Protein AF-0000000086676773 (afdb_homodimer)

Organism: NCBI:txid175570

Secondary structure (DSSP, 8-state):
-PPP---TT-EEEEETTTSHHHHHHHHHHHHTT-EEEEEES-HHHHHHHHHHTTS--EEE--TT-HHHHHHHHHHHHHHHS---EEEE---------TTT--HHHHHHHHIIIIIHHHHHHHHHHHHHHHHT-EEEEEE--GGGGT--TT-HHHHHHHHHHHHHHHHHHHHTGGGTEEEEEEE----HHHHS-SS---TTSS-TT--PPPHHHHHHHHHHHHHH--SEEE--SSS---/-PPP---TT-EEEEETTTSHHHHHHHHHHHHTT-EEEEEES-HHHHHHHHHHTTS--EEE--TT-HHHHHHHHHHHHHHHS---EEEE-------S-GGG--HHHHHHHHIIIIIHHHHHHHHHHHHHHHHT-EEEEEE--GGGGT--TT-HHHHHHHHHHHHHHHHHHHHTGGGTEEEEEEE----HHHHS-SS---TTSS-TT--PPPHHHHHHHHHHHHHH--SEEE--SSS---

Solvent-accessible surface area (backbone atoms only — not comparable to full-atom values): 24140 Å² total; per-residue (Å²): 125,73,67,73,44,74,51,56,72,32,32,30,40,29,30,31,26,54,44,62,44,27,31,34,31,43,53,52,36,42,74,60,42,22,42,37,30,38,23,20,70,51,52,68,49,30,51,54,50,15,59,72,57,77,61,32,54,60,39,69,25,46,70,76,36,70,70,37,45,50,50,46,52,51,51,41,36,71,74,65,69,46,52,40,30,38,37,45,50,44,66,71,87,46,71,35,42,74,82,68,51,51,60,70,58,50,51,52,44,36,39,42,43,33,46,20,49,53,51,55,52,47,67,47,43,65,56,12,49,73,70,57,22,32,38,35,37,41,58,48,47,38,50,57,77,62,51,46,78,35,32,26,64,36,24,12,33,35,35,18,38,52,39,38,40,59,18,45,27,61,70,31,42,86,47,46,29,43,38,22,36,35,27,40,40,58,36,56,65,75,70,45,51,74,94,79,48,68,83,76,72,57,65,93,75,72,46,45,69,53,36,57,58,50,18,52,52,48,53,46,37,59,23,48,51,40,62,65,46,72,45,67,81,47,75,85,81,129,126,72,65,73,42,74,52,56,74,31,33,30,41,28,29,32,25,55,45,62,44,26,32,34,32,42,53,52,37,41,73,62,43,22,41,37,31,37,23,20,71,50,52,70,49,31,52,54,50,16,59,73,57,78,61,33,55,59,40,69,25,47,70,75,35,69,70,37,45,50,51,46,51,51,51,41,37,71,73,66,70,46,52,41,31,39,36,44,51,44,64,70,88,46,70,35,41,73,81,68,52,52,61,70,58,48,52,52,43,37,38,42,43,33,45,19,50,53,52,55,52,48,68,46,42,65,56,13,49,74,70,57,22,32,39,36,38,41,60,49,47,40,49,58,76,63,51,46,79,35,31,26,64,37,24,13,34,34,35,18,38,54,39,39,40,58,18,46,26,61,68,32,43,86,48,45,29,44,38,23,36,36,27,41,40,58,35,54,64,76,70,46,50,74,93,78,46,66,82,76,72,56,65,95,74,69,45,44,67,54,36,57,58,51,18,53,53,50,54,47,36,58,23,47,51,41,61,66,48,70,45,67,80,45,74,84,81,130

pLDDT: mean 88.85, std 17.72, range [33.94, 98.94]

Radius of gyration: 23.59 Å; Cα contacts (8 Å, |Δi|>4): 1042; chains: 2; bounding box: 62×67×51 Å

Structure (mmCIF, N/CA/C/O backbone):
data_AF-0000000086676773-model_v1
#
loop_
_entity.id
_entity.type
_entity.pdbx_description
1 polymer 'Short-chain dehydrogenase'
#
loop_
_atom_site.group_PDB
_atom_site.id
_atom_site.type_symbol
_atom_site.label_atom_id
_atom_site.label_alt_id
_atom_site.label_comp_id
_atom_site.label_asym_id
_atom_site.label_entity_id
_atom_site.label_seq_id
_atom_site.pdbx_PDB_ins_code
_atom_site.Cartn_x
_atom_site.Cartn_y
_atom_site.Cartn_z
_atom_site.occupancy
_atom_site.B_iso_or_equiv
_atom_site.auth_seq_id
_atom_site.auth_comp_id
_atom_site.auth_asym_id
_atom_site.auth_atom_id
_atom_site.pdbx_PDB_model_num
ATOM 1 N N . MET A 1 1 ? -9.438 -28.453 6.695 1 50.72 1 MET A N 1
ATOM 2 C CA . MET A 1 1 ? -8.109 -29.031 6.527 1 50.72 1 MET A CA 1
ATOM 3 C C . MET A 1 1 ? -7.578 -28.766 5.121 1 50.72 1 MET A C 1
ATOM 5 O O . MET A 1 1 ? -8.227 -29.125 4.133 1 50.72 1 MET A O 1
ATOM 9 N N . LEU A 1 2 ? -6.633 -27.953 5.082 1 65.81 2 LEU A N 1
ATOM 10 C CA . LEU A 1 2 ? -6.23 -27.656 3.713 1 65.81 2 LEU A CA 1
ATOM 11 C C . LEU A 1 2 ? -5.676 -28.906 3.029 1 65.81 2 LEU A C 1
ATOM 13 O O . LEU A 1 2 ? -4.949 -29.688 3.648 1 65.81 2 LEU A O 1
ATOM 17 N N . VAL A 1 3 ? -6.277 -29.297 1.917 1 69.88 3 VAL A N 1
ATOM 18 C CA . VAL A 1 3 ? -5.871 -30.469 1.133 1 69.88 3 VAL A CA 1
ATOM 19 C C . VAL A 1 3 ? -4.508 -30.203 0.496 1 69.88 3 VAL A C 1
ATOM 21 O O . VAL A 1 3 ? -4.246 -29.109 0.001 1 69.88 3 VAL A O 1
ATOM 24 N N . TYR A 1 4 ? -3.633 -31.156 0.703 1 87.81 4 TYR A N 1
ATOM 25 C CA . TYR A 1 4 ? -2.32 -31.109 0.069 1 87.81 4 TYR A CA 1
ATOM 26 C C . TYR A 1 4 ? -2.449 -30.984 -1.443 1 87.81 4 TYR A C 1
ATOM 28 O O . TYR A 1 4 ? -3.25 -31.672 -2.07 1 87.81 4 TYR A O 1
ATOM 36 N N . PHE A 1 5 ? -1.826 -30.016 -2.027 1 92.75 5 PHE A N 1
ATOM 37 C CA . PHE A 1 5 ? -1.801 -29.734 -3.459 1 92.75 5 PHE A CA 1
ATOM 38 C C . PHE A 1 5 ? -0.606 -30.406 -4.121 1 92.75 5 PHE A C 1
ATOM 40 O O . PHE A 1 5 ? 0.533 -29.969 -3.957 1 92.75 5 PHE A O 1
ATOM 47 N N . ASP A 1 6 ? -0.805 -31.516 -4.773 1 95.06 6 ASP A N 1
ATOM 48 C CA . ASP A 1 6 ? 0.251 -32.156 -5.547 1 95.06 6 ASP A CA 1
ATOM 49 C C . ASP A 1 6 ? 0.583 -31.359 -6.801 1 95.06 6 ASP A C 1
ATOM 51 O O . ASP A 1 6 ? -0.268 -31.172 -7.672 1 95.06 6 ASP A O 1
ATOM 55 N N . VAL A 1 7 ? 1.809 -30.984 -6.949 1 97.31 7 VAL A N 1
ATOM 56 C CA . VAL A 1 7 ? 2.174 -30.062 -8.008 1 97.31 7 VAL A CA 1
ATOM 57 C C . VAL A 1 7 ? 2.438 -30.828 -9.305 1 97.31 7 VAL A C 1
ATOM 59 O O . VAL A 1 7 ? 2.613 -30.219 -10.367 1 97.31 7 VAL A O 1
ATOM 62 N N . VAL A 1 8 ? 2.48 -32.156 -9.234 1 97.81 8 VAL A N 1
ATOM 63 C CA . VAL A 1 8 ? 2.805 -32.938 -10.414 1 97.81 8 VAL A CA 1
ATOM 64 C C . VAL A 1 8 ? 1.789 -32.688 -11.516 1 97.81 8 VAL A C 1
ATOM 66 O O . VAL A 1 8 ? 0.58 -32.75 -11.297 1 97.81 8 VAL A O 1
ATOM 69 N N . ASP A 1 9 ? 2.244 -32.312 -12.641 1 97.88 9 ASP A N 1
ATOM 70 C CA . ASP A 1 9 ? 1.518 -32.062 -13.883 1 97.88 9 ASP A CA 1
ATOM 71 C C . ASP A 1 9 ? 0.618 -30.844 -13.766 1 97.88 9 ASP A C 1
ATOM 73 O O . ASP A 1 9 ? -0.28 -30.641 -14.586 1 97.88 9 ASP A O 1
ATOM 77 N N . LYS A 1 10 ? 0.764 -30.078 -12.711 1 98.5 10 LYS A N 1
ATOM 78 C CA . LYS A 1 10 ? -0.033 -28.875 -12.516 1 98.5 10 LYS A CA 1
ATOM 79 C C . LYS A 1 10 ? 0.565 -27.688 -13.266 1 98.5 10 LYS A C 1
ATOM 81 O O . LYS A 1 10 ? 1.785 -27.516 -13.297 1 98.5 10 LYS A O 1
ATOM 86 N N . ALA A 1 11 ? -0.291 -26.906 -13.914 1 98.88 11 ALA A N 1
ATOM 87 C CA . ALA A 1 11 ? 0.107 -25.688 -14.602 1 98.88 11 ALA A CA 1
ATOM 88 C C . ALA A 1 11 ? 0.236 -24.516 -13.625 1 98.88 11 ALA A C 1
ATOM 90 O O . ALA A 1 11 ? -0.759 -24.078 -13.047 1 98.88 11 ALA A O 1
ATOM 91 N N . VAL A 1 12 ? 1.447 -23.969 -13.43 1 98.94 12 VAL A N 1
ATOM 92 C CA . VAL A 1 12 ? 1.723 -22.938 -12.438 1 98.94 12 VAL A CA 1
ATOM 93 C C . VAL A 1 12 ? 2.334 -21.719 -13.109 1 98.94 12 VAL A C 1
ATOM 95 O O . VAL A 1 12 ? 3.461 -21.766 -13.609 1 98.94 12 VAL A O 1
ATOM 98 N N . ILE A 1 13 ? 1.618 -20.609 -13.148 1 98.94 13 ILE A N 1
ATOM 99 C CA . ILE A 1 13 ? 2.172 -19.375 -13.664 1 98.94 13 ILE A CA 1
ATOM 100 C C . ILE A 1 13 ? 3.113 -18.75 -12.625 1 98.94 13 ILE A C 1
ATOM 102 O O . ILE A 1 13 ? 2.748 -18.609 -11.461 1 98.94 13 ILE A O 1
ATOM 106 N N . VAL A 1 14 ? 4.324 -18.438 -13.008 1 98.94 14 VAL A N 1
ATOM 107 C CA . VAL A 1 14 ? 5.301 -17.75 -12.172 1 98.94 14 VAL A CA 1
ATOM 108 C C . VAL A 1 14 ? 5.672 -16.406 -12.805 1 98.94 14 VAL A C 1
ATOM 110 O O . VAL A 1 14 ? 6.281 -16.375 -13.875 1 98.94 14 VAL A O 1
ATOM 113 N N . THR A 1 15 ? 5.324 -15.367 -12.172 1 98.81 15 THR A N 1
ATOM 114 C CA . THR A 1 15 ? 5.719 -14.055 -12.672 1 98.81 15 THR A CA 1
ATOM 115 C C . THR A 1 15 ? 7.102 -13.664 -12.148 1 98.81 15 THR A C 1
ATOM 117 O O . THR A 1 15 ? 7.535 -14.156 -11.109 1 98.81 15 THR A O 1
ATOM 120 N N . GLY A 1 16 ? 7.762 -12.789 -12.898 1 98 16 GLY A N 1
ATOM 121 C CA . GLY A 1 16 ? 9.141 -12.477 -12.555 1 98 16 GLY A CA 1
ATOM 122 C C . GLY A 1 16 ? 10.07 -13.664 -12.695 1 98 16 GLY A C 1
ATOM 123 O O . GLY A 1 16 ? 11 -13.828 -11.898 1 98 16 GLY A O 1
ATOM 124 N N . ALA A 1 17 ? 9.852 -14.469 -13.641 1 97.88 17 ALA A N 1
ATOM 125 C CA . ALA A 1 17 ? 10.523 -15.758 -13.742 1 97.88 17 ALA A CA 1
ATOM 126 C C . ALA A 1 17 ? 11.906 -15.609 -14.383 1 97.88 17 ALA A C 1
ATOM 128 O O . ALA A 1 17 ? 12.672 -16.578 -14.445 1 97.88 17 ALA A O 1
ATOM 129 N N . SER A 1 18 ? 12.297 -14.43 -14.766 1 95 18 SER A N 1
ATOM 130 C CA . SER A 1 18 ? 13.531 -14.273 -15.539 1 95 18 SER A CA 1
ATOM 131 C C . SER A 1 18 ? 14.75 -14.211 -14.625 1 95 18 SER A C 1
ATOM 133 O O . SER A 1 18 ? 15.883 -14.156 -15.102 1 95 18 SER A O 1
ATOM 135 N N . SER A 1 19 ? 14.562 -14.094 -13.312 1 91.38 19 SER A N 1
ATOM 136 C CA . SER A 1 19 ? 15.711 -14 -12.406 1 91.38 19 SER A CA 1
ATOM 137 C C . SER A 1 19 ? 15.297 -14.281 -10.969 1 91.38 19 SER A C 1
ATOM 139 O O . SER A 1 19 ? 14.109 -14.43 -10.672 1 91.38 19 SER A O 1
ATOM 141 N N . GLY A 1 20 ? 16.297 -14.562 -10.18 1 93.06 20 GLY A N 1
ATOM 142 C CA . GLY A 1 20 ? 16.109 -14.57 -8.742 1 93.06 20 GLY A CA 1
ATOM 143 C C . GLY A 1 20 ? 15.156 -15.648 -8.258 1 93.06 20 GLY A C 1
ATOM 144 O O . GLY A 1 20 ? 15.273 -16.812 -8.664 1 93.06 20 GLY A O 1
ATOM 145 N N . ILE A 1 21 ? 14.32 -15.242 -7.387 1 94.12 21 ILE A N 1
ATOM 146 C CA . ILE A 1 21 ? 13.375 -16.125 -6.723 1 94.12 21 ILE A CA 1
ATOM 147 C C . ILE A 1 21 ? 12.438 -16.75 -7.754 1 94.12 21 ILE A C 1
ATOM 149 O O . ILE A 1 21 ? 12.125 -17.953 -7.676 1 94.12 21 ILE A O 1
ATOM 153 N N . GLY A 1 22 ? 12.031 -15.969 -8.766 1 97.56 22 GLY A N 1
ATOM 154 C CA . GLY A 1 22 ? 11.125 -16.469 -9.789 1 97.56 22 GLY A CA 1
ATOM 155 C C . GLY A 1 22 ? 11.727 -17.609 -10.602 1 97.56 22 GLY A C 1
ATOM 156 O O . GLY A 1 22 ? 11.086 -18.641 -10.797 1 97.56 22 GLY A O 1
ATOM 157 N N . ALA A 1 23 ? 12.93 -17.391 -11.023 1 97.81 23 ALA A N 1
ATOM 158 C CA . ALA A 1 23 ? 13.609 -18.422 -11.805 1 97.81 23 ALA A CA 1
ATOM 159 C C . ALA A 1 23 ? 13.844 -19.672 -10.969 1 97.81 23 ALA A C 1
ATOM 161 O O . ALA A 1 23 ? 13.617 -20.797 -11.438 1 97.81 23 ALA A O 1
ATOM 162 N N . ALA A 1 24 ? 14.266 -19.484 -9.727 1 97.44 24 ALA A N 1
ATOM 163 C CA . ALA A 1 24 ? 14.492 -20.609 -8.82 1 97.44 24 ALA A CA 1
ATOM 164 C C . ALA A 1 24 ? 13.203 -21.375 -8.562 1 97.44 24 ALA A C 1
ATOM 166 O O . ALA A 1 24 ? 13.211 -22.609 -8.508 1 97.44 24 ALA A O 1
ATOM 167 N N . THR A 1 25 ? 12.141 -20.641 -8.422 1 98.25 25 THR A N 1
ATOM 168 C CA . THR A 1 25 ? 10.836 -21.266 -8.195 1 98.25 25 THR A CA 1
ATOM 169 C C . THR A 1 25 ? 10.422 -22.109 -9.406 1 98.25 25 THR A C 1
ATOM 171 O O . THR A 1 25 ? 9.984 -23.25 -9.258 1 98.25 25 THR A O 1
ATOM 174 N N . ALA A 1 26 ? 10.609 -21.547 -10.594 1 98.81 26 ALA A N 1
ATOM 175 C CA . ALA A 1 26 ? 10.273 -22.281 -11.82 1 98.81 26 ALA A CA 1
ATOM 176 C C . ALA A 1 26 ? 11.078 -23.578 -11.93 1 98.81 26 ALA A C 1
ATOM 178 O O . ALA A 1 26 ? 10.531 -24.625 -12.266 1 98.81 26 ALA A O 1
ATOM 179 N N . ARG A 1 27 ? 12.359 -23.531 -11.609 1 98.69 27 ARG A N 1
ATOM 180 C CA . ARG A 1 27 ? 13.227 -24.703 -11.672 1 98.69 27 ARG A CA 1
ATOM 181 C C . ARG A 1 27 ? 12.766 -25.766 -10.695 1 98.69 27 ARG A C 1
ATOM 183 O O . ARG A 1 27 ? 12.695 -26.953 -11.047 1 98.69 27 ARG A O 1
ATOM 190 N N . LEU A 1 28 ? 12.422 -25.328 -9.492 1 98.5 28 LEU A N 1
ATOM 191 C CA . LEU A 1 28 ? 12.008 -26.281 -8.477 1 98.5 28 LEU A CA 1
ATOM 192 C C . LEU A 1 28 ? 10.672 -26.922 -8.836 1 98.5 28 LEU A C 1
ATOM 194 O O . LEU A 1 28 ? 10.469 -28.125 -8.609 1 98.5 28 LEU A O 1
ATOM 198 N N . LEU A 1 29 ? 9.805 -26.141 -9.383 1 98.69 29 LEU A N 1
ATOM 199 C CA . LEU A 1 29 ? 8.523 -26.672 -9.836 1 98.69 29 LEU A CA 1
ATOM 200 C C . LEU A 1 29 ? 8.711 -27.703 -10.93 1 98.69 29 LEU A C 1
ATOM 202 O O . LEU A 1 29 ? 8.094 -28.781 -10.898 1 98.69 29 LEU A O 1
ATOM 206 N N . HIS A 1 30 ? 9.539 -27.391 -11.867 1 98.69 30 HIS A N 1
ATOM 207 C CA . HIS A 1 30 ? 9.828 -28.328 -12.953 1 98.69 30 HIS A CA 1
ATOM 208 C C . HIS A 1 30 ? 10.414 -29.625 -12.414 1 98.69 30 HIS A C 1
ATOM 210 O O . HIS A 1 30 ? 9.977 -30.719 -12.805 1 98.69 30 HIS A O 1
ATOM 216 N N . LEU A 1 31 ? 11.328 -29.484 -11.5 1 98.25 31 LEU A N 1
ATOM 217 C CA . LEU A 1 31 ? 11.969 -30.641 -10.891 1 98.25 31 LEU A CA 1
ATOM 218 C C . LEU A 1 31 ? 10.945 -31.5 -10.156 1 98.25 31 LEU A C 1
ATOM 220 O O . LEU A 1 31 ? 11.062 -32.719 -10.117 1 98.25 31 LEU A O 1
ATOM 224 N N . ALA A 1 32 ? 9.938 -30.891 -9.625 1 97.88 32 ALA A N 1
ATOM 225 C CA . ALA A 1 32 ? 8.914 -31.578 -8.844 1 97.88 32 ALA A CA 1
ATOM 226 C C . ALA A 1 32 ? 7.836 -32.156 -9.75 1 97.88 32 ALA A C 1
ATOM 228 O O . ALA A 1 32 ? 6.902 -32.812 -9.273 1 97.88 32 ALA A O 1
ATOM 229 N N . GLY A 1 33 ? 7.938 -31.922 -11.039 1 98.19 33 GLY A N 1
ATOM 230 C CA . GLY A 1 33 ? 7.023 -32.531 -11.992 1 98.19 33 GLY A CA 1
ATOM 231 C C . GLY A 1 33 ? 5.91 -31.594 -12.43 1 98.19 33 GLY A C 1
ATOM 232 O O . GLY A 1 33 ? 5.008 -32 -13.172 1 98.19 33 GLY A O 1
ATOM 233 N N . ALA A 1 34 ? 5.93 -30.391 -12 1 98.62 34 ALA A N 1
ATOM 234 C CA . ALA A 1 34 ? 4.93 -29.406 -12.414 1 98.62 34 ALA A CA 1
ATOM 235 C C . ALA A 1 34 ? 5.246 -28.859 -13.797 1 98.62 34 ALA A C 1
ATOM 237 O O . ALA A 1 34 ? 6.258 -29.219 -14.398 1 98.62 34 ALA A O 1
ATOM 238 N N . ARG A 1 35 ? 4.344 -28.062 -14.32 1 98.69 35 ARG A N 1
ATOM 239 C CA . ARG A 1 35 ? 4.488 -27.359 -15.594 1 98.69 35 ARG A CA 1
ATOM 240 C C . ARG A 1 35 ? 4.52 -25.844 -15.375 1 98.69 35 ARG A C 1
ATOM 242 O O . ARG A 1 35 ? 3.494 -25.172 -15.5 1 98.69 35 ARG A O 1
ATOM 249 N N . PRO A 1 36 ? 5.699 -25.312 -15.094 1 98.88 36 PRO A N 1
ATOM 250 C CA . PRO A 1 36 ? 5.773 -23.875 -14.883 1 98.88 36 PRO A CA 1
ATOM 251 C C . PRO A 1 36 ? 5.578 -23.078 -16.172 1 98.88 36 PRO A C 1
ATOM 253 O O . PRO A 1 36 ? 6.07 -23.469 -17.234 1 98.88 36 PRO A O 1
ATOM 256 N N . ILE A 1 37 ? 4.746 -22.047 -16.156 1 98.94 37 ILE A N 1
ATOM 257 C CA . ILE A 1 37 ? 4.645 -21.016 -17.188 1 98.94 37 ILE A CA 1
ATOM 258 C C . ILE A 1 37 ? 5.465 -19.797 -16.766 1 98.94 37 ILE A C 1
ATOM 260 O O . ILE A 1 37 ? 5.25 -19.234 -15.695 1 98.94 37 ILE A O 1
ATOM 264 N N . LEU A 1 38 ? 6.418 -19.438 -17.625 1 98.88 38 LEU A N 1
ATOM 265 C CA . LEU A 1 38 ? 7.395 -18.406 -17.312 1 98.88 38 LEU A CA 1
ATOM 266 C C . LEU A 1 38 ? 6.934 -17.047 -17.828 1 98.88 38 LEU A C 1
ATOM 268 O O . LEU A 1 38 ? 6.773 -16.859 -19.047 1 98.88 38 LEU A O 1
ATOM 272 N N . ALA A 1 39 ? 6.715 -16.125 -16.922 1 98.88 39 ALA A N 1
ATOM 273 C CA . ALA A 1 39 ? 6.266 -14.781 -17.297 1 98.88 39 ALA A CA 1
ATOM 274 C C . ALA A 1 39 ? 7.211 -13.719 -16.75 1 98.88 39 ALA A C 1
ATOM 276 O O . ALA A 1 39 ? 7.469 -13.656 -15.547 1 98.88 39 ALA A O 1
ATOM 277 N N . ALA A 1 40 ? 7.754 -12.922 -17.562 1 98.5 40 ALA A N 1
ATOM 278 C CA . ALA A 1 40 ? 8.594 -11.773 -17.219 1 98.5 40 ALA A CA 1
ATOM 279 C C . ALA A 1 40 ? 8.766 -10.844 -18.422 1 98.5 40 ALA A C 1
ATOM 281 O O . ALA A 1 40 ? 8.227 -11.109 -19.5 1 98.5 40 ALA A O 1
ATOM 282 N N . ARG A 1 41 ? 9.5 -9.82 -18.25 1 95.38 41 ARG A N 1
ATOM 283 C CA . ARG A 1 41 ? 9.648 -8.812 -19.297 1 95.38 41 ARG A CA 1
ATOM 284 C C . ARG A 1 41 ? 10.828 -9.148 -20.203 1 95.38 41 ARG A C 1
ATOM 286 O O . ARG A 1 41 ? 10.883 -8.695 -21.344 1 95.38 41 ARG A O 1
ATOM 293 N N . ARG A 1 42 ? 11.789 -9.938 -19.672 1 93.69 42 ARG A N 1
ATOM 294 C CA . ARG A 1 42 ? 13.008 -10.203 -20.422 1 93.69 42 ARG A CA 1
ATOM 295 C C . ARG A 1 42 ? 12.875 -11.484 -21.234 1 93.69 42 ARG A C 1
ATOM 297 O O . ARG A 1 42 ? 13.18 -12.57 -20.734 1 93.69 42 ARG A O 1
ATOM 304 N N . ALA A 1 43 ? 12.625 -11.305 -22.5 1 95.88 43 ALA A N 1
ATOM 305 C CA . ALA A 1 43 ? 12.289 -12.43 -23.375 1 95.88 43 ALA A CA 1
ATOM 306 C C . ALA A 1 43 ? 13.484 -13.359 -23.562 1 95.88 43 ALA A C 1
ATOM 308 O O . ALA A 1 43 ? 13.328 -14.578 -23.609 1 95.88 43 ALA A O 1
ATOM 309 N N . ASP A 1 44 ? 14.633 -12.789 -23.641 1 97.06 44 ASP A N 1
ATOM 310 C CA . ASP A 1 44 ? 15.836 -13.594 -23.859 1 97.06 44 ASP A CA 1
ATOM 311 C C . ASP A 1 44 ? 16.094 -14.516 -22.672 1 97.06 44 ASP A C 1
ATOM 313 O O . ASP A 1 44 ? 16.375 -15.703 -22.859 1 97.06 44 ASP A O 1
ATOM 317 N N . ARG A 1 45 ? 15.945 -13.984 -21.469 1 97.31 45 ARG A N 1
ATOM 318 C CA . ARG A 1 45 ? 16.141 -14.781 -20.266 1 97.31 45 ARG A CA 1
ATOM 319 C C . ARG A 1 45 ? 15.078 -15.859 -20.141 1 97.31 45 ARG A C 1
ATOM 321 O O . ARG A 1 45 ? 15.359 -16.969 -19.656 1 97.31 45 ARG A O 1
ATOM 328 N N . LEU A 1 46 ? 13.875 -15.539 -20.562 1 98.31 46 LEU A N 1
ATOM 329 C CA . LEU A 1 46 ? 12.789 -16.516 -20.516 1 98.31 46 LEU A CA 1
ATOM 330 C C . LEU A 1 46 ? 13.055 -17.672 -21.469 1 98.31 46 LEU A C 1
ATOM 332 O O . LEU A 1 46 ? 12.805 -18.828 -21.125 1 98.31 46 LEU A O 1
ATOM 336 N N . ARG A 1 47 ? 13.523 -17.344 -22.625 1 97.75 47 ARG A N 1
ATOM 337 C CA . ARG A 1 47 ? 13.82 -18.375 -23.609 1 97.75 47 ARG A CA 1
ATOM 338 C C . ARG A 1 47 ? 14.898 -19.328 -23.094 1 97.75 47 ARG A C 1
ATOM 340 O O . ARG A 1 47 ? 14.789 -20.547 -23.266 1 97.75 47 ARG A O 1
ATOM 347 N N . ASP A 1 48 ? 15.906 -18.734 -22.516 1 98.25 48 ASP A N 1
ATOM 348 C CA . ASP A 1 48 ? 16.969 -19.562 -21.953 1 98.25 48 ASP A CA 1
ATOM 349 C C . ASP A 1 48 ? 16.438 -20.484 -20.875 1 98.25 48 ASP A C 1
ATOM 351 O O . ASP A 1 48 ? 16.766 -21.688 -20.844 1 98.25 48 ASP A O 1
ATOM 355 N N . LEU A 1 49 ? 15.633 -19.969 -19.984 1 98.56 49 LEU A N 1
ATOM 356 C CA . LEU A 1 49 ? 15.062 -20.781 -18.906 1 98.56 49 LEU A CA 1
ATOM 357 C C . LEU A 1 49 ? 14.102 -21.828 -19.469 1 98.56 49 LEU A C 1
ATOM 359 O O . LEU A 1 49 ? 14.07 -22.953 -18.984 1 98.56 49 LEU A O 1
ATOM 363 N N . SER A 1 50 ? 13.32 -21.453 -20.438 1 98.69 50 SER A N 1
ATOM 364 C CA . SER A 1 50 ? 12.422 -22.391 -21.094 1 98.69 50 SER A CA 1
ATOM 365 C C . SER A 1 50 ? 13.18 -23.594 -21.641 1 98.69 50 SER A C 1
ATOM 367 O O . SER A 1 50 ? 12.781 -24.75 -21.422 1 98.69 50 SER A O 1
ATOM 369 N N . ALA A 1 51 ? 14.242 -23.344 -22.328 1 98.5 51 ALA A N 1
ATOM 370 C CA . ALA A 1 51 ? 15.062 -24.422 -22.875 1 98.5 51 ALA A CA 1
ATOM 371 C C . ALA A 1 51 ? 15.609 -25.312 -21.781 1 98.5 51 ALA A C 1
ATOM 373 O O . ALA A 1 51 ? 15.594 -26.547 -21.906 1 98.5 51 ALA A O 1
ATOM 374 N N . GLU A 1 52 ? 16.062 -24.625 -20.719 1 98.38 52 GLU A N 1
ATOM 375 C CA . GLU A 1 52 ? 16.578 -25.359 -19.547 1 98.38 52 GLU A CA 1
ATOM 376 C C . GLU A 1 52 ? 15.508 -26.266 -18.953 1 98.38 52 GLU A C 1
ATOM 378 O O . GLU A 1 52 ? 15.82 -27.359 -18.469 1 98.38 52 GLU A O 1
ATOM 383 N N . LEU A 1 53 ? 14.273 -25.828 -19.016 1 98.62 53 LEU A N 1
ATOM 384 C CA . LEU A 1 53 ? 13.188 -26.531 -18.344 1 98.62 53 LEU A CA 1
ATOM 385 C C . LEU A 1 53 ? 12.367 -27.344 -19.344 1 98.62 53 LEU A C 1
ATOM 387 O O . LEU A 1 53 ? 11.148 -27.469 -19.203 1 98.62 53 LEU A O 1
ATOM 391 N N . GLY A 1 54 ? 12.953 -27.859 -20.391 1 97.38 54 GLY A N 1
ATOM 392 C CA . GLY A 1 54 ? 12.344 -28.812 -21.312 1 97.38 54 GLY A CA 1
ATOM 393 C C . GLY A 1 54 ? 11.273 -28.188 -22.188 1 97.38 54 GLY A C 1
ATOM 394 O O . GLY A 1 54 ? 10.281 -28.828 -22.531 1 97.38 54 GLY A O 1
ATOM 395 N N . GLY A 1 55 ? 11.367 -26.906 -22.422 1 98.12 55 GLY A N 1
ATOM 396 C CA . GLY A 1 55 ? 10.406 -26.25 -23.297 1 98.12 55 GLY A CA 1
ATOM 397 C C . GLY A 1 55 ? 9.203 -25.703 -22.547 1 98.12 55 GLY A C 1
ATOM 398 O O . GLY A 1 55 ? 8.102 -25.641 -23.094 1 98.12 55 GLY A O 1
ATOM 399 N N . ALA A 1 56 ? 9.359 -25.406 -21.281 1 98.69 56 ALA A N 1
ATOM 400 C CA . ALA A 1 56 ? 8.297 -24.766 -20.531 1 98.69 56 ALA A CA 1
ATOM 401 C C . ALA A 1 56 ? 7.758 -23.547 -21.266 1 98.69 56 ALA A C 1
ATOM 403 O O . ALA A 1 56 ? 8.523 -22.812 -21.891 1 98.69 56 ALA A O 1
ATOM 404 N N . LEU A 1 57 ? 6.477 -23.312 -21.219 1 98.81 57 LEU A N 1
ATOM 405 C CA . LEU A 1 57 ? 5.871 -22.156 -21.875 1 98.81 57 LEU A CA 1
ATOM 406 C C . LEU A 1 57 ? 6.438 -20.859 -21.328 1 98.81 57 LEU A C 1
ATOM 408 O O . LEU A 1 57 ? 6.457 -20.641 -20.109 1 98.81 57 LEU A O 1
ATOM 412 N N . ALA A 1 58 ? 7.035 -20.062 -22.219 1 98.81 58 ALA A N 1
ATOM 413 C CA . ALA A 1 58 ? 7.555 -18.734 -21.875 1 98.81 58 ALA A CA 1
ATOM 414 C C . ALA A 1 58 ? 6.758 -17.641 -22.578 1 98.81 58 ALA A C 1
ATOM 416 O O . ALA A 1 58 ? 6.59 -17.672 -23.812 1 98.81 58 ALA A O 1
ATOM 417 N N . VAL A 1 59 ? 6.211 -16.688 -21.812 1 98.81 59 VAL A N 1
ATOM 418 C CA . VAL A 1 59 ? 5.422 -15.586 -22.375 1 98.81 59 VAL A CA 1
ATOM 419 C C . VAL A 1 59 ? 5.961 -14.25 -21.859 1 98.81 59 VAL A C 1
ATOM 421 O O . VAL A 1 59 ? 5.934 -13.984 -20.656 1 98.81 59 VAL A O 1
ATOM 424 N N . GLU A 1 60 ? 6.535 -13.453 -22.781 1 98.75 60 GLU A N 1
ATOM 425 C CA . GLU A 1 60 ? 6.93 -12.102 -22.391 1 98.75 60 GLU A CA 1
ATOM 426 C C . GLU A 1 60 ? 5.742 -11.32 -21.828 1 98.75 60 GLU A C 1
ATOM 428 O O . GLU A 1 60 ? 4.73 -11.141 -22.516 1 98.75 60 GLU A O 1
ATOM 433 N N . THR A 1 61 ? 5.891 -10.875 -20.547 1 98.75 61 THR A N 1
ATOM 434 C CA . THR A 1 61 ? 4.75 -10.266 -19.875 1 98.75 61 THR A CA 1
ATOM 435 C C . THR A 1 61 ? 5.199 -9.133 -18.953 1 98.75 61 THR A C 1
ATOM 437 O O . THR A 1 61 ? 6.02 -9.344 -18.062 1 98.75 61 THR A O 1
ATOM 440 N N . ASP A 1 62 ? 4.719 -7.969 -19.234 1 98.62 62 ASP A N 1
ATOM 441 C CA . ASP A 1 62 ? 4.688 -6.898 -18.234 1 98.62 62 ASP A CA 1
ATOM 442 C C . ASP A 1 62 ? 3.422 -6.977 -17.375 1 98.62 62 ASP A C 1
ATOM 444 O O . ASP A 1 62 ? 2.318 -6.746 -17.875 1 98.62 62 ASP A O 1
ATOM 448 N N . VAL A 1 63 ? 3.629 -7.234 -16.109 1 98.56 63 VAL A N 1
ATOM 449 C CA . VAL A 1 63 ? 2.479 -7.523 -15.266 1 98.56 63 VAL A CA 1
ATOM 450 C C . VAL A 1 63 ? 1.7 -6.238 -14.992 1 98.56 63 VAL A C 1
ATOM 452 O O . VAL A 1 63 ? 0.625 -6.273 -14.391 1 98.56 63 VAL A O 1
ATOM 455 N N . THR A 1 64 ? 2.213 -5.082 -15.406 1 98.06 64 THR A N 1
ATOM 456 C CA . THR A 1 64 ? 1.469 -3.836 -15.273 1 98.06 64 THR A CA 1
ATOM 457 C C . THR A 1 64 ? 0.665 -3.551 -16.531 1 98.06 64 THR A C 1
ATOM 459 O O . THR A 1 64 ? -0.028 -2.533 -16.625 1 98.06 64 THR A O 1
ATOM 462 N N . ASP A 1 65 ? 0.742 -4.434 -17.547 1 98.38 65 ASP A N 1
ATOM 463 C CA . ASP A 1 65 ? 0.019 -4.309 -18.797 1 98.38 65 ASP A CA 1
ATOM 464 C C . ASP A 1 65 ? -1.088 -5.355 -18.906 1 98.38 65 ASP A C 1
ATOM 466 O O . ASP A 1 65 ? -0.817 -6.531 -19.156 1 98.38 65 ASP A O 1
ATOM 470 N N . ARG A 1 66 ? -2.291 -4.898 -18.844 1 97.5 66 ARG A N 1
ATOM 471 C CA . ARG A 1 66 ? -3.436 -5.805 -18.781 1 97.5 66 ARG A CA 1
ATOM 472 C C . ARG A 1 66 ? -3.547 -6.633 -20.062 1 97.5 66 ARG A C 1
ATOM 474 O O . ARG A 1 66 ? -3.969 -7.793 -20.016 1 97.5 66 ARG A O 1
ATOM 481 N N . ALA A 1 67 ? -3.244 -6.082 -21.141 1 98.19 67 ALA A N 1
ATOM 482 C CA . ALA A 1 67 ? -3.305 -6.816 -22.406 1 98.19 67 ALA A CA 1
ATOM 483 C C . ALA A 1 67 ? -2.287 -7.953 -22.422 1 98.19 67 ALA A C 1
ATOM 485 O O . ALA A 1 67 ? -2.576 -9.039 -22.922 1 98.19 67 ALA A O 1
ATOM 486 N N . GLN A 1 68 ? -1.125 -7.715 -21.906 1 98.81 68 GLN A N 1
ATOM 487 C CA . GLN A 1 68 ? -0.102 -8.758 -21.859 1 98.81 68 GLN A CA 1
ATOM 488 C C . GLN A 1 68 ? -0.471 -9.844 -20.844 1 98.81 68 GLN A C 1
ATOM 490 O O . GLN A 1 68 ? -0.178 -11.023 -21.062 1 98.81 68 GLN A O 1
ATOM 495 N N . ILE A 1 69 ? -1.146 -9.469 -19.797 1 98.81 69 ILE A N 1
ATOM 496 C CA . ILE A 1 69 ? -1.64 -10.438 -18.828 1 98.81 69 ILE A CA 1
ATOM 497 C C . ILE A 1 69 ? -2.664 -11.359 -19.484 1 98.81 69 ILE A C 1
ATOM 499 O O . ILE A 1 69 ? -2.621 -12.578 -19.312 1 98.81 69 ILE A O 1
ATOM 503 N N . LYS A 1 70 ? -3.527 -10.734 -20.219 1 98.62 70 LYS A N 1
ATOM 504 C CA . LYS A 1 70 ? -4.516 -11.539 -20.938 1 98.62 70 LYS A CA 1
ATOM 505 C C . LYS A 1 70 ? -3.842 -12.516 -21.891 1 98.62 70 LYS A C 1
ATOM 507 O O . LYS A 1 70 ? -4.258 -13.664 -22.016 1 98.62 70 LYS A O 1
ATOM 512 N N . THR A 1 71 ? -2.873 -12.062 -22.594 1 98.81 71 THR A N 1
ATOM 513 C CA . THR A 1 71 ? -2.123 -12.914 -23.516 1 98.81 71 THR A CA 1
ATOM 514 C C . THR A 1 71 ? -1.486 -14.086 -22.781 1 98.81 71 THR A C 1
ATOM 516 O O . THR A 1 71 ? -1.505 -15.219 -23.25 1 98.81 71 THR A O 1
ATOM 519 N N . LEU A 1 72 ? -0.942 -13.828 -21.625 1 98.94 72 LEU A N 1
ATOM 520 C CA . LEU A 1 72 ? -0.33 -14.852 -20.781 1 98.94 72 LEU A CA 1
ATOM 521 C C . LEU A 1 72 ? -1.351 -15.922 -20.391 1 98.94 72 LEU A C 1
ATOM 523 O O . LEU A 1 72 ? -1.088 -17.109 -20.531 1 98.94 72 LEU A O 1
ATOM 527 N N . VAL A 1 73 ? -2.512 -15.484 -19.938 1 98.94 73 VAL A N 1
ATOM 528 C CA . VAL A 1 73 ? -3.566 -16.391 -19.5 1 98.94 73 VAL A CA 1
ATOM 529 C C . VAL A 1 73 ? -4.059 -17.234 -20.672 1 98.94 73 VAL A C 1
ATOM 531 O O . VAL A 1 73 ? -4.164 -18.453 -20.578 1 98.94 73 VAL A O 1
ATOM 534 N N . ASP A 1 74 ? -4.281 -16.547 -21.781 1 98.88 74 ASP A N 1
ATOM 535 C CA . ASP A 1 74 ? -4.766 -17.25 -22.969 1 98.88 74 ASP A CA 1
ATOM 536 C C . ASP A 1 74 ? -3.754 -18.281 -23.453 1 98.88 74 ASP A C 1
ATOM 538 O O . ASP A 1 74 ? -4.125 -19.422 -23.766 1 98.88 74 ASP A O 1
ATOM 542 N N . ALA A 1 75 ? -2.516 -17.938 -23.5 1 98.88 75 ALA A N 1
ATOM 543 C CA . ALA A 1 75 ? -1.468 -18.859 -23.922 1 98.88 75 ALA A CA 1
ATOM 544 C C . ALA A 1 75 ? -1.386 -20.078 -23 1 98.88 75 ALA A C 1
ATOM 546 O O . ALA A 1 75 ? -1.18 -21.203 -23.469 1 98.88 75 ALA A O 1
ATOM 547 N N . THR A 1 76 ? -1.512 -19.828 -21.703 1 98.94 76 THR A N 1
ATOM 548 C CA . THR A 1 76 ? -1.482 -20.906 -20.719 1 98.94 76 THR A CA 1
ATOM 549 C C . THR A 1 76 ? -2.639 -21.875 -20.953 1 98.94 76 THR A C 1
ATOM 551 O O . THR A 1 76 ? -2.439 -23.094 -20.984 1 98.94 76 THR A O 1
ATOM 554 N N . LEU A 1 77 ? -3.799 -21.328 -21.141 1 98.81 77 LEU A N 1
ATOM 555 C CA . LEU A 1 77 ? -4.984 -22.156 -21.359 1 98.81 77 LEU A CA 1
ATOM 556 C C . LEU A 1 77 ? -4.902 -22.906 -22.688 1 98.81 77 LEU A C 1
ATOM 558 O O . LEU A 1 77 ? -5.34 -24.047 -22.781 1 98.81 77 LEU A O 1
ATOM 562 N N . ASP A 1 78 ? -4.375 -22.25 -23.672 1 98.75 78 ASP A N 1
ATOM 563 C CA . ASP A 1 78 ? -4.223 -22.891 -24.984 1 98.75 78 ASP A CA 1
ATOM 564 C C . ASP A 1 78 ? -3.295 -24.094 -24.891 1 98.75 78 ASP A C 1
ATOM 566 O O . ASP A 1 78 ? -3.578 -25.141 -25.484 1 98.75 78 ASP A O 1
ATOM 570 N N . ARG A 1 79 ? -2.271 -23.984 -24.125 1 98.56 79 ARG A N 1
ATOM 571 C CA . ARG A 1 79 ? -1.257 -25.031 -24.078 1 98.56 79 ARG A CA 1
ATOM 572 C C . ARG A 1 79 ? -1.641 -26.125 -23.094 1 98.56 79 ARG A C 1
ATOM 574 O O . ARG A 1 79 ? -1.431 -27.297 -23.359 1 98.56 79 ARG A O 1
ATOM 581 N N . HIS A 1 80 ? -2.145 -25.719 -21.984 1 98.38 80 HIS A N 1
ATOM 582 C CA . HIS A 1 80 ? -2.279 -26.672 -20.891 1 98.38 80 HIS A CA 1
ATOM 583 C C . HIS A 1 80 ? -3.746 -26.953 -20.578 1 98.38 80 HIS A C 1
ATOM 585 O O . HIS A 1 80 ? -4.066 -27.906 -19.859 1 98.38 80 HIS A O 1
ATOM 591 N N . GLY A 1 81 ? -4.668 -26.078 -21.016 1 98.38 81 GLY A N 1
ATOM 592 C CA . GLY A 1 81 ? -6.098 -26.25 -20.812 1 98.38 81 GLY A CA 1
ATOM 593 C C . GLY A 1 81 ? -6.543 -25.906 -19.406 1 98.38 81 GLY A C 1
ATOM 594 O O . GLY A 1 81 ? -7.719 -26.031 -19.062 1 98.38 81 GLY A O 1
ATOM 595 N N . ARG A 1 82 ? -5.582 -25.516 -18.562 1 98.31 82 ARG A N 1
ATOM 596 C CA . ARG A 1 82 ? -5.887 -25.266 -17.172 1 98.31 82 ARG A CA 1
ATOM 597 C C . ARG A 1 82 ? -4.871 -24.312 -16.547 1 98.31 82 ARG A C 1
ATOM 599 O O . ARG A 1 82 ? -3.797 -24.094 -17.109 1 98.31 82 ARG A O 1
ATOM 606 N N . ILE A 1 83 ? -5.262 -23.656 -15.469 1 98.88 83 ILE A N 1
ATOM 607 C CA . ILE A 1 83 ? -4.391 -22.891 -14.586 1 98.88 83 ILE A CA 1
ATOM 608 C C . ILE A 1 83 ? -4.605 -23.328 -13.133 1 98.88 83 ILE A C 1
ATOM 610 O O . ILE A 1 83 ? -5.594 -22.953 -12.508 1 98.88 83 ILE A O 1
ATOM 614 N N . ASP A 1 84 ? -3.637 -24.016 -12.648 1 98.81 84 ASP A N 1
ATOM 615 C CA . ASP A 1 84 ? -3.812 -24.625 -11.328 1 98.81 84 ASP A CA 1
ATOM 616 C C . ASP A 1 84 ? -3.287 -23.719 -10.227 1 98.81 84 ASP A C 1
ATOM 618 O O . ASP A 1 84 ? -3.777 -23.75 -9.094 1 98.81 84 ASP A O 1
ATOM 622 N N . ALA A 1 85 ? -2.232 -22.922 -10.547 1 98.94 85 ALA A N 1
ATOM 623 C CA . ALA A 1 85 ? -1.65 -22.062 -9.523 1 98.94 85 ALA A CA 1
ATOM 624 C C . ALA A 1 85 ? -1.022 -20.828 -10.148 1 98.94 85 ALA A C 1
ATOM 626 O O . ALA A 1 85 ? -0.69 -20.812 -11.336 1 98.94 85 ALA A O 1
ATOM 627 N N . LEU A 1 86 ? -0.956 -19.812 -9.359 1 98.94 86 LEU A N 1
ATOM 628 C CA . LEU A 1 86 ? -0.31 -18.531 -9.672 1 98.94 86 LEU A CA 1
ATOM 629 C C . LEU A 1 86 ? 0.662 -18.125 -8.562 1 98.94 86 LEU A C 1
ATOM 631 O O . LEU A 1 86 ? 0.299 -18.125 -7.387 1 98.94 86 LEU A O 1
ATOM 635 N N . VAL A 1 87 ? 1.915 -17.906 -8.945 1 98.88 87 VAL A N 1
ATOM 636 C CA . VAL A 1 87 ? 2.902 -17.312 -8.047 1 98.88 87 VAL A CA 1
ATOM 637 C C . VAL A 1 87 ? 3.178 -15.867 -8.461 1 98.88 87 VAL A C 1
ATOM 639 O O . VAL A 1 87 ? 3.91 -15.617 -9.422 1 98.88 87 VAL A O 1
ATOM 642 N N . ASN A 1 88 ? 2.582 -14.992 -7.719 1 98.75 88 ASN A N 1
ATOM 643 C CA . ASN A 1 88 ? 2.9 -13.578 -7.871 1 98.75 88 ASN A CA 1
ATOM 644 C C . ASN A 1 88 ? 4.234 -13.227 -7.219 1 98.75 88 ASN A C 1
ATOM 646 O O . ASN A 1 88 ? 4.297 -12.977 -6.016 1 98.75 88 ASN A O 1
ATOM 650 N N . ASN A 1 89 ? 5.227 -13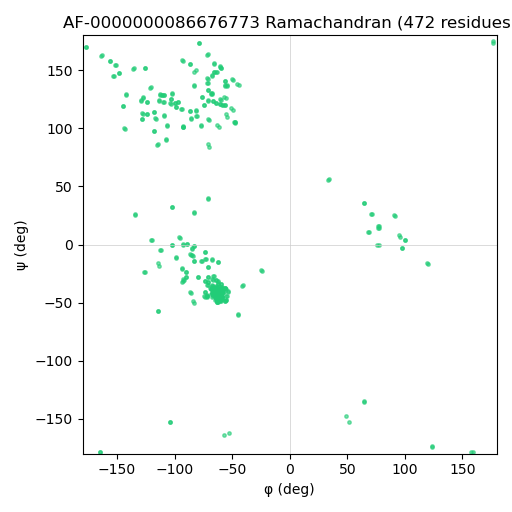.094 -8.062 1 97.56 89 ASN A N 1
ATOM 651 C CA . ASN A 1 89 ? 6.586 -12.875 -7.578 1 97.56 89 ASN A CA 1
ATOM 652 C C . ASN A 1 89 ? 7.215 -11.633 -8.203 1 97.56 89 ASN A C 1
ATOM 654 O O . ASN A 1 89 ? 8.141 -11.047 -7.637 1 97.56 89 ASN A O 1
ATOM 658 N N . ALA A 1 90 ? 6.688 -11.266 -9.391 1 96.62 90 ALA A N 1
ATOM 659 C CA . ALA A 1 90 ? 7.215 -10.07 -10.047 1 96.62 90 ALA A CA 1
ATOM 660 C C . ALA A 1 90 ? 7.156 -8.867 -9.109 1 96.62 90 ALA A C 1
ATOM 662 O O . ALA A 1 90 ? 6.176 -8.68 -8.391 1 96.62 90 ALA A O 1
ATOM 663 N N . GLY A 1 91 ? 8.195 -8.094 -9.078 1 93.44 91 GLY A N 1
ATOM 664 C CA . GLY A 1 91 ? 8.258 -6.898 -8.258 1 93.44 91 GLY A CA 1
ATOM 665 C C . GLY A 1 91 ? 9.547 -6.113 -8.445 1 93.44 91 GLY A C 1
ATOM 666 O O . GLY A 1 91 ? 10.422 -6.52 -9.211 1 93.44 91 GLY A O 1
ATOM 667 N N . GLY A 1 92 ? 9.531 -4.941 -7.887 1 89.75 92 GLY A N 1
ATOM 668 C CA . GLY A 1 92 ? 10.695 -4.07 -7.906 1 89.75 92 GLY A CA 1
ATOM 669 C C . GLY A 1 92 ? 10.969 -3.418 -6.566 1 89.75 92 GLY A C 1
ATOM 670 O O . GLY A 1 92 ? 10.055 -3.182 -5.781 1 89.75 92 GLY A O 1
ATOM 671 N N . SER A 1 93 ? 12.227 -3.166 -6.406 1 86.44 93 SER A N 1
ATOM 672 C CA . SER A 1 93 ? 12.648 -2.525 -5.164 1 86.44 93 SER A CA 1
ATOM 673 C C . SER A 1 93 ? 12.688 -1.008 -5.309 1 86.44 93 SER A C 1
ATOM 675 O O . SER A 1 93 ? 12.625 -0.486 -6.426 1 86.44 93 SER A O 1
ATOM 677 N N . LEU A 1 94 ? 12.617 -0.347 -4.211 1 88 94 LEU A N 1
ATOM 678 C CA . LEU A 1 94 ? 12.789 1.095 -4.086 1 88 94 LEU A CA 1
ATOM 679 C C . LEU A 1 94 ? 13.516 1.442 -2.787 1 88 94 LEU A C 1
ATOM 681 O O . LEU A 1 94 ? 12.906 1.433 -1.714 1 88 94 LEU A O 1
ATOM 685 N N . HIS A 1 95 ? 14.797 1.688 -2.918 1 86.5 95 HIS A N 1
ATOM 686 C CA . HIS A 1 95 ? 15.641 1.964 -1.763 1 86.5 95 HIS A CA 1
ATOM 687 C C . HIS A 1 95 ? 16.031 3.438 -1.705 1 86.5 95 HIS A C 1
ATOM 689 O O . HIS A 1 95 ? 17.047 3.836 -2.268 1 86.5 95 HIS A O 1
ATOM 695 N N . ARG A 1 96 ? 15.312 4.223 -1.087 1 90.5 96 ARG A N 1
ATOM 696 C CA . ARG A 1 96 ? 15.531 5.648 -0.857 1 90.5 96 ARG A CA 1
ATOM 697 C C . ARG A 1 96 ? 14.859 6.102 0.434 1 90.5 96 ARG A C 1
ATOM 699 O O . ARG A 1 96 ? 13.812 5.57 0.816 1 90.5 96 ARG A O 1
ATOM 706 N N . SER A 1 97 ? 15.594 7.047 1.051 1 93.06 97 SER A N 1
ATOM 707 C CA . SER A 1 97 ? 14.883 7.699 2.146 1 93.06 97 SER A CA 1
ATOM 708 C C . SER A 1 97 ? 13.609 8.375 1.651 1 93.06 97 SER A C 1
ATOM 710 O O . SER A 1 97 ? 13.531 8.797 0.496 1 93.06 97 SER A O 1
ATOM 712 N N . LEU A 1 98 ? 12.633 8.469 2.576 1 93.81 98 LEU A N 1
ATOM 713 C CA . LEU A 1 98 ? 11.312 8.922 2.152 1 93.81 98 LEU A CA 1
ATOM 714 C C . LEU A 1 98 ? 11.375 10.359 1.636 1 93.81 98 LEU A C 1
ATOM 716 O O . LEU A 1 98 ? 10.625 10.727 0.724 1 93.81 98 LEU A O 1
ATOM 720 N N . ASP A 1 99 ? 12.266 11.156 2.152 1 95.5 99 ASP A N 1
ATOM 721 C CA . ASP A 1 99 ? 12.375 12.539 1.695 1 95.5 99 ASP A CA 1
ATOM 722 C C . ASP A 1 99 ? 13 12.609 0.304 1 95.5 99 ASP A C 1
ATOM 724 O O . ASP A 1 99 ? 12.906 13.633 -0.372 1 95.5 99 ASP A O 1
ATOM 728 N N . ALA A 1 100 ? 13.57 11.484 -0.136 1 95.75 100 ALA A N 1
ATOM 729 C CA . ALA A 1 100 ? 14.281 11.484 -1.409 1 95.75 100 ALA A CA 1
ATOM 730 C C . ALA A 1 100 ? 13.555 10.633 -2.447 1 95.75 100 ALA A C 1
ATOM 732 O O . ALA A 1 100 ? 13.953 10.594 -3.615 1 95.75 100 ALA A O 1
ATOM 733 N N . VAL A 1 101 ? 12.523 9.984 -2.078 1 96.75 101 VAL A N 1
ATOM 734 C CA . VAL A 1 101 ? 11.758 9.141 -2.994 1 96.75 101 VAL A CA 1
ATOM 735 C C . VAL A 1 101 ? 11.062 10.008 -4.039 1 96.75 101 VAL A C 1
ATOM 737 O O . VAL A 1 101 ? 10.445 11.023 -3.703 1 96.75 101 VAL A O 1
ATOM 740 N N . ASP A 1 102 ? 11.234 9.648 -5.297 1 97.56 102 ASP A N 1
ATOM 741 C CA . ASP A 1 102 ? 10.445 10.266 -6.359 1 97.56 102 ASP A CA 1
ATOM 742 C C . ASP A 1 102 ? 9.008 9.75 -6.348 1 97.56 102 ASP A C 1
ATOM 744 O O . ASP A 1 102 ? 8.773 8.555 -6.551 1 97.56 102 ASP A O 1
ATOM 748 N N . PRO A 1 103 ? 8.047 10.633 -6.18 1 97.94 103 PRO A N 1
ATOM 749 C CA . PRO A 1 103 ? 6.652 10.188 -6.086 1 97.94 103 PRO A CA 1
ATOM 750 C C . PRO A 1 103 ? 6.191 9.422 -7.324 1 97.94 103 PRO A C 1
ATOM 752 O O . PRO A 1 103 ? 5.406 8.477 -7.219 1 97.94 103 PRO A O 1
ATOM 755 N N . ASP A 1 104 ? 6.641 9.844 -8.484 1 97.81 104 ASP A N 1
ATOM 756 C CA . ASP A 1 104 ? 6.27 9.125 -9.703 1 97.81 104 ASP A CA 1
ATOM 757 C C . ASP A 1 104 ? 6.852 7.715 -9.703 1 97.81 104 ASP A C 1
ATOM 759 O O . ASP A 1 104 ? 6.199 6.77 -10.156 1 97.81 104 ASP A O 1
ATOM 763 N N . GLU A 1 105 ? 8.055 7.594 -9.258 1 97.25 105 GLU A N 1
ATOM 764 C CA . GLU A 1 105 ? 8.656 6.27 -9.133 1 97.25 105 GLU A CA 1
ATOM 765 C C . GLU A 1 105 ? 7.906 5.418 -8.117 1 97.25 105 GLU A C 1
ATOM 767 O O . GLU A 1 105 ? 7.688 4.227 -8.336 1 97.25 105 GLU A O 1
ATOM 772 N N . PHE A 1 106 ? 7.57 6.031 -7.051 1 98.25 106 PHE A N 1
ATOM 773 C CA . PHE A 1 106 ? 6.812 5.328 -6.023 1 98.25 106 PHE A CA 1
ATOM 774 C C . PHE A 1 106 ? 5.5 4.801 -6.586 1 98.25 106 PHE A C 1
ATOM 776 O O . PHE A 1 106 ? 5.141 3.645 -6.355 1 98.25 106 PHE A O 1
ATOM 783 N N . LEU A 1 107 ? 4.781 5.629 -7.316 1 98.56 107 LEU A N 1
ATOM 784 C CA . LEU A 1 107 ? 3.521 5.203 -7.918 1 98.56 107 LEU A CA 1
ATOM 785 C C . LEU A 1 107 ? 3.746 4.035 -8.875 1 98.56 107 LEU A C 1
ATOM 787 O O . LEU A 1 107 ? 2.957 3.088 -8.898 1 98.56 107 LEU A O 1
ATOM 791 N N . ARG A 1 108 ? 4.801 4.09 -9.633 1 97.62 108 ARG A N 1
ATOM 792 C CA . ARG A 1 108 ? 5.121 3.006 -10.555 1 97.62 108 ARG A CA 1
ATOM 793 C C . ARG A 1 108 ? 5.395 1.71 -9.797 1 97.62 108 ARG A C 1
ATOM 795 O O . ARG A 1 108 ? 4.973 0.634 -10.227 1 97.62 108 ARG A O 1
ATOM 802 N N . VAL A 1 109 ? 6.055 1.816 -8.703 1 97.44 109 VAL A N 1
ATOM 803 C CA . VAL A 1 109 ? 6.387 0.635 -7.914 1 97.44 109 VAL A CA 1
ATOM 804 C C . VAL A 1 109 ? 5.125 0.084 -7.254 1 97.44 109 VAL A C 1
ATOM 806 O O . VAL A 1 109 ? 4.965 -1.132 -7.121 1 97.44 109 VAL A O 1
ATOM 809 N N . LEU A 1 110 ? 4.223 0.943 -6.859 1 98.56 110 LEU A N 1
ATOM 810 C CA . LEU A 1 110 ? 2.93 0.507 -6.348 1 98.56 110 LEU A CA 1
ATOM 811 C C . LEU A 1 110 ? 2.152 -0.259 -7.414 1 98.56 110 LEU A C 1
ATOM 813 O O . LEU A 1 110 ? 1.52 -1.275 -7.117 1 98.56 110 LEU A O 1
ATOM 817 N N . ASP A 1 111 ? 2.182 0.246 -8.602 1 98.56 111 ASP A N 1
ATOM 818 C CA . ASP A 1 111 ? 1.522 -0.447 -9.703 1 98.56 111 ASP A CA 1
ATOM 819 C C . ASP A 1 111 ? 2.121 -1.836 -9.914 1 98.56 111 ASP A C 1
ATOM 821 O O . ASP A 1 111 ? 1.393 -2.826 -9.992 1 98.56 111 ASP A O 1
ATOM 825 N N . LEU A 1 112 ? 3.383 -1.907 -9.875 1 98.25 112 LEU A N 1
ATOM 826 C CA . LEU A 1 112 ? 4.129 -3.133 -10.148 1 98.25 112 LEU A CA 1
ATOM 827 C C . LEU A 1 112 ? 3.969 -4.129 -9 1 98.25 112 LEU A C 1
ATOM 829 O O . LEU A 1 112 ? 3.748 -5.32 -9.234 1 98.25 112 LEU A O 1
ATOM 833 N N . ASN A 1 113 ? 4.082 -3.67 -7.777 1 98.06 113 ASN A N 1
ATOM 834 C CA . ASN A 1 113 ? 4.152 -4.566 -6.629 1 98.06 113 ASN A CA 1
ATOM 835 C C . ASN A 1 113 ? 2.764 -4.879 -6.074 1 98.06 113 ASN A C 1
ATOM 837 O O . ASN A 1 113 ? 2.557 -5.926 -5.457 1 98.06 113 ASN A O 1
ATOM 841 N N . VAL A 1 114 ? 1.84 -3.967 -6.25 1 98.62 114 VAL A N 1
ATOM 842 C CA . VAL A 1 114 ? 0.568 -4.094 -5.547 1 98.62 114 VAL A CA 1
ATOM 843 C C . VAL A 1 114 ? -0.561 -4.312 -6.551 1 98.62 114 VAL A C 1
ATOM 845 O O . VAL A 1 114 ? -1.206 -5.363 -6.547 1 98.62 114 VAL A O 1
ATOM 848 N N . VAL A 1 115 ? -0.724 -3.406 -7.473 1 98.75 115 VAL A N 1
ATOM 849 C CA . VAL A 1 115 ? -1.846 -3.48 -8.406 1 98.75 115 VAL A CA 1
ATOM 850 C C . VAL A 1 115 ? -1.709 -4.723 -9.281 1 98.75 115 VAL A C 1
ATOM 852 O O . VAL A 1 115 ? -2.703 -5.379 -9.594 1 98.75 115 VAL A O 1
ATOM 855 N N . SER A 1 116 ? -0.489 -5.012 -9.648 1 98.75 116 SER A N 1
ATOM 856 C CA . SER A 1 116 ? -0.26 -6.168 -10.508 1 98.75 116 SER A CA 1
ATOM 857 C C . SER A 1 116 ? -0.701 -7.461 -9.828 1 98.75 116 SER A C 1
ATOM 859 O O . SER A 1 116 ? -1.189 -8.383 -10.484 1 98.75 116 SER A O 1
ATOM 861 N N . VAL A 1 117 ? -0.525 -7.613 -8.508 1 98.69 117 VAL A N 1
ATOM 862 C CA . VAL A 1 117 ? -0.954 -8.781 -7.754 1 98.69 117 VAL A CA 1
ATOM 863 C C . VAL A 1 117 ? -2.465 -8.969 -7.891 1 98.69 117 VAL A C 1
ATOM 865 O O . VAL A 1 117 ? -2.943 -10.078 -8.133 1 98.69 117 VAL A O 1
ATOM 868 N N . LEU A 1 118 ? -3.184 -7.863 -7.754 1 98.5 118 LEU A N 1
ATOM 869 C CA . LEU A 1 118 ? -4.633 -7.891 -7.926 1 98.5 118 LEU A CA 1
ATOM 870 C C . LEU A 1 118 ? -5 -8.281 -9.352 1 98.5 118 LEU A C 1
A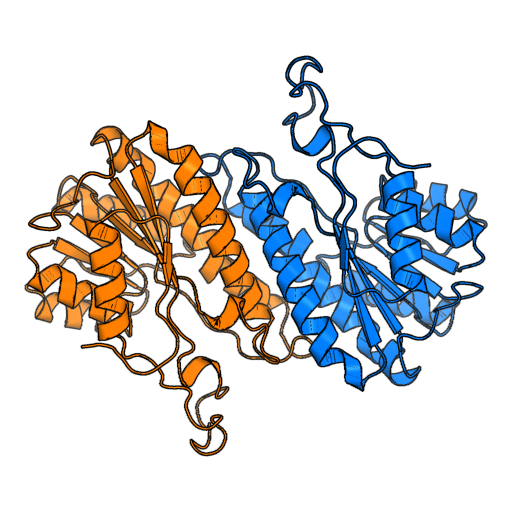TOM 872 O O . LEU A 1 118 ? -5.84 -9.164 -9.562 1 98.5 118 LEU A O 1
ATOM 876 N N . THR A 1 119 ? -4.363 -7.668 -10.352 1 98.69 119 THR A N 1
ATOM 877 C CA . THR A 1 119 ? -4.715 -7.855 -11.75 1 98.69 119 THR A CA 1
ATOM 878 C C . THR A 1 119 ? -4.438 -9.289 -12.188 1 98.69 119 THR A C 1
ATOM 880 O O . THR A 1 119 ? -5.266 -9.914 -12.859 1 98.69 119 THR A O 1
ATOM 883 N N . MET A 1 120 ? -3.297 -9.812 -11.789 1 98.88 120 MET A N 1
ATOM 884 C CA . MET A 1 120 ? -2.953 -11.195 -12.102 1 98.88 120 MET A CA 1
ATOM 885 C C . MET A 1 120 ? -3.934 -12.156 -11.438 1 98.88 120 MET A C 1
ATOM 887 O O . MET A 1 120 ? -4.375 -13.125 -12.062 1 98.88 120 MET A O 1
ATOM 891 N N . THR A 1 121 ? -4.23 -11.922 -10.172 1 98.81 121 THR A N 1
ATOM 892 C CA . THR A 1 121 ? -5.191 -12.75 -9.445 1 98.81 121 THR A CA 1
ATOM 893 C C . THR A 1 121 ? -6.539 -12.766 -10.164 1 98.81 121 THR A C 1
ATOM 895 O O . THR A 1 121 ? -7.086 -13.836 -10.438 1 98.81 121 THR A O 1
ATOM 898 N N . GLN A 1 122 ? -7.008 -11.602 -10.523 1 98.75 122 GLN A N 1
ATOM 899 C CA . GLN A 1 122 ? -8.289 -11.5 -11.219 1 98.75 122 GLN A CA 1
ATOM 900 C C . GLN A 1 122 ? -8.258 -12.266 -12.539 1 98.75 122 GLN A C 1
ATOM 902 O O . GLN A 1 122 ? -9.242 -12.906 -12.914 1 98.75 122 GLN A O 1
ATOM 907 N N . ALA A 1 123 ? -7.172 -12.211 -13.227 1 98.88 123 ALA A N 1
ATOM 908 C CA . ALA A 1 123 ? -7.043 -12.781 -14.562 1 98.88 123 ALA A CA 1
ATOM 909 C C . ALA A 1 123 ? -7.164 -14.297 -14.531 1 98.88 123 ALA A C 1
ATOM 911 O O . ALA A 1 123 ? -7.617 -14.914 -15.5 1 98.88 123 ALA A O 1
ATOM 912 N N . VAL A 1 124 ? -6.816 -14.953 -13.414 1 98.88 124 VAL A N 1
ATOM 913 C CA . VAL A 1 124 ? -6.789 -16.406 -13.383 1 98.88 124 VAL A CA 1
ATOM 914 C C . VAL A 1 124 ? -8.07 -16.938 -12.75 1 98.88 124 VAL A C 1
ATOM 916 O O . VAL A 1 124 ? -8.359 -18.141 -12.812 1 98.88 124 VAL A O 1
ATOM 919 N N . LEU A 1 125 ? -8.852 -16.078 -12.148 1 98.69 125 LEU A N 1
ATOM 920 C CA . LEU A 1 125 ? -10.008 -16.484 -11.359 1 98.69 125 LEU A CA 1
ATOM 921 C C . LEU A 1 125 ? -11.023 -17.234 -12.227 1 98.69 125 LEU A C 1
ATOM 923 O O . LEU A 1 125 ? -11.539 -18.281 -11.828 1 98.69 125 LEU A O 1
ATOM 927 N N . PRO A 1 126 ? -11.32 -16.734 -13.461 1 98.62 126 PRO A N 1
ATOM 928 C CA . PRO A 1 126 ? -12.32 -17.453 -14.25 1 98.62 126 PRO A CA 1
ATOM 929 C C . PRO A 1 126 ? -11.93 -18.906 -14.508 1 98.62 126 PRO A C 1
ATOM 931 O O . PRO A 1 126 ? -12.742 -19.812 -14.328 1 98.62 126 PRO A O 1
ATOM 934 N N . ALA A 1 127 ? -10.727 -19.188 -14.875 1 98.75 127 ALA A N 1
ATOM 935 C CA . ALA A 1 127 ? -10.258 -20.547 -15.133 1 98.75 127 ALA A CA 1
ATOM 936 C C . ALA A 1 127 ? -10.273 -21.375 -13.859 1 98.75 127 ALA A C 1
ATOM 938 O O . ALA A 1 127 ? -10.727 -22.531 -13.867 1 98.75 127 ALA A O 1
ATOM 939 N N . MET A 1 128 ? -9.82 -20.797 -12.719 1 98.69 128 MET A N 1
ATOM 940 C CA . MET A 1 128 ? -9.742 -21.531 -11.453 1 98.69 128 MET A CA 1
ATOM 941 C C . MET A 1 128 ? -11.141 -21.859 -10.938 1 98.69 128 MET A C 1
ATOM 943 O O . MET A 1 128 ? -11.367 -22.953 -10.406 1 98.69 128 MET A O 1
ATOM 947 N N . ARG A 1 129 ? -12.023 -20.922 -11.133 1 98.25 129 ARG A N 1
ATOM 948 C CA . ARG A 1 129 ? -13.398 -21.172 -10.719 1 98.25 129 ARG A CA 1
ATOM 949 C C . ARG A 1 129 ? -14.031 -22.281 -11.555 1 98.25 129 ARG A C 1
ATOM 951 O O . ARG A 1 129 ? -14.703 -23.156 -11.016 1 98.25 129 ARG A O 1
ATOM 958 N N . GLN A 1 130 ? -13.789 -22.203 -12.805 1 97.94 130 GLN A N 1
ATOM 959 C CA . GLN A 1 130 ? -14.32 -23.234 -13.695 1 97.94 130 GLN A CA 1
ATOM 960 C C . GLN A 1 130 ? -13.758 -24.609 -13.352 1 97.94 130 GLN A C 1
ATOM 962 O O . GLN A 1 130 ? -14.469 -25.609 -13.43 1 97.94 130 GLN A O 1
ATOM 967 N N . GLN A 1 131 ? -12.555 -24.656 -12.922 1 96.69 131 GLN A N 1
ATOM 968 C CA . GLN A 1 131 ? -11.844 -25.891 -12.609 1 96.69 131 GLN A CA 1
ATOM 969 C C . GLN A 1 131 ? -12.188 -26.375 -11.203 1 96.69 131 GLN A C 1
ATOM 971 O O . GLN A 1 131 ? -11.812 -27.5 -10.828 1 96.69 131 GLN A O 1
ATOM 976 N N . GLY A 1 132 ? -12.781 -25.516 -10.422 1 96.31 132 GLY A N 1
ATOM 977 C CA . GLY A 1 132 ? -13.195 -25.875 -9.078 1 96.31 132 GLY A CA 1
ATOM 978 C C . GLY A 1 132 ? -12.188 -25.484 -8.016 1 96.31 132 GLY A C 1
ATOM 979 O O . GLY A 1 132 ? -12.258 -25.953 -6.875 1 96.31 132 GLY A O 1
ATOM 980 N N . GLY A 1 133 ? -11.133 -24.75 -8.398 1 97.12 133 GLY A N 1
ATOM 981 C CA . GLY A 1 133 ? -10.188 -24.281 -7.398 1 97.12 133 GLY A CA 1
ATOM 982 C C . GLY A 1 133 ? -8.828 -23.922 -7.984 1 97.12 133 GLY A C 1
ATOM 983 O O . GLY A 1 133 ? -8.633 -24 -9.203 1 97.12 133 GLY A O 1
ATOM 984 N N . GLY A 1 134 ? -7.957 -23.531 -7.07 1 98.06 134 GLY A N 1
ATOM 985 C CA . GLY A 1 134 ? -6.594 -23.156 -7.426 1 98.06 134 GLY A CA 1
ATOM 986 C C . GLY A 1 134 ? -5.785 -22.656 -6.242 1 98.06 134 GLY A C 1
ATOM 987 O O . GLY A 1 134 ? -6.285 -22.609 -5.117 1 98.06 134 GLY A O 1
ATOM 988 N N . ARG A 1 135 ? -4.5 -22.422 -6.48 1 98.62 135 ARG A N 1
ATOM 989 C CA . ARG A 1 135 ? -3.578 -21.875 -5.488 1 98.62 135 ARG A CA 1
ATOM 990 C C . ARG A 1 135 ? -2.965 -20.562 -5.973 1 98.62 135 ARG A C 1
ATOM 992 O O . ARG A 1 135 ? -2.621 -20.422 -7.148 1 98.62 135 ARG A O 1
ATOM 999 N N . ILE A 1 136 ? -2.938 -19.641 -5.086 1 98.81 136 ILE A N 1
ATOM 1000 C CA . ILE A 1 136 ? -2.268 -18.375 -5.387 1 98.81 136 ILE A CA 1
ATOM 1001 C C . ILE A 1 136 ? -1.257 -18.062 -4.285 1 98.81 136 ILE A C 1
ATOM 1003 O O . ILE A 1 136 ? -1.588 -18.094 -3.1 1 98.81 136 ILE A O 1
ATOM 1007 N N . ILE A 1 137 ? -0.005 -17.812 -4.672 1 98.81 137 ILE A N 1
ATOM 1008 C CA . ILE A 1 137 ? 1.054 -17.375 -3.766 1 98.81 137 ILE A CA 1
ATOM 1009 C C . ILE A 1 137 ? 1.412 -15.922 -4.047 1 98.81 137 ILE A C 1
ATOM 1011 O O . ILE A 1 137 ? 1.704 -15.555 -5.191 1 98.81 137 ILE A O 1
ATOM 1015 N N . ASN A 1 138 ? 1.303 -15.117 -3.07 1 98.56 138 ASN A N 1
ATOM 1016 C CA . ASN A 1 138 ? 1.858 -13.766 -3.135 1 98.56 138 ASN A CA 1
ATOM 1017 C C . ASN A 1 138 ? 3.166 -13.664 -2.355 1 98.56 138 ASN A C 1
ATOM 1019 O O . ASN A 1 138 ? 3.238 -14.078 -1.195 1 98.56 138 ASN A O 1
ATOM 1023 N N . VAL A 1 139 ? 4.199 -13.117 -2.99 1 96.31 139 VAL A N 1
ATOM 1024 C CA . VAL A 1 139 ? 5.512 -13.016 -2.361 1 96.31 139 VAL A CA 1
ATOM 1025 C C . VAL A 1 139 ? 5.707 -11.609 -1.799 1 96.31 139 VAL A C 1
ATOM 1027 O O . VAL A 1 139 ? 5.668 -10.625 -2.543 1 96.31 139 VAL A O 1
ATOM 1030 N N . SER A 1 140 ? 5.879 -11.531 -0.571 1 94 140 SER A N 1
ATOM 1031 C CA . SER A 1 140 ? 6.105 -10.281 0.142 1 94 140 SER A CA 1
ATOM 1032 C C . SER A 1 140 ? 7.574 -10.125 0.525 1 94 140 SER A C 1
ATOM 1034 O O . SER A 1 140 ? 8.469 -10.477 -0.25 1 94 140 SER A O 1
ATOM 1036 N N . SER A 1 141 ? 7.805 -9.422 1.553 1 83.44 141 SER A N 1
ATOM 1037 C CA . SER A 1 141 ? 9.164 -9.156 2.014 1 83.44 141 SER A CA 1
ATOM 1038 C C . SER A 1 141 ? 9.211 -9.008 3.531 1 83.44 141 SER A C 1
ATOM 1040 O O . SER A 1 141 ? 8.273 -8.492 4.141 1 83.44 141 SER A O 1
ATOM 1042 N N . GLY A 1 142 ? 10.398 -9.469 4.055 1 74.94 142 GLY A N 1
ATOM 1043 C CA . GLY A 1 142 ? 10.633 -9.281 5.477 1 74.94 142 GLY A CA 1
ATOM 1044 C C . GLY A 1 142 ? 10.797 -7.82 5.867 1 74.94 142 GLY A C 1
ATOM 1045 O O . GLY A 1 142 ? 10.773 -7.484 7.055 1 74.94 142 GLY A O 1
ATOM 1046 N N . THR A 1 143 ? 10.969 -6.918 4.973 1 67.12 143 THR A N 1
ATOM 1047 C CA . THR A 1 143 ? 11.148 -5.492 5.227 1 67.12 143 THR A CA 1
ATOM 1048 C C . THR A 1 143 ? 9.914 -4.906 5.91 1 67.12 143 THR A C 1
ATOM 1050 O O . THR A 1 143 ? 9.977 -3.818 6.484 1 67.12 143 THR A O 1
ATOM 1053 N N . VAL A 1 144 ? 8.852 -5.523 5.938 1 70.69 144 VAL A N 1
ATOM 1054 C CA . VAL A 1 144 ? 7.617 -5.004 6.512 1 70.69 144 VAL A CA 1
ATOM 1055 C C . VAL A 1 144 ? 7.684 -5.078 8.039 1 70.69 144 VAL A C 1
ATOM 1057 O O . VAL A 1 144 ? 6.914 -4.41 8.734 1 70.69 144 VAL A O 1
ATOM 1060 N N . ARG A 1 145 ? 8.594 -5.789 8.547 1 63.59 145 ARG A N 1
ATOM 1061 C CA . ARG A 1 145 ? 8.633 -6.023 9.984 1 63.59 145 ARG A CA 1
ATOM 1062 C C . ARG A 1 145 ? 9.531 -5.004 10.68 1 63.59 145 ARG A C 1
ATOM 1064 O O . ARG A 1 145 ? 9.422 -4.793 11.891 1 63.59 145 ARG A O 1
ATOM 1071 N N . ARG A 1 146 ? 10.414 -4.395 9.938 1 61.88 146 ARG A N 1
ATOM 1072 C CA . ARG A 1 146 ? 11.43 -3.65 10.664 1 61.88 146 ARG A CA 1
ATOM 1073 C C . ARG A 1 146 ? 11.391 -2.168 10.305 1 61.88 146 ARG A C 1
ATOM 1075 O O . ARG A 1 146 ? 12 -1.342 10.992 1 61.88 146 ARG A O 1
ATOM 1082 N N . ASP A 1 147 ? 10.57 -1.827 9.609 1 62.88 147 ASP A N 1
ATOM 1083 C CA . ASP A 1 147 ? 10.516 -0.44 9.156 1 62.88 147 ASP A CA 1
ATOM 1084 C C . ASP A 1 147 ? 11.914 0.143 9 1 62.88 147 ASP A C 1
ATOM 1086 O O . ASP A 1 147 ? 12.219 1.201 9.555 1 62.88 147 ASP A O 1
ATOM 1090 N N . PRO A 1 148 ? 12.758 -0.486 8.219 1 65.19 148 PRO A N 1
ATOM 1091 C CA . PRO A 1 148 ? 14.102 0.099 8.164 1 65.19 148 PRO A CA 1
ATOM 1092 C C . PRO A 1 148 ? 14.141 1.421 7.406 1 65.19 148 PRO A C 1
ATOM 1094 O O . PRO A 1 148 ? 13.445 1.577 6.398 1 65.19 148 PRO A O 1
ATOM 1097 N N . PRO A 1 149 ? 14.938 2.309 8.023 1 72.31 149 PRO A N 1
ATOM 1098 C CA . PRO A 1 149 ? 15.133 3.539 7.25 1 72.31 149 PRO A CA 1
ATOM 1099 C C . PRO A 1 149 ? 15.68 3.275 5.848 1 72.31 149 PRO A C 1
ATOM 1101 O O . PRO A 1 149 ? 16.5 2.367 5.66 1 72.31 149 PRO A O 1
ATOM 1104 N N . GLY A 1 150 ? 15.141 3.953 4.902 1 83.25 150 GLY A N 1
ATOM 1105 C CA . GLY A 1 150 ? 15.656 3.898 3.543 1 83.25 150 GLY A CA 1
ATOM 1106 C C . GLY A 1 150 ? 14.883 2.938 2.656 1 83.25 150 GLY A C 1
ATOM 1107 O O . GLY A 1 150 ? 15.148 2.85 1.455 1 83.25 150 GLY A O 1
ATOM 1108 N N . ILE A 1 151 ? 13.906 2.258 3.312 1 84.62 151 ILE A N 1
ATOM 1109 C CA . ILE A 1 151 ? 13.156 1.318 2.484 1 84.62 151 ILE A CA 1
ATOM 1110 C C . ILE A 1 151 ? 11.664 1.472 2.756 1 84.62 151 ILE A C 1
ATOM 1112 O O . ILE A 1 151 ? 10.898 0.513 2.617 1 84.62 151 ILE A O 1
ATOM 1116 N N . GLY A 1 152 ? 11.281 2.619 3.184 1 89.56 152 GLY A N 1
ATOM 1117 C CA . GLY A 1 152 ? 9.914 2.844 3.613 1 89.56 152 GLY A CA 1
ATOM 1118 C C . GLY A 1 152 ? 8.906 2.688 2.49 1 89.56 152 GLY A C 1
ATOM 1119 O O . GLY A 1 152 ? 7.852 2.07 2.676 1 89.56 152 GLY A O 1
ATOM 1120 N N . ALA A 1 153 ? 9.266 3.268 1.348 1 93.31 153 ALA A N 1
ATOM 1121 C CA . ALA A 1 153 ? 8.352 3.188 0.213 1 93.31 153 ALA A CA 1
ATOM 1122 C C . ALA A 1 153 ? 8.18 1.742 -0.247 1 93.31 153 ALA A C 1
ATOM 1124 O O . ALA A 1 153 ? 7.055 1.297 -0.498 1 93.31 153 ALA A O 1
ATOM 1125 N N . TYR A 1 154 ? 9.203 1.006 -0.344 1 92.69 154 TYR A N 1
ATOM 1126 C CA . TYR A 1 154 ? 9.125 -0.406 -0.703 1 92.69 154 TYR A CA 1
ATOM 1127 C C . TYR A 1 154 ? 8.344 -1.194 0.34 1 92.69 154 TYR A C 1
ATOM 1129 O O . TYR A 1 154 ? 7.441 -1.961 -0.002 1 92.69 154 TYR A O 1
ATOM 1137 N N . ALA A 1 155 ? 8.695 -1.007 1.623 1 93.19 155 ALA A N 1
ATOM 1138 C CA . ALA A 1 155 ? 8.008 -1.69 2.717 1 93.19 155 ALA A CA 1
ATOM 1139 C C . ALA A 1 155 ? 6.512 -1.417 2.682 1 93.19 155 ALA A C 1
ATOM 1141 O O . ALA A 1 155 ? 5.703 -2.297 2.992 1 93.19 155 ALA A O 1
ATOM 1142 N N . ALA A 1 156 ? 6.156 -0.222 2.328 1 95.81 156 ALA A N 1
ATOM 1143 C CA . ALA A 1 156 ? 4.746 0.138 2.232 1 95.81 156 ALA A CA 1
ATOM 1144 C C . ALA A 1 156 ? 4.035 -0.707 1.179 1 95.81 156 ALA A C 1
ATOM 1146 O O . ALA A 1 156 ? 2.896 -1.138 1.384 1 95.81 156 ALA A O 1
ATOM 1147 N N . THR A 1 157 ? 4.664 -0.948 0.042 1 96.44 157 THR A N 1
ATOM 1148 C CA . THR A 1 157 ? 4.062 -1.779 -0.996 1 96.44 157 THR A CA 1
ATOM 1149 C C . THR A 1 157 ? 3.828 -3.197 -0.483 1 96.44 157 THR A C 1
ATOM 1151 O O . THR A 1 157 ? 2.781 -3.793 -0.747 1 96.44 157 THR A O 1
ATOM 1154 N N . LYS A 1 158 ? 4.785 -3.695 0.232 1 95 158 LYS A N 1
ATOM 1155 C CA . LYS A 1 158 ? 4.676 -5.074 0.698 1 95 158 LYS A CA 1
ATOM 1156 C C . LYS A 1 158 ? 3.652 -5.195 1.824 1 95 158 LYS A C 1
ATOM 1158 O O . LYS A 1 158 ? 2.973 -6.215 1.945 1 95 158 LYS A O 1
ATOM 1163 N N . ALA A 1 159 ? 3.516 -4.172 2.607 1 94.56 159 ALA A N 1
ATOM 1164 C CA . ALA A 1 159 ? 2.418 -4.148 3.574 1 94.56 159 ALA A CA 1
ATOM 1165 C C . ALA A 1 159 ? 1.067 -4.238 2.871 1 94.56 159 ALA A C 1
ATOM 1167 O O . ALA A 1 159 ? 0.16 -4.926 3.342 1 94.56 159 ALA A O 1
ATOM 1168 N N . ALA A 1 160 ? 0.955 -3.514 1.815 1 96.62 160 ALA A N 1
ATOM 1169 C CA . ALA A 1 160 ? -0.27 -3.566 1.021 1 96.62 160 ALA A CA 1
ATOM 1170 C C . ALA A 1 160 ? -0.513 -4.973 0.483 1 96.62 160 ALA A C 1
ATOM 1172 O O . ALA A 1 160 ? -1.637 -5.48 0.537 1 96.62 160 ALA A O 1
ATOM 1173 N N . VAL A 1 161 ? 0.502 -5.617 0.008 1 97.38 161 VAL A N 1
ATOM 1174 C CA . VAL A 1 161 ? 0.401 -6.973 -0.521 1 97.38 161 VAL A CA 1
ATOM 1175 C C . VAL A 1 161 ? -0.071 -7.922 0.577 1 97.38 161 VAL A C 1
ATOM 1177 O O . VAL A 1 161 ? -0.914 -8.789 0.336 1 97.38 161 VAL A O 1
ATOM 1180 N N . ASN A 1 162 ? 0.507 -7.777 1.77 1 95.81 162 ASN A N 1
ATOM 1181 C CA . ASN A 1 162 ? 0.085 -8.602 2.893 1 95.81 162 ASN A CA 1
ATOM 1182 C C . ASN A 1 162 ? -1.418 -8.5 3.137 1 95.81 162 ASN A C 1
ATOM 1184 O O . ASN A 1 162 ? -2.092 -9.508 3.338 1 95.81 162 ASN A O 1
ATOM 1188 N N . THR A 1 163 ? -1.909 -7.316 3.092 1 94.69 163 THR A N 1
ATOM 1189 C CA . THR A 1 163 ? -3.328 -7.074 3.328 1 94.69 163 THR A CA 1
ATOM 1190 C C . THR A 1 163 ? -4.172 -7.672 2.207 1 94.69 163 THR A C 1
ATOM 1192 O O . THR A 1 163 ? -5.176 -8.336 2.467 1 94.69 163 THR A O 1
ATOM 1195 N N . LEU A 1 164 ? -3.77 -7.469 0.974 1 96.5 164 LEU A N 1
ATOM 1196 C CA . LEU A 1 164 ? -4.48 -8.055 -0.158 1 96.5 164 LEU A CA 1
ATOM 1197 C C . LEU A 1 164 ? -4.551 -9.57 -0.031 1 96.5 164 LEU A C 1
ATOM 1199 O O . LEU A 1 164 ? -5.582 -10.18 -0.332 1 96.5 164 LEU A O 1
ATOM 1203 N N . THR A 1 165 ? -3.443 -10.117 0.399 1 97.12 165 THR A N 1
ATOM 1204 C CA . THR A 1 165 ? -3.367 -11.57 0.527 1 97.12 165 THR A CA 1
ATOM 1205 C C . THR A 1 165 ? -4.367 -12.07 1.562 1 97.12 165 THR A C 1
ATOM 1207 O O . THR A 1 165 ? -5.137 -13 1.288 1 97.12 165 THR A O 1
ATOM 1210 N N . ALA A 1 166 ? -4.355 -11.453 2.697 1 95.19 166 ALA A N 1
ATOM 1211 C CA . ALA A 1 166 ? -5.242 -11.867 3.781 1 95.19 166 ALA A CA 1
ATOM 1212 C C . ALA A 1 166 ? -6.707 -11.758 3.367 1 95.19 166 ALA A C 1
ATOM 1214 O O . ALA A 1 166 ? -7.504 -12.664 3.631 1 95.19 166 ALA A O 1
ATOM 1215 N N . VAL A 1 167 ? -7.066 -10.711 2.713 1 94.31 167 VAL A N 1
ATOM 1216 C CA . VAL A 1 167 ? -8.453 -10.484 2.316 1 94.31 167 VAL A CA 1
ATOM 1217 C C . VAL A 1 167 ? -8.836 -11.453 1.196 1 94.31 167 VAL A C 1
ATOM 1219 O O . VAL A 1 167 ? -9.914 -12.047 1.227 1 94.31 167 VAL A O 1
ATOM 1222 N N . SER A 1 168 ? -7.969 -11.625 0.236 1 96.5 168 SER A N 1
ATOM 1223 C CA . SER A 1 168 ? -8.258 -12.523 -0.881 1 96.5 168 SER A CA 1
ATOM 1224 C C . SER A 1 168 ? -8.461 -13.953 -0.405 1 96.5 168 SER A C 1
ATOM 1226 O O . SER A 1 168 ? -9.289 -14.688 -0.949 1 96.5 168 SER A O 1
ATOM 1228 N N . ARG A 1 169 ? -7.621 -14.352 0.526 1 96.62 169 ARG A N 1
ATOM 1229 C CA . ARG A 1 169 ? -7.754 -15.703 1.065 1 96.62 169 ARG A CA 1
ATOM 1230 C C . ARG A 1 169 ? -9.172 -15.945 1.571 1 96.62 169 ARG A C 1
ATOM 1232 O O . ARG A 1 169 ? -9.75 -17.016 1.322 1 96.62 169 ARG A O 1
ATOM 1239 N N . LYS A 1 170 ? -9.727 -14.953 2.215 1 94.94 170 LYS A N 1
ATOM 1240 C CA . LYS A 1 170 ? -11.078 -15.07 2.75 1 94.94 170 LYS A CA 1
ATOM 1241 C C . LYS A 1 170 ? -12.117 -15.008 1.635 1 94.94 170 LYS A C 1
ATOM 1243 O O . LYS A 1 170 ? -13.023 -15.844 1.57 1 94.94 170 LYS A O 1
ATOM 1248 N N . GLU A 1 171 ? -12.023 -14.141 0.748 1 95.5 171 GLU A N 1
ATOM 1249 C CA . GLU A 1 171 ? -13.039 -13.875 -0.269 1 95.5 171 GLU A CA 1
ATOM 1250 C C . GLU A 1 171 ? -13.102 -15.016 -1.288 1 95.5 171 GLU A C 1
ATOM 1252 O O . GLU A 1 171 ? -14.164 -15.281 -1.858 1 95.5 171 GLU A O 1
ATOM 1257 N N . LEU A 1 172 ? -11.984 -15.68 -1.463 1 96.94 172 LEU A N 1
ATOM 1258 C CA . LEU A 1 172 ? -11.93 -16.656 -2.547 1 96.94 172 LEU A CA 1
ATOM 1259 C C . LEU A 1 172 ? -12.078 -18.078 -2.006 1 96.94 172 LEU A C 1
ATOM 1261 O O . LEU A 1 172 ? -12.078 -19.047 -2.775 1 96.94 172 LEU A O 1
ATOM 1265 N N . ALA A 1 173 ? -12.211 -18.188 -0.735 1 95.81 173 ALA A N 1
ATOM 1266 C CA . ALA A 1 173 ? -12.273 -19.5 -0.09 1 95.81 173 ALA A CA 1
ATOM 1267 C C . ALA A 1 173 ? -13.445 -20.312 -0.625 1 95.81 173 ALA A C 1
ATOM 1269 O O . ALA A 1 173 ? -13.305 -21.516 -0.872 1 95.81 173 ALA A O 1
ATOM 1270 N N . ALA A 1 174 ? -14.5 -19.656 -0.879 1 95.44 174 ALA A N 1
ATOM 1271 C CA . ALA A 1 174 ? -15.703 -20.359 -1.312 1 95.44 174 ALA A CA 1
ATOM 1272 C C . ALA A 1 174 ? -15.547 -20.906 -2.729 1 95.44 174 ALA A C 1
ATOM 1274 O O . ALA A 1 174 ? -16.266 -21.812 -3.135 1 95.44 174 ALA A O 1
ATOM 1275 N N . ASP A 1 175 ? -14.633 -20.391 -3.438 1 96.81 175 ASP A N 1
ATOM 1276 C CA . ASP A 1 175 ? -14.391 -20.812 -4.812 1 96.81 175 ASP A CA 1
ATOM 1277 C C . ASP A 1 175 ? -13.398 -21.969 -4.855 1 96.81 175 ASP A C 1
ATOM 1279 O O . ASP A 1 175 ? -13 -22.422 -5.938 1 96.81 175 ASP A O 1
ATOM 1283 N N . GLY A 1 176 ? -12.93 -22.406 -3.674 1 96.94 176 GLY A N 1
ATOM 1284 C CA . GLY A 1 176 ? -11.914 -23.453 -3.646 1 96.94 176 GLY A CA 1
ATOM 1285 C C . GLY A 1 176 ? -10.531 -22.938 -3.979 1 96.94 176 GLY A C 1
ATOM 1286 O O . GLY A 1 176 ? -9.633 -23.734 -4.297 1 96.94 176 GLY A O 1
ATOM 1287 N N . ILE A 1 177 ? -10.406 -21.656 -3.955 1 98.06 177 ILE A N 1
ATOM 1288 C CA . ILE A 1 177 ? -9.117 -21.031 -4.254 1 98.06 177 ILE A CA 1
ATOM 1289 C C . ILE A 1 177 ? -8.414 -20.656 -2.953 1 98.06 177 ILE A C 1
ATOM 1291 O O . ILE A 1 177 ? -8.977 -19.953 -2.115 1 98.06 177 ILE A O 1
ATOM 1295 N N . VAL A 1 178 ? -7.184 -21.188 -2.732 1 98.25 178 VAL A N 1
ATOM 1296 C CA . VAL A 1 178 ? -6.402 -20.953 -1.522 1 98.25 178 VAL A CA 1
ATOM 1297 C C . VAL A 1 178 ? -5.301 -19.938 -1.809 1 98.25 178 VAL A C 1
ATOM 1299 O O . VAL A 1 178 ? -4.523 -20.094 -2.752 1 98.25 178 VAL A O 1
ATOM 1302 N N . VAL A 1 179 ? -5.273 -18.875 -1.026 1 98.25 179 VAL A N 1
ATOM 1303 C CA . VAL A 1 179 ? -4.285 -17.812 -1.193 1 98.25 179 VAL A CA 1
ATOM 1304 C C . VAL A 1 179 ? -3.305 -17.828 -0.022 1 98.25 179 VAL A C 1
ATOM 1306 O O . VAL A 1 179 ? -3.719 -17.859 1.14 1 98.25 179 VAL A O 1
ATOM 1309 N N . SER A 1 180 ? -1.999 -17.844 -0.323 1 98.38 180 SER A N 1
ATOM 1310 C CA . SER A 1 180 ? -0.954 -17.875 0.695 1 98.38 180 SER A CA 1
ATOM 1311 C C . SER A 1 180 ? 0.034 -16.734 0.515 1 98.38 180 SER A C 1
ATOM 1313 O O . SER A 1 180 ? 0.211 -16.219 -0.596 1 98.38 180 SER A O 1
ATOM 1315 N N . LEU A 1 181 ? 0.589 -16.359 1.642 1 97.94 181 LEU A N 1
ATOM 1316 C CA . LEU A 1 181 ? 1.631 -15.344 1.683 1 97.94 181 LEU A CA 1
ATOM 1317 C C . LEU A 1 181 ? 2.984 -15.961 2.016 1 97.94 181 LEU A C 1
ATOM 1319 O O . LEU A 1 181 ? 3.1 -16.734 2.965 1 97.94 181 LEU A O 1
ATOM 1323 N N . VAL A 1 182 ? 4.008 -15.656 1.199 1 96.62 182 VAL A N 1
ATOM 1324 C CA . VAL A 1 182 ? 5.379 -16.031 1.535 1 96.62 182 VAL A CA 1
ATOM 1325 C C . VAL A 1 182 ? 6.195 -14.773 1.823 1 96.62 182 VAL A C 1
ATOM 1327 O O . VAL A 1 182 ? 6.211 -13.836 1.021 1 96.62 182 VAL A O 1
ATOM 1330 N N . ILE A 1 183 ? 6.875 -14.719 2.912 1 93.81 183 ILE A N 1
ATOM 1331 C CA . ILE A 1 183 ? 7.648 -13.562 3.346 1 93.81 183 ILE A CA 1
ATOM 1332 C C . ILE A 1 183 ? 9.125 -13.93 3.436 1 93.81 183 ILE A C 1
ATOM 1334 O O . ILE A 1 183 ? 9.57 -14.5 4.438 1 93.81 183 ILE A O 1
ATOM 1338 N N . PRO A 1 184 ? 9.867 -13.609 2.396 1 87.38 184 PRO A N 1
ATOM 1339 C CA . PRO A 1 184 ? 11.312 -13.828 2.463 1 87.38 184 PRO A CA 1
ATOM 1340 C C . PRO A 1 184 ? 12 -12.945 3.5 1 87.38 184 PRO A C 1
ATOM 1342 O O . PRO A 1 184 ? 11.492 -11.859 3.824 1 87.38 184 PRO A O 1
ATOM 1345 N N . SER A 1 185 ? 13.094 -13.461 4.113 1 74.88 185 SER A N 1
ATOM 1346 C CA . SER A 1 185 ? 13.859 -12.664 5.062 1 74.88 185 SER A CA 1
ATOM 1347 C C . SER A 1 185 ? 14.641 -11.562 4.352 1 74.88 185 SER A C 1
ATOM 1349 O O . SER A 1 185 ? 14.781 -11.586 3.125 1 74.88 185 SER A O 1
ATOM 1351 N N . LEU A 1 186 ? 15.148 -10.539 4.992 1 59.34 186 LEU A N 1
ATOM 1352 C CA . LEU A 1 186 ? 15.922 -9.438 4.449 1 59.34 186 LEU A CA 1
ATOM 1353 C C . LEU A 1 186 ? 17.141 -9.945 3.674 1 59.34 186 LEU A C 1
ATOM 1355 O O . LEU A 1 186 ? 17.828 -10.852 4.137 1 59.34 186 LEU A O 1
ATOM 1359 N N . THR A 1 187 ? 17.078 -9.766 2.26 1 51.38 187 THR A N 1
ATOM 1360 C CA . THR A 1 187 ? 18.281 -10.172 1.545 1 51.38 187 THR A CA 1
ATOM 1361 C C . THR A 1 187 ? 19.344 -9.078 1.611 1 51.38 187 THR A C 1
ATOM 1363 O O . THR A 1 187 ? 19.031 -7.914 1.893 1 51.38 187 THR A O 1
ATOM 1366 N N . ALA A 1 188 ? 20.531 -9.367 1.589 1 47.03 188 ALA A N 1
ATOM 1367 C CA . ALA A 1 188 ? 21.656 -8.43 1.535 1 47.03 188 ALA A CA 1
ATOM 1368 C C . ALA A 1 188 ? 21.359 -7.285 0.563 1 47.03 188 ALA A C 1
ATOM 1370 O O . ALA A 1 188 ? 21.781 -6.148 0.786 1 47.03 188 ALA A O 1
ATOM 1371 N N . THR A 1 189 ? 20.719 -7.574 -0.439 1 45.84 189 THR A N 1
ATOM 1372 C CA . THR A 1 189 ? 20.484 -6.57 -1.475 1 45.84 189 THR A CA 1
ATOM 1373 C C . THR A 1 189 ? 19.562 -5.469 -0.971 1 45.84 189 THR A C 1
ATOM 1375 O O . THR A 1 189 ? 19.703 -4.305 -1.355 1 45.84 189 THR A O 1
ATOM 1378 N N . GLU A 1 190 ? 18.609 -5.844 -0.301 1 46.09 190 GLU A N 1
ATOM 1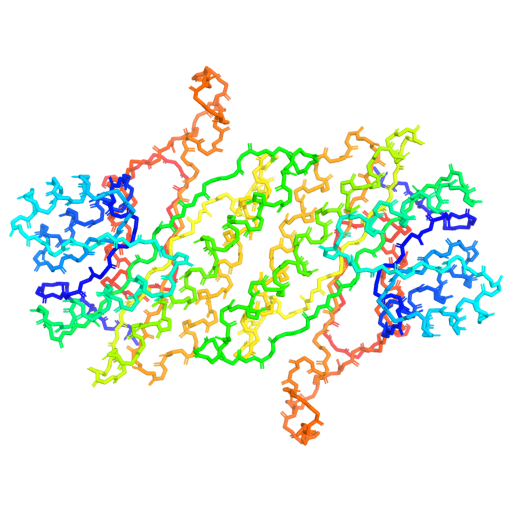379 C CA . GLU A 1 190 ? 17.562 -4.895 0.089 1 46.09 190 GLU A CA 1
ATOM 1380 C C . GLU A 1 190 ? 18.109 -3.869 1.085 1 46.09 190 GLU A C 1
ATOM 1382 O O . GLU A 1 190 ? 17.594 -2.756 1.18 1 46.09 190 GLU A O 1
ATOM 1387 N N . PHE A 1 191 ? 19.062 -4.309 1.828 1 45.25 191 PHE A N 1
ATOM 1388 C CA . PHE A 1 191 ? 19.656 -3.398 2.793 1 45.25 191 PHE A CA 1
ATOM 1389 C C . PHE A 1 191 ? 20.734 -2.537 2.131 1 45.25 191 PHE A C 1
ATOM 1391 O O . PHE A 1 191 ? 21.016 -1.435 2.598 1 45.25 191 PHE A O 1
ATOM 1398 N N . ASN A 1 192 ? 21.688 -3.246 1.35 1 42.66 192 ASN A N 1
ATOM 1399 C CA . ASN A 1 192 ? 22.859 -2.457 0.984 1 42.66 192 ASN A CA 1
ATOM 1400 C C . ASN A 1 192 ? 22.516 -1.389 -0.05 1 42.66 192 ASN A C 1
ATOM 1402 O O . ASN A 1 192 ? 23.406 -0.781 -0.641 1 42.66 192 ASN A O 1
ATOM 1406 N N . GLY A 1 193 ? 21.609 -0.728 -0.116 1 41.41 193 GLY A N 1
ATOM 1407 C CA . GLY A 1 193 ? 21.359 0.32 -1.094 1 41.41 193 GLY A CA 1
ATOM 1408 C C . GLY A 1 193 ? 21.594 -0.129 -2.523 1 41.41 193 GLY A C 1
ATOM 1409 O O . GLY A 1 193 ? 21.922 -1.293 -2.768 1 41.41 193 GLY A O 1
ATOM 1410 N N . GLY A 1 194 ? 22.078 0.657 -3.686 1 36.78 194 GLY A N 1
ATOM 1411 C CA . GLY A 1 194 ? 22.438 0.503 -5.082 1 36.78 194 GLY A CA 1
ATOM 1412 C C . GLY A 1 194 ? 23.531 -0.527 -5.301 1 36.78 194 GLY A C 1
ATOM 1413 O O . GLY A 1 194 ? 24.031 -1.125 -4.344 1 36.78 194 GLY A O 1
ATOM 1414 N N . ARG A 1 195 ? 24.25 -0.538 -6.609 1 35.75 195 ARG A N 1
ATOM 1415 C CA . ARG A 1 195 ? 25.391 -1.284 -7.137 1 35.75 195 ARG A CA 1
ATOM 1416 C C . ARG A 1 195 ? 26.531 -1.348 -6.121 1 35.75 195 ARG A C 1
ATOM 1418 O O . ARG A 1 195 ? 27.359 -2.252 -6.172 1 35.75 195 ARG A O 1
ATOM 1425 N N . ASN A 1 196 ? 27.094 -0.141 -5.684 1 34.16 196 ASN A N 1
ATOM 1426 C CA . ASN A 1 196 ? 28.375 -0.069 -4.996 1 34.16 196 ASN A CA 1
ATOM 1427 C C . ASN A 1 196 ? 28.219 -0.344 -3.5 1 34.16 196 ASN A C 1
ATOM 1429 O O . ASN A 1 196 ? 28.562 0.503 -2.672 1 34.16 196 ASN A O 1
ATOM 1433 N N . ALA A 1 197 ? 27.438 -0.959 -3.105 1 36.5 197 ALA A N 1
ATOM 1434 C CA . ALA A 1 197 ? 27.453 -1.167 -1.66 1 36.5 197 ALA A CA 1
ATOM 1435 C C . ALA A 1 197 ? 28.703 -1.911 -1.228 1 36.5 197 ALA A C 1
ATOM 1437 O O . ALA A 1 197 ? 29.016 -2.988 -1.746 1 36.5 197 ALA A O 1
ATOM 1438 N N . ASP A 1 198 ? 29.672 -1.248 -0.683 1 34.44 198 ASP A N 1
ATOM 1439 C CA . ASP A 1 198 ? 30.75 -1.897 0.057 1 34.44 198 ASP A CA 1
ATOM 1440 C C . ASP A 1 198 ? 30.203 -2.91 1.057 1 34.44 198 ASP A C 1
ATOM 1442 O O . ASP A 1 198 ? 29.375 -2.564 1.906 1 34.44 198 ASP A O 1
ATOM 1446 N N . ARG A 1 199 ? 30.281 -4.129 0.848 1 38.88 199 ARG A N 1
ATOM 1447 C CA . ARG A 1 199 ? 30.062 -5.352 1.618 1 38.88 199 ARG A CA 1
ATOM 1448 C C . ARG A 1 199 ? 30.234 -5.094 3.111 1 38.88 199 ARG A C 1
ATOM 1450 O O . ARG A 1 199 ? 30.016 -5.988 3.93 1 38.88 199 ARG A O 1
ATOM 1457 N N . SER A 1 200 ? 30.891 -4.137 3.521 1 34.22 200 SER A N 1
ATOM 1458 C CA . SER A 1 200 ? 31.375 -3.877 4.871 1 34.22 200 SER A CA 1
ATOM 1459 C C . SER A 1 200 ? 30.281 -3.301 5.754 1 34.22 200 SER A C 1
ATOM 1461 O O . SER A 1 200 ? 30.406 -3.275 6.98 1 34.22 200 SER A O 1
ATOM 1463 N N . ARG A 1 201 ? 29.359 -2.643 5.227 1 36.41 201 ARG A N 1
ATOM 1464 C CA . ARG A 1 201 ? 28.438 -2.004 6.16 1 36.41 201 ARG A CA 1
ATOM 1465 C C . ARG A 1 201 ? 27.203 -2.867 6.391 1 36.41 201 ARG A C 1
ATOM 1467 O O . ARG A 1 201 ? 26.141 -2.355 6.758 1 36.41 201 ARG A O 1
ATOM 1474 N N . LEU A 1 202 ? 27.047 -4.023 5.93 1 38.81 202 LEU A N 1
ATOM 1475 C CA . LEU A 1 202 ? 26.062 -4.988 6.406 1 38.81 202 LEU A CA 1
ATOM 1476 C C . LEU A 1 202 ? 26.109 -5.105 7.926 1 38.81 202 LEU A C 1
ATOM 1478 O O . LEU A 1 202 ? 27.188 -5.148 8.516 1 38.81 202 LEU A O 1
ATOM 1482 N N . ARG A 1 203 ? 25.078 -4.742 8.555 1 39.03 203 ARG A N 1
ATOM 1483 C CA . ARG A 1 203 ? 25.25 -5.164 9.938 1 39.03 203 ARG A CA 1
ATOM 1484 C C . ARG A 1 203 ? 25.797 -6.59 10.016 1 39.03 203 ARG A C 1
ATOM 1486 O O . ARG A 1 203 ? 25.359 -7.461 9.258 1 39.03 203 ARG A O 1
ATOM 1493 N N . PRO A 1 204 ? 26.688 -6.906 10.805 1 37.47 204 PRO A N 1
ATOM 1494 C CA . PRO A 1 204 ? 27.156 -8.25 11.172 1 37.47 204 PRO A CA 1
ATOM 1495 C C . PRO A 1 204 ? 26.016 -9.195 11.516 1 37.47 204 PRO A C 1
ATOM 1497 O O . PRO A 1 204 ? 25.109 -8.828 12.273 1 37.47 204 PRO A O 1
ATOM 1500 N N . GLY A 1 205 ? 25.625 -10.344 10.391 1 42.16 205 GLY A N 1
ATOM 1501 C CA . GLY A 1 205 ? 24.672 -11.406 10.648 1 42.16 205 GLY A CA 1
ATOM 1502 C C . GLY A 1 205 ? 23.484 -11.383 9.695 1 42.16 205 GLY A C 1
ATOM 1503 O O . GLY A 1 205 ? 22.547 -12.18 9.844 1 42.16 205 GLY A O 1
ATOM 1504 N N . THR A 1 206 ? 23.312 -10.312 9.055 1 46.53 206 THR A N 1
ATOM 1505 C CA . THR A 1 206 ? 22.156 -10.383 8.172 1 46.53 206 THR A CA 1
ATOM 1506 C C . THR A 1 206 ? 22.438 -11.305 6.988 1 46.53 206 THR A C 1
ATOM 1508 O O . THR A 1 206 ? 23.359 -11.07 6.215 1 46.53 206 THR A O 1
ATOM 1511 N N . VAL A 1 207 ? 22.203 -12.625 7.148 1 46.91 207 VAL A N 1
ATOM 1512 C CA . VAL A 1 207 ? 22.344 -13.641 6.109 1 46.91 207 VAL A CA 1
ATOM 1513 C C . VAL A 1 207 ? 21.219 -13.477 5.082 1 46.91 207 VAL A C 1
ATOM 1515 O O . VAL A 1 207 ? 20.047 -13.453 5.441 1 46.91 207 VAL A O 1
ATOM 1518 N N . SER A 1 208 ? 21.578 -12.977 3.873 1 63.38 208 SER A N 1
ATOM 1519 C CA . SER A 1 208 ? 20.641 -12.984 2.754 1 63.38 208 SER A CA 1
ATOM 1520 C C . SER A 1 208 ? 20.328 -14.406 2.295 1 63.38 208 SER A C 1
ATOM 1522 O O . SER A 1 208 ? 21.25 -15.203 2.092 1 63.38 208 SER A O 1
ATOM 1524 N N . HIS A 1 209 ? 19.062 -14.758 2.285 1 77.38 209 HIS A N 1
ATOM 1525 C CA . HIS A 1 209 ? 18.688 -16.094 1.828 1 77.38 209 HIS A CA 1
ATOM 1526 C C . HIS A 1 209 ? 18.859 -16.219 0.319 1 77.38 209 HIS A C 1
ATOM 1528 O O . HIS A 1 209 ? 18.703 -15.242 -0.416 1 77.38 209 HIS A O 1
ATOM 1534 N N . SER A 1 210 ? 19.312 -17.438 -0.089 1 85.19 210 SER A N 1
ATOM 1535 C CA . SER A 1 210 ? 19.422 -17.719 -1.516 1 85.19 210 SER A CA 1
ATOM 1536 C C . SER A 1 210 ? 18.047 -17.75 -2.182 1 85.19 210 SER A C 1
ATOM 1538 O O . SER A 1 210 ? 17.031 -18 -1.521 1 85.19 210 SER A O 1
ATOM 1540 N N . ALA A 1 211 ? 18.016 -17.5 -3.467 1 91.5 211 ALA A N 1
ATOM 1541 C CA . ALA A 1 211 ? 16.797 -17.609 -4.258 1 91.5 211 ALA A CA 1
ATOM 1542 C C . ALA A 1 211 ? 16.172 -19 -4.121 1 91.5 211 ALA A C 1
ATOM 1544 O O . ALA A 1 211 ? 14.953 -19.141 -4.023 1 91.5 211 ALA A O 1
ATOM 1545 N N . GLU A 1 212 ? 17 -20 -4.062 1 92.94 212 GLU A N 1
ATOM 1546 C CA . GLU A 1 212 ? 16.531 -21.375 -3.957 1 92.94 212 GLU A CA 1
ATOM 1547 C C . GLU A 1 212 ? 15.852 -21.641 -2.619 1 92.94 212 GLU A C 1
ATOM 1549 O O . GLU A 1 212 ? 14.867 -22.375 -2.553 1 92.94 212 GLU A O 1
ATOM 1554 N N . TYR A 1 213 ? 16.375 -21.031 -1.634 1 91.62 213 TYR A N 1
ATOM 1555 C CA . TYR A 1 213 ? 15.797 -21.188 -0.307 1 91.62 213 TYR A CA 1
ATOM 1556 C C . TYR A 1 213 ? 14.391 -20.609 -0.26 1 91.62 213 TYR A C 1
ATOM 1558 O O . TYR A 1 213 ? 13.469 -21.234 0.276 1 91.62 213 TYR A O 1
ATOM 1566 N N . VAL A 1 214 ? 14.219 -19.484 -0.824 1 93.31 214 VAL A N 1
ATOM 1567 C CA . VAL A 1 214 ? 12.906 -18.859 -0.872 1 93.31 214 VAL A CA 1
ATOM 1568 C C . VAL A 1 214 ? 11.977 -19.672 -1.774 1 93.31 214 VAL A C 1
ATOM 1570 O O . VAL A 1 214 ? 10.797 -19.859 -1.454 1 93.31 214 VAL A O 1
ATOM 1573 N N . ALA A 1 215 ? 12.5 -20.188 -2.855 1 96.44 215 ALA A N 1
ATOM 1574 C CA . ALA A 1 215 ? 11.727 -21.016 -3.777 1 96.44 215 ALA A CA 1
ATOM 1575 C C . ALA A 1 215 ? 11.156 -22.234 -3.07 1 96.44 215 ALA A C 1
ATOM 1577 O O . ALA A 1 215 ? 10.008 -22.625 -3.316 1 96.44 215 ALA A O 1
ATOM 1578 N N . ARG A 1 216 ? 11.914 -22.828 -2.201 1 96 216 ARG A N 1
ATOM 1579 C CA . ARG A 1 216 ? 11.438 -23.984 -1.448 1 96 216 ARG A CA 1
ATOM 1580 C C . ARG A 1 216 ? 10.234 -23.609 -0.583 1 96 216 ARG A C 1
ATOM 1582 O O . ARG A 1 216 ? 9.297 -24.406 -0.457 1 96 216 ARG A O 1
ATOM 1589 N N . ALA A 1 217 ? 10.305 -22.422 0.004 1 95.38 217 ALA A N 1
ATOM 1590 C CA . ALA A 1 217 ? 9.188 -21.953 0.817 1 95.38 217 ALA A CA 1
ATOM 1591 C C . ALA A 1 217 ? 7.941 -21.734 -0.037 1 95.38 217 ALA A C 1
ATOM 1593 O O . ALA A 1 217 ? 6.824 -22.016 0.403 1 95.38 217 ALA A O 1
ATOM 1594 N N . ILE A 1 218 ? 8.148 -21.25 -1.213 1 97.5 218 ILE A N 1
ATOM 1595 C CA . ILE A 1 218 ? 7.035 -21.016 -2.127 1 97.5 218 ILE A CA 1
ATOM 1596 C C . ILE A 1 218 ? 6.379 -22.344 -2.496 1 97.5 218 ILE A C 1
ATOM 1598 O O . ILE A 1 218 ? 5.156 -22.469 -2.432 1 97.5 218 ILE A O 1
ATOM 1602 N N . VAL A 1 219 ? 7.176 -23.344 -2.861 1 97.88 219 VAL A N 1
ATOM 1603 C CA . VAL A 1 219 ? 6.645 -24.641 -3.248 1 97.88 219 VAL A CA 1
ATOM 1604 C C . VAL A 1 219 ? 5.961 -25.297 -2.051 1 97.88 219 VAL A C 1
ATOM 1606 O O . VAL A 1 219 ? 4.91 -25.922 -2.197 1 97.88 219 VAL A O 1
ATOM 1609 N N . ARG A 1 220 ? 6.527 -25.109 -0.879 1 96.31 220 ARG A N 1
ATOM 1610 C CA . ARG A 1 220 ? 5.875 -25.609 0.329 1 96.31 220 ARG A CA 1
ATOM 1611 C C . ARG A 1 220 ? 4.5 -24.969 0.509 1 96.31 220 ARG A C 1
ATOM 1613 O O . ARG A 1 220 ? 3.518 -25.656 0.772 1 96.31 220 ARG A O 1
ATOM 1620 N N . ALA A 1 221 ? 4.461 -23.672 0.385 1 97.19 221 ALA A N 1
ATOM 1621 C CA . ALA A 1 221 ? 3.195 -22.953 0.539 1 97.19 221 ALA A CA 1
ATOM 1622 C C . ALA A 1 221 ? 2.168 -23.438 -0.481 1 97.19 221 ALA A C 1
ATOM 1624 O O . ALA A 1 221 ? 0.986 -23.578 -0.16 1 97.19 221 ALA A O 1
ATOM 1625 N N . LEU A 1 222 ? 2.627 -23.688 -1.675 1 97.62 222 LEU A N 1
ATOM 1626 C CA . LEU A 1 222 ? 1.751 -24.203 -2.717 1 97.62 222 LEU A CA 1
ATOM 1627 C C . LEU A 1 222 ? 1.162 -25.547 -2.301 1 97.62 222 LEU A C 1
ATOM 1629 O O . LEU A 1 222 ? -0.044 -25.781 -2.436 1 97.62 222 LEU A O 1
ATOM 1633 N N . ARG A 1 223 ? 1.969 -26.375 -1.782 1 97.31 223 ARG A N 1
ATOM 1634 C CA . ARG A 1 223 ? 1.564 -27.734 -1.446 1 97.31 223 ARG A CA 1
ATOM 1635 C C . ARG A 1 223 ? 0.667 -27.75 -0.214 1 97.31 223 ARG A C 1
ATOM 1637 O O . ARG A 1 223 ? -0.332 -28.484 -0.176 1 97.31 223 ARG A O 1
ATOM 1644 N N . THR A 1 224 ? 0.987 -26.938 0.794 1 96.5 224 THR A N 1
ATOM 1645 C CA . THR A 1 224 ? 0.331 -27.047 2.092 1 96.5 224 THR A CA 1
ATOM 1646 C C . THR A 1 224 ? -0.879 -26.125 2.17 1 96.5 224 THR A C 1
ATOM 1648 O O . THR A 1 224 ? -1.815 -26.375 2.93 1 96.5 224 THR A O 1
ATOM 1651 N N . GLY A 1 225 ? -0.809 -25.047 1.472 1 97.06 225 GLY A N 1
ATOM 1652 C CA . GLY A 1 225 ? -1.892 -24.078 1.526 1 97.06 225 GLY A CA 1
ATOM 1653 C C . GLY A 1 225 ? -1.872 -23.234 2.787 1 97.06 225 GLY A C 1
ATOM 1654 O O . GLY A 1 225 ? -2.859 -22.578 3.109 1 97.06 225 GLY A O 1
ATOM 1655 N N . GLU A 1 226 ? -0.733 -23.25 3.465 1 96.06 226 GLU A N 1
ATOM 1656 C CA . GLU A 1 226 ? -0.601 -22.406 4.652 1 96.06 226 GLU A CA 1
ATOM 1657 C C . GLU A 1 226 ? -0.87 -20.938 4.328 1 96.06 226 GLU A C 1
ATOM 1659 O O . GLU A 1 226 ? -0.483 -20.453 3.264 1 96.06 226 GLU A O 1
ATOM 1664 N N . ALA A 1 227 ? -1.576 -20.297 5.324 1 96.56 227 ALA A N 1
ATOM 1665 C CA . ALA A 1 227 ? -1.945 -18.906 5.086 1 96.56 227 ALA A CA 1
ATOM 1666 C C . ALA A 1 227 ? -0.707 -18.031 4.938 1 96.56 227 ALA A C 1
ATOM 1668 O O . ALA A 1 227 ? -0.699 -17.078 4.145 1 96.56 227 ALA A O 1
ATOM 1669 N N . LYS A 1 228 ? 0.25 -18.312 5.75 1 95.5 228 LYS A N 1
ATOM 1670 C CA . LYS A 1 228 ? 1.479 -17.531 5.777 1 95.5 228 LYS A CA 1
ATOM 1671 C C . LYS A 1 228 ? 2.697 -18.406 6.012 1 95.5 228 LYS A C 1
ATOM 1673 O O . LYS A 1 228 ? 2.689 -19.266 6.91 1 95.5 228 LYS A O 1
ATOM 1678 N N . VAL A 1 229 ? 3.734 -18.266 5.148 1 93.88 229 VAL A N 1
ATOM 1679 C CA . VAL A 1 229 ? 5.043 -18.875 5.344 1 93.88 229 VAL A CA 1
ATOM 1680 C C . VAL A 1 229 ? 6.105 -17.797 5.512 1 93.88 229 VAL A C 1
ATOM 1682 O O . VAL A 1 229 ? 6.441 -17.094 4.551 1 93.88 229 VAL A O 1
ATOM 1685 N N . GLU A 1 230 ? 6.609 -17.625 6.648 1 89.31 230 GLU A N 1
ATOM 1686 C CA . GLU A 1 230 ? 7.633 -16.641 6.957 1 89.31 230 GLU A CA 1
ATOM 1687 C C . GLU A 1 230 ? 9.008 -17.281 7.098 1 89.31 230 GLU A C 1
ATOM 1689 O O . GLU A 1 230 ? 9.18 -18.219 7.891 1 89.31 230 GLU A O 1
ATOM 1694 N N . ILE A 1 231 ? 9.906 -16.828 6.281 1 83.38 231 ILE A N 1
ATOM 1695 C CA . ILE A 1 231 ? 11.281 -17.328 6.391 1 83.38 231 ILE A CA 1
ATOM 1696 C C . ILE A 1 231 ? 12 -16.578 7.512 1 83.38 231 ILE A C 1
ATOM 1698 O O . ILE A 1 231 ? 12.195 -15.359 7.438 1 83.38 231 ILE A O 1
ATOM 1702 N N . PRO A 1 232 ? 12.266 -17.281 8.547 1 72.5 232 PRO A N 1
ATOM 1703 C CA . PRO A 1 232 ? 12.914 -16.609 9.672 1 72.5 232 PRO A CA 1
ATOM 1704 C C . PRO A 1 232 ? 14.273 -16.016 9.312 1 72.5 232 PRO A C 1
ATOM 1706 O O . PRO A 1 232 ? 14.922 -16.469 8.367 1 72.5 232 PRO A O 1
ATOM 1709 N N . ARG A 1 233 ? 14.492 -15.016 10.109 1 69.19 233 ARG A N 1
ATOM 1710 C CA . ARG A 1 233 ? 15.828 -14.453 9.961 1 69.19 233 ARG A CA 1
ATOM 1711 C C . ARG A 1 233 ? 16.891 -15.445 10.445 1 69.19 233 ARG A C 1
ATOM 1713 O O . ARG A 1 233 ? 16.625 -16.25 11.336 1 69.19 233 ARG A O 1
ATOM 1720 N N . GLY A 1 234 ? 17.969 -15.422 9.812 1 65.69 234 GLY A N 1
ATOM 1721 C CA . GLY A 1 234 ? 19.047 -16.312 10.211 1 65.69 234 GLY A CA 1
ATOM 1722 C C . GLY A 1 234 ? 19.516 -17.219 9.086 1 65.69 234 GLY A C 1
ATOM 1723 O O . GLY A 1 234 ? 19.125 -17.047 7.934 1 65.69 234 GLY A O 1
ATOM 1724 N N . PRO A 1 235 ? 20.391 -18.094 9.461 1 66.38 235 PRO A N 1
ATOM 1725 C CA . PRO A 1 235 ? 20.969 -18.969 8.438 1 66.38 235 PRO A CA 1
ATOM 1726 C C . PRO A 1 235 ? 19.938 -19.875 7.781 1 66.38 235 PRO A C 1
ATOM 1728 O O . PRO A 1 235 ? 18.906 -20.188 8.391 1 66.38 235 PRO A O 1
ATOM 1731 N N . GLU A 1 236 ? 20.141 -20.172 6.578 1 71.94 236 GLU A N 1
ATOM 1732 C CA . GLU A 1 236 ? 19.297 -21.109 5.867 1 71.94 236 GLU A CA 1
ATOM 1733 C C . GLU A 1 236 ? 19.281 -22.469 6.562 1 71.94 236 GLU A C 1
ATOM 1735 O O . GLU A 1 236 ? 20.312 -22.953 7.027 1 71.94 236 GLU A O 1
ATOM 1740 N N . ARG A 1 237 ? 18.078 -22.828 6.945 1 59.66 237 ARG A N 1
ATOM 1741 C CA . ARG A 1 237 ? 18 -24.156 7.547 1 59.66 237 ARG A CA 1
ATOM 1742 C C . ARG A 1 237 ? 17.844 -25.234 6.48 1 59.66 237 ARG A C 1
ATOM 1744 O O . ARG A 1 237 ? 17.062 -25.078 5.539 1 59.66 237 ARG A O 1
ATOM 1751 N N . THR A 1 238 ? 18.875 -26 6.273 1 49.91 238 THR A N 1
ATOM 1752 C CA . THR A 1 238 ? 18.906 -27.094 5.309 1 49.91 238 THR A CA 1
ATOM 1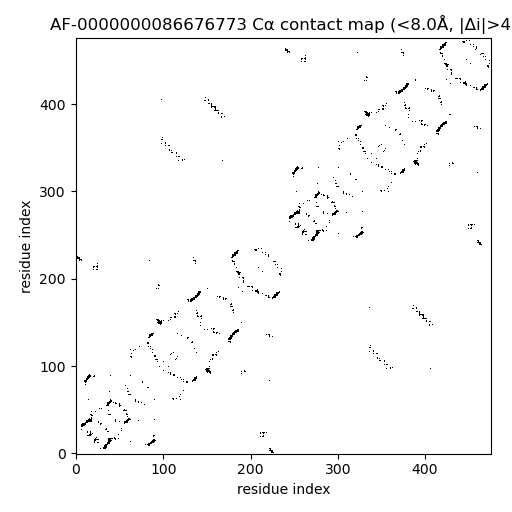753 C C . THR A 1 238 ? 17.875 -28.156 5.664 1 49.91 238 THR A C 1
ATOM 1755 O O . THR A 1 238 ? 17.594 -28.391 6.844 1 49.91 238 THR A O 1
ATOM 1758 N N . MET B 1 1 ? 11.359 12.547 25.484 1 51.47 1 MET B N 1
ATOM 1759 C CA . MET B 1 1 ? 10.055 13 25.969 1 51.47 1 MET B CA 1
ATOM 1760 C C . MET B 1 1 ? 9.383 13.906 24.938 1 51.47 1 MET B C 1
ATOM 1762 O O . MET B 1 1 ? 9.969 14.914 24.531 1 51.47 1 MET B O 1
ATOM 1766 N N . LEU B 1 2 ? 8.398 13.391 24.359 1 65.94 2 LEU B N 1
ATOM 1767 C CA . LEU B 1 2 ? 7.859 14.258 23.328 1 65.94 2 LEU B CA 1
ATOM 1768 C C . LEU B 1 2 ? 7.309 15.547 23.922 1 65.94 2 LEU B C 1
ATOM 1770 O O . LEU B 1 2 ? 6.695 15.531 25 1 65.94 2 LEU B O 1
ATOM 1774 N N . VAL B 1 3 ? 7.828 16.688 23.484 1 70.06 3 VAL B N 1
ATOM 1775 C CA . VAL B 1 3 ? 7.406 18 23.938 1 70.06 3 VAL B CA 1
ATOM 1776 C C . VAL B 1 3 ? 5.984 18.281 23.469 1 70.06 3 VAL B C 1
ATOM 1778 O O . VAL B 1 3 ? 5.637 17.984 22.312 1 70.06 3 VAL B O 1
ATOM 1781 N N . TYR B 1 4 ? 5.172 18.703 24.422 1 88 4 TYR B N 1
ATOM 1782 C CA . TYR B 1 4 ? 3.811 19.109 24.109 1 88 4 TYR B CA 1
ATOM 1783 C C . TYR B 1 4 ? 3.809 20.219 23.062 1 88 4 TYR B C 1
ATOM 1785 O O . TYR B 1 4 ? 4.586 21.172 23.156 1 88 4 TYR B O 1
ATOM 1793 N N . PHE B 1 5 ? 3.084 20.047 22 1 92.88 5 PHE B N 1
ATOM 1794 C CA . PHE B 1 5 ? 2.924 21 20.906 1 92.88 5 PHE B CA 1
ATOM 1795 C C . PHE B 1 5 ? 1.704 21.891 21.125 1 92.88 5 PHE B C 1
ATOM 1797 O O . PHE B 1 5 ? 0.567 21.438 20.969 1 92.88 5 PHE B O 1
ATOM 1804 N N . ASP B 1 6 ? 1.891 23.094 21.578 1 95.12 6 ASP B N 1
ATOM 1805 C CA . ASP B 1 6 ? 0.798 24.047 21.703 1 95.12 6 ASP B CA 1
ATOM 1806 C C . ASP B 1 6 ? 0.328 24.516 20.328 1 95.12 6 ASP B C 1
ATOM 1808 O O . ASP B 1 6 ? 1.096 25.125 19.578 1 95.12 6 ASP B O 1
ATOM 1812 N N . VAL B 1 7 ? -0.927 24.359 20.047 1 97.31 7 VAL B N 1
ATOM 1813 C CA . VAL B 1 7 ? -1.418 24.609 18.688 1 97.31 7 VAL B CA 1
ATOM 1814 C C . VAL B 1 7 ? -1.756 26.078 18.516 1 97.31 7 VAL B C 1
ATOM 1816 O O . VAL B 1 7 ? -2.043 26.531 17.406 1 97.31 7 VAL B O 1
ATOM 1819 N N . VAL B 1 8 ? -1.736 26.859 19.609 1 97.88 8 VAL B N 1
ATOM 1820 C CA . VAL B 1 8 ? -2.123 28.266 19.547 1 97.88 8 VAL B CA 1
ATOM 1821 C C . VAL B 1 8 ? -1.215 29 18.562 1 97.88 8 VAL B C 1
ATOM 1823 O O . VAL B 1 8 ? 0.012 28.922 18.656 1 97.88 8 VAL B O 1
ATOM 1826 N N . ASP B 1 9 ? -1.772 29.625 17.625 1 97.94 9 ASP B N 1
ATOM 1827 C CA . ASP B 1 9 ? -1.16 30.484 16.609 1 97.94 9 ASP B CA 1
ATOM 1828 C C . ASP B 1 9 ? -0.306 29.672 15.641 1 97.94 9 ASP B C 1
ATOM 1830 O O . ASP B 1 9 ? 0.507 30.234 14.906 1 97.94 9 ASP B O 1
ATOM 1834 N N . LYS B 1 10 ? -0.398 28.375 15.703 1 98.5 10 LYS B N 1
ATOM 1835 C CA . LYS B 1 10 ? 0.364 27.5 14.812 1 98.5 10 LYS B CA 1
ATOM 1836 C C . LYS B 1 10 ? -0.343 27.328 13.469 1 98.5 10 LYS B C 1
ATOM 1838 O O . LYS B 1 10 ? -1.566 27.203 13.414 1 98.5 10 LYS B O 1
ATOM 1843 N N . ALA B 1 11 ? 0.429 27.391 12.391 1 98.88 11 ALA B N 1
ATOM 1844 C CA . ALA B 1 11 ? -0.075 27.156 11.039 1 98.88 11 ALA B CA 1
ATOM 1845 C C . ALA B 1 11 ? -0.167 25.672 10.75 1 98.88 11 ALA B C 1
ATOM 1847 O O . ALA B 1 11 ? 0.854 24.984 10.664 1 98.88 11 ALA B O 1
ATOM 1848 N N . VAL B 1 12 ? -1.385 25.125 10.531 1 98.94 12 VAL B N 1
ATOM 1849 C CA . VAL B 1 12 ? -1.615 23.688 10.359 1 98.94 12 VAL B CA 1
ATOM 1850 C C . VAL B 1 12 ? -2.33 23.438 9.039 1 98.94 12 VAL B C 1
ATOM 1852 O O . VAL B 1 12 ? -3.492 23.812 8.867 1 98.94 12 VAL B O 1
ATOM 1855 N N . ILE B 1 13 ? -1.669 22.812 8.094 1 98.94 13 ILE B N 1
ATOM 1856 C CA . ILE B 1 13 ? -2.314 22.422 6.848 1 98.94 13 ILE B CA 1
ATOM 1857 C C . ILE B 1 13 ? -3.186 21.188 7.078 1 98.94 13 ILE B C 1
ATOM 1859 O O . ILE B 1 13 ? -2.73 20.203 7.652 1 98.94 13 ILE B O 1
ATOM 1863 N N . VAL B 1 14 ? -4.441 21.25 6.691 1 98.94 14 VAL B N 1
ATOM 1864 C CA . VAL B 1 14 ? -5.371 20.125 6.75 1 98.94 14 VAL B CA 1
ATOM 1865 C C . VAL B 1 14 ? -5.844 19.766 5.34 1 98.94 14 VAL B C 1
ATOM 1867 O O . VAL B 1 14 ? -6.531 20.562 4.691 1 98.94 14 VAL B O 1
ATOM 1870 N N . THR B 1 15 ? -5.488 18.641 4.887 1 98.81 15 THR B N 1
ATOM 1871 C CA . THR B 1 15 ? -5.973 18.203 3.582 1 98.81 15 THR B CA 1
ATOM 1872 C C . THR B 1 15 ? -7.324 17.5 3.715 1 98.81 15 THR B C 1
ATOM 1874 O O . THR B 1 15 ? -7.648 16.953 4.773 1 98.81 15 THR B O 1
ATOM 1877 N N . GLY B 1 16 ? -8.086 17.516 2.621 1 97.94 16 GLY B N 1
ATOM 1878 C CA . GLY B 1 16 ? -9.438 17 2.701 1 97.94 16 GLY B CA 1
ATOM 1879 C C . GLY B 1 16 ? -10.336 17.797 3.623 1 97.94 16 GLY B C 1
ATOM 1880 O O . GLY B 1 16 ? -11.188 17.25 4.312 1 97.94 16 GLY B O 1
ATOM 1881 N N . ALA B 1 17 ? -10.164 19.047 3.66 1 97.81 17 ALA B N 1
ATOM 1882 C CA . ALA B 1 17 ? -10.789 19.906 4.664 1 97.81 17 ALA B CA 1
ATOM 1883 C C . ALA B 1 17 ? -12.219 20.266 4.27 1 97.81 17 ALA B C 1
ATOM 1885 O O . ALA B 1 17 ? -12.953 20.859 5.051 1 97.81 17 ALA B O 1
ATOM 1886 N N . SER B 1 18 ? -12.688 19.812 3.145 1 94.88 18 SER B N 1
ATOM 1887 C CA . SER B 1 18 ? -13.984 20.266 2.65 1 94.88 18 SER B CA 1
ATOM 1888 C C . SER B 1 18 ? -15.125 19.453 3.258 1 94.88 18 SER B C 1
ATOM 1890 O O . SER B 1 18 ? -16.297 19.766 3.023 1 94.88 18 SER B O 1
ATOM 1892 N N . SER B 1 19 ? -14.836 18.375 3.959 1 91.12 19 SER B N 1
ATOM 1893 C CA . SER B 1 19 ? -15.898 17.547 4.531 1 91.12 19 SER B CA 1
ATOM 1894 C C . SER B 1 19 ? -15.359 16.609 5.605 1 91.12 19 SER B C 1
ATOM 1896 O O . SER B 1 19 ? -14.148 16.531 5.809 1 91.12 19 SER B O 1
ATOM 1898 N N . GLY B 1 20 ? -16.266 16.125 6.398 1 93.06 20 GLY B N 1
ATOM 1899 C CA . GLY B 1 20 ? -15.977 15.016 7.281 1 93.06 20 GLY B CA 1
ATOM 1900 C C . GLY B 1 20 ? -14.945 15.344 8.336 1 93.06 20 GLY B C 1
ATOM 1901 O O . GLY B 1 20 ? -15.047 16.375 9.016 1 93.06 20 GLY B O 1
ATOM 1902 N N . ILE B 1 21 ? -14.055 14.445 8.492 1 94.12 21 ILE B N 1
ATOM 1903 C CA . ILE B 1 21 ? -13.023 14.516 9.523 1 94.12 21 ILE B CA 1
ATOM 1904 C C . ILE B 1 21 ? -12.148 15.75 9.297 1 94.12 21 ILE B C 1
ATOM 1906 O O . ILE B 1 21 ? -11.781 16.438 10.25 1 94.12 21 ILE B O 1
ATOM 1910 N N . GLY B 1 22 ? -11.852 16.078 8.023 1 97.5 22 GLY B N 1
ATOM 1911 C CA . GLY B 1 22 ? -11.023 17.234 7.707 1 97.5 22 GLY B CA 1
ATOM 1912 C C . GLY B 1 22 ? -11.641 18.547 8.141 1 97.5 22 GLY B C 1
ATOM 1913 O O . GLY B 1 22 ? -10.977 19.359 8.781 1 97.5 22 GLY B O 1
ATOM 1914 N N . ALA B 1 23 ? -12.883 18.688 7.824 1 97.81 23 ALA B N 1
ATOM 1915 C CA . ALA B 1 23 ? -13.586 19.906 8.211 1 97.81 23 ALA B CA 1
ATOM 1916 C C . ALA B 1 23 ? -13.695 20.016 9.727 1 97.81 23 ALA B C 1
ATOM 1918 O O . ALA B 1 23 ? -13.461 21.094 10.297 1 97.81 23 ALA B O 1
ATOM 1919 N N . ALA B 1 24 ? -14.016 18.922 10.375 1 97.44 24 ALA B N 1
ATOM 1920 C CA . ALA B 1 24 ? -14.125 18.891 11.828 1 97.44 24 ALA B CA 1
ATOM 1921 C C . ALA B 1 24 ? -12.789 19.219 12.484 1 97.44 24 ALA B C 1
ATOM 1923 O O . ALA B 1 24 ? -12.734 19.938 13.484 1 97.44 24 ALA B O 1
ATOM 1924 N N . THR B 1 25 ? -11.734 18.703 11.906 1 98.25 25 THR B N 1
ATOM 1925 C CA . THR B 1 25 ? -10.398 18.969 12.422 1 98.25 25 THR B CA 1
ATOM 1926 C C . THR B 1 25 ? -10.055 20.453 12.297 1 98.25 25 THR B C 1
ATOM 1928 O O . THR B 1 25 ? -9.555 21.047 13.25 1 98.25 25 THR B O 1
ATOM 1931 N N . ALA B 1 26 ? -10.367 21.031 11.148 1 98.75 26 ALA B N 1
ATOM 1932 C CA . ALA B 1 26 ? -10.109 22.453 10.938 1 98.75 26 ALA B CA 1
ATOM 1933 C C . ALA B 1 26 ? -10.867 23.312 11.953 1 98.75 26 ALA B C 1
ATOM 1935 O O . ALA B 1 26 ? -10.312 24.25 12.523 1 98.75 26 ALA B O 1
ATOM 1936 N N . ARG B 1 27 ? -12.109 22.969 12.219 1 98.62 27 ARG B N 1
ATOM 1937 C CA . ARG B 1 27 ? -12.93 23.703 13.172 1 98.62 27 ARG B CA 1
ATOM 1938 C C . ARG B 1 27 ? -12.344 23.625 14.578 1 98.62 27 ARG B C 1
ATOM 1940 O O . ARG B 1 27 ? -12.258 24.641 15.281 1 98.62 27 ARG B O 1
ATOM 1947 N N . LEU B 1 28 ? -11.93 22.422 14.945 1 98.5 28 LEU B N 1
ATOM 1948 C CA . LEU B 1 28 ? -11.391 22.234 16.281 1 98.5 28 LEU B CA 1
ATOM 1949 C C . LEU B 1 28 ? -10.062 22.969 16.453 1 98.5 28 LEU B C 1
ATOM 1951 O O . LEU B 1 28 ? -9.797 23.531 17.516 1 98.5 28 LEU B O 1
ATOM 1955 N N . LEU B 1 29 ? -9.273 22.953 15.43 1 98.69 29 LEU B N 1
ATOM 1956 C CA . LEU B 1 29 ? -8.008 23.688 15.453 1 98.69 29 LEU B CA 1
ATOM 1957 C C . LEU B 1 29 ? -8.25 25.188 15.609 1 98.69 29 LEU B C 1
ATOM 1959 O O . LEU B 1 29 ? -7.594 25.844 16.422 1 98.69 29 LEU B O 1
ATOM 1963 N N . HIS B 1 30 ? -9.172 25.688 14.867 1 98.69 30 HIS B N 1
ATOM 1964 C CA . HIS B 1 30 ? -9.516 27.094 14.953 1 98.69 30 HIS B CA 1
ATOM 1965 C C . HIS B 1 30 ? -10 27.469 16.359 1 98.69 30 HIS B C 1
ATOM 1967 O O . HIS B 1 30 ? -9.562 28.453 16.922 1 98.69 30 HIS B O 1
ATOM 1973 N N . LEU B 1 31 ? -10.844 26.625 16.875 1 98.25 31 LEU B N 1
ATOM 1974 C CA . LEU B 1 31 ? -11.383 26.844 18.219 1 98.25 31 LEU B CA 1
ATOM 1975 C C . LEU B 1 31 ? -10.266 26.828 19.25 1 98.25 31 LEU B C 1
ATOM 1977 O O . LEU B 1 31 ? -10.336 27.562 20.25 1 98.25 31 LEU B O 1
ATOM 1981 N N . ALA B 1 32 ? -9.242 26.078 19.016 1 97.94 32 ALA B N 1
ATOM 1982 C CA . ALA B 1 32 ? -8.125 25.922 19.938 1 97.94 32 ALA B CA 1
ATOM 1983 C C . ALA B 1 32 ? -7.105 27.047 19.75 1 97.94 32 ALA B C 1
ATOM 1985 O O . ALA B 1 32 ? -6.105 27.109 20.484 1 97.94 32 ALA B O 1
ATOM 1986 N N . GLY B 1 33 ? -7.316 27.906 18.781 1 98.25 33 GLY B N 1
ATOM 1987 C CA . GLY B 1 33 ? -6.465 29.062 18.594 1 98.25 33 GLY B CA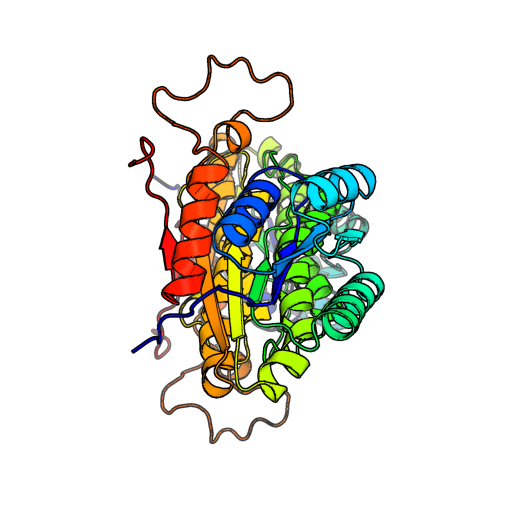 1
ATOM 1988 C C . GLY B 1 33 ? -5.43 28.875 17.5 1 98.25 33 GLY B C 1
ATOM 1989 O O . GLY B 1 33 ? -4.582 29.75 17.297 1 98.25 33 GLY B O 1
ATOM 1990 N N . ALA B 1 34 ? -5.469 27.781 16.828 1 98.62 34 ALA B N 1
ATOM 1991 C CA . ALA B 1 34 ? -4.551 27.547 15.711 1 98.62 34 ALA B CA 1
ATOM 1992 C C . ALA B 1 34 ? -5.008 28.266 14.453 1 98.62 34 ALA B C 1
ATOM 1994 O O . ALA B 1 34 ? -6.055 28.922 14.445 1 98.62 34 ALA B O 1
ATOM 1995 N N . ARG B 1 35 ? -4.176 28.234 13.43 1 98.69 35 ARG B N 1
ATOM 1996 C CA . ARG B 1 35 ? -4.453 28.781 12.109 1 98.69 35 ARG B CA 1
ATOM 1997 C C . ARG B 1 35 ? -4.531 27.672 11.062 1 98.69 35 ARG B C 1
ATOM 1999 O O . ARG B 1 35 ? -3.547 27.391 10.375 1 98.69 35 ARG B O 1
ATOM 2006 N N . PRO B 1 36 ? -5.707 27.094 10.922 1 98.88 36 PRO B N 1
ATOM 2007 C CA . PRO B 1 36 ? -5.824 26.016 9.922 1 98.88 36 PRO B CA 1
ATOM 2008 C C . PRO B 1 36 ? -5.766 26.547 8.492 1 98.88 36 PRO B C 1
ATOM 2010 O O . PRO B 1 36 ? -6.332 27.609 8.195 1 98.88 36 PRO B O 1
ATOM 2013 N N . ILE B 1 37 ? -4.977 25.938 7.633 1 98.94 37 ILE B N 1
ATOM 2014 C CA . ILE B 1 37 ? -5.004 26.109 6.184 1 98.94 37 ILE B CA 1
ATOM 2015 C C . ILE B 1 37 ? -5.836 24.984 5.551 1 98.94 37 ILE B C 1
ATOM 2017 O O . ILE B 1 37 ? -5.551 23.812 5.746 1 98.94 37 ILE B O 1
ATOM 2021 N N . LEU B 1 38 ? -6.867 25.391 4.816 1 98.88 38 LEU B N 1
ATOM 2022 C CA . LEU B 1 38 ? -7.855 24.469 4.277 1 98.88 38 LEU B CA 1
ATOM 2023 C C . LEU B 1 38 ? -7.492 24.062 2.855 1 98.88 38 LEU B C 1
ATOM 2025 O O . LEU B 1 38 ? -7.434 24.891 1.955 1 98.88 38 LEU B O 1
ATOM 2029 N N . ALA B 1 39 ? -7.238 22.781 2.676 1 98.88 39 ALA B N 1
ATOM 2030 C CA . ALA B 1 39 ? -6.875 22.266 1.357 1 98.88 39 ALA B CA 1
ATOM 2031 C C . ALA B 1 39 ? -7.816 21.141 0.933 1 98.88 39 ALA B C 1
ATOM 2033 O O . ALA B 1 39 ? -7.969 20.156 1.648 1 98.88 39 ALA B O 1
ATOM 2034 N N . ALA B 1 40 ? -8.461 21.266 -0.147 1 98.5 40 ALA B N 1
ATOM 2035 C CA . ALA B 1 40 ? -9.32 20.25 -0.763 1 98.5 40 ALA B CA 1
ATOM 2036 C C . ALA B 1 40 ? -9.625 20.609 -2.215 1 98.5 40 ALA B C 1
ATOM 2038 O O . ALA B 1 40 ? -9.188 21.641 -2.715 1 98.5 40 ALA B O 1
ATOM 2039 N N . ARG B 1 41 ? -10.391 19.797 -2.85 1 95.25 41 ARG B N 1
ATOM 2040 C CA . ARG B 1 41 ? -10.664 20 -4.27 1 95.25 41 ARG B CA 1
ATOM 2041 C C . ARG B 1 41 ? -11.898 20.875 -4.473 1 95.25 41 ARG B C 1
ATOM 2043 O O . ARG B 1 41 ? -12.07 21.469 -5.535 1 95.25 41 ARG B O 1
ATOM 2050 N N . ARG B 1 42 ? -12.773 20.891 -3.441 1 93.56 42 ARG B N 1
ATOM 2051 C CA . ARG B 1 42 ? -14.039 21.609 -3.604 1 93.56 42 ARG B CA 1
ATOM 2052 C C . ARG B 1 42 ? -13.93 23.047 -3.104 1 93.56 42 ARG B C 1
ATOM 2054 O O . ARG B 1 42 ? -14.148 23.312 -1.922 1 93.56 42 ARG B O 1
ATOM 2061 N N . ALA B 1 43 ? -13.797 23.938 -4.055 1 95.81 43 ALA B N 1
ATOM 2062 C CA . ALA B 1 43 ? -13.5 25.328 -3.736 1 95.81 43 ALA B CA 1
ATOM 2063 C C . ALA B 1 43 ? -14.672 25.984 -3.02 1 95.81 43 ALA B C 1
ATOM 2065 O O . ALA B 1 43 ? -14.469 26.797 -2.105 1 95.81 43 ALA B O 1
ATOM 2066 N N . ASP B 1 44 ? -15.844 25.656 -3.42 1 96.94 44 ASP B N 1
ATOM 2067 C CA . ASP B 1 44 ? -17.031 26.266 -2.822 1 96.94 44 ASP B CA 1
ATOM 2068 C C . ASP B 1 44 ? -17.156 25.906 -1.345 1 96.94 44 ASP B C 1
ATOM 2070 O O . ASP B 1 44 ? -17.391 26.766 -0.502 1 96.94 44 ASP B O 1
ATOM 2074 N N . ARG B 1 45 ? -16.906 24.641 -1.03 1 97.19 45 ARG B N 1
ATOM 2075 C CA . ARG B 1 45 ? -16.969 24.172 0.352 1 97.19 45 ARG B CA 1
ATOM 2076 C C . ARG B 1 45 ? -15.852 24.781 1.187 1 97.19 45 ARG B C 1
ATOM 2078 O O . ARG B 1 45 ? -16.047 25.094 2.367 1 97.19 45 ARG B O 1
ATOM 2085 N N . LEU B 1 46 ? -14.711 24.984 0.567 1 98.31 46 LEU B N 1
ATOM 2086 C CA . LEU B 1 46 ? -13.586 25.594 1.265 1 98.31 46 LEU B CA 1
ATOM 2087 C C . LEU B 1 46 ? -13.883 27.047 1.612 1 98.31 46 LEU B C 1
ATOM 2089 O O . LEU B 1 46 ? -13.562 27.5 2.709 1 98.31 46 LEU B O 1
ATOM 2093 N N . ARG B 1 47 ? -14.469 27.719 0.694 1 97.69 47 ARG B N 1
ATOM 2094 C CA . ARG B 1 47 ? -14.805 29.125 0.918 1 97.69 47 ARG B CA 1
ATOM 2095 C C . ARG B 1 47 ? -15.797 29.266 2.07 1 97.69 47 ARG B C 1
ATOM 2097 O O . ARG B 1 47 ? -15.648 30.156 2.912 1 97.69 47 ARG B O 1
ATOM 2104 N N . ASP B 1 48 ? -16.766 28.406 2.051 1 98.25 48 ASP B N 1
ATOM 2105 C CA . ASP B 1 48 ? -17.75 28.422 3.131 1 98.25 48 ASP B CA 1
ATOM 2106 C C . ASP B 1 48 ? -17.078 28.172 4.484 1 98.25 48 ASP B C 1
ATOM 2108 O O . ASP B 1 48 ? -17.359 28.875 5.457 1 98.25 48 ASP B O 1
ATOM 2112 N N . LEU B 1 49 ? -16.234 27.203 4.551 1 98.56 49 LEU B N 1
ATOM 2113 C CA . LEU B 1 49 ? -15.539 26.875 5.793 1 98.56 49 LEU B CA 1
ATOM 2114 C C . LEU B 1 49 ? -14.586 28 6.191 1 98.56 49 LEU B C 1
ATOM 2116 O O . LEU B 1 49 ? -14.469 28.328 7.375 1 98.56 49 LEU B O 1
ATOM 2120 N N . SER B 1 50 ? -13.898 28.562 5.246 1 98.69 50 SER B N 1
ATOM 2121 C CA . SER B 1 50 ? -13.023 29.703 5.504 1 98.69 50 SER B CA 1
ATOM 2122 C C . SER B 1 50 ? -13.781 30.844 6.176 1 98.69 50 SER B C 1
ATOM 2124 O O . SER B 1 50 ? -13.312 31.391 7.176 1 98.69 50 SER B O 1
ATOM 2126 N N . ALA B 1 51 ? -14.906 31.172 5.648 1 98.44 51 ALA B N 1
ATOM 2127 C CA . ALA B 1 51 ? -15.727 32.25 6.219 1 98.44 51 ALA B CA 1
ATOM 2128 C C . ALA B 1 51 ? -16.141 31.906 7.648 1 98.44 51 ALA B C 1
ATOM 2130 O O . ALA B 1 51 ? -16.094 32.75 8.531 1 98.44 51 ALA B O 1
ATOM 2131 N N . GLU B 1 52 ? -16.531 30.625 7.801 1 98.38 52 GLU B N 1
ATOM 2132 C CA . GLU B 1 52 ? -16.906 30.141 9.125 1 98.38 52 GLU B CA 1
ATOM 2133 C C . GLU B 1 52 ? -15.758 30.281 10.117 1 98.38 52 GLU B C 1
ATOM 2135 O O . GLU B 1 52 ? -15.984 30.562 11.297 1 98.38 52 GLU B O 1
ATOM 2140 N N . LEU B 1 53 ? -14.555 30.109 9.633 1 98.62 53 LEU B N 1
ATOM 2141 C CA . LEU B 1 53 ? -13.391 30.062 10.5 1 98.62 53 LEU B CA 1
ATOM 2142 C C . LEU B 1 53 ? -12.625 31.375 10.461 1 98.62 53 LEU B C 1
ATOM 2144 O O . LEU B 1 53 ? -11.398 31.391 10.539 1 98.62 53 LEU B O 1
ATOM 2148 N N . GLY B 1 54 ? -13.273 32.5 10.281 1 97.38 54 GLY B N 1
ATOM 2149 C CA . GLY B 1 54 ? -12.695 33.844 10.406 1 97.38 54 GLY B CA 1
ATOM 2150 C C . GLY B 1 54 ? -11.727 34.188 9.289 1 97.38 54 GLY B C 1
ATOM 2151 O O . GLY B 1 54 ? -10.75 34.906 9.508 1 97.38 54 GLY B O 1
ATOM 2152 N N . GLY B 1 55 ? -11.906 33.562 8.148 1 98.06 55 GLY B N 1
ATOM 2153 C CA . GLY B 1 55 ? -11.047 33.875 7.02 1 98.06 55 GLY B CA 1
ATOM 2154 C C . GLY B 1 55 ? -9.82 33 6.941 1 98.06 55 GLY B C 1
ATOM 2155 O O . GLY B 1 55 ? -8.766 33.438 6.477 1 98.06 55 GLY B O 1
ATOM 2156 N N . ALA B 1 56 ? -9.875 31.844 7.496 1 98.69 56 ALA B N 1
ATOM 2157 C CA . ALA B 1 56 ? -8.773 30.891 7.371 1 98.69 56 ALA B CA 1
ATOM 2158 C C . ALA B 1 56 ? -8.352 30.734 5.91 1 98.69 56 ALA B C 1
ATOM 2160 O O . ALA B 1 56 ? -9.195 30.75 5.012 1 98.69 56 ALA B O 1
ATOM 2161 N N . LEU B 1 57 ? -7.082 30.609 5.652 1 98.81 57 LEU B N 1
ATOM 2162 C CA . LEU B 1 57 ? -6.582 30.438 4.293 1 98.81 57 LEU B CA 1
ATOM 2163 C C . LEU B 1 57 ? -7.152 29.172 3.66 1 98.81 57 LEU B C 1
ATOM 2165 O O . LEU B 1 57 ? -7.082 28.094 4.246 1 98.81 57 LEU B O 1
ATOM 2169 N N . ALA B 1 58 ? -7.855 29.344 2.525 1 98.81 58 ALA B N 1
ATOM 2170 C CA . ALA B 1 58 ? -8.398 28.25 1.738 1 98.81 58 ALA B CA 1
ATOM 2171 C C . ALA B 1 58 ? -7.707 28.156 0.379 1 98.81 58 ALA B C 1
ATOM 2173 O O . ALA B 1 58 ? -7.648 29.141 -0.362 1 98.81 58 ALA B O 1
ATOM 2174 N N . VAL B 1 59 ? -7.133 26.984 0.059 1 98.81 59 VAL B N 1
ATOM 2175 C CA . VAL B 1 59 ? -6.438 26.766 -1.207 1 98.81 59 VAL B CA 1
ATOM 2176 C C . VAL B 1 59 ? -6.98 25.516 -1.892 1 98.81 59 VAL B C 1
ATOM 2178 O O . VAL B 1 59 ? -6.863 24.422 -1.36 1 98.81 59 VAL B O 1
ATOM 2181 N N . GLU B 1 60 ? -7.668 25.719 -3.043 1 98.69 60 GLU B N 1
ATOM 2182 C CA . GLU B 1 60 ? -8.078 24.562 -3.832 1 98.69 60 GLU B CA 1
ATOM 2183 C C . GLU B 1 60 ? -6.883 23.688 -4.195 1 98.69 60 GLU B C 1
ATOM 2185 O O . GLU B 1 60 ? -5.938 24.156 -4.836 1 98.69 60 GLU B O 1
ATOM 2190 N N . THR B 1 61 ? -6.949 22.406 -3.742 1 98.75 61 THR B N 1
ATOM 2191 C CA . THR B 1 61 ? -5.777 21.547 -3.891 1 98.75 61 THR B CA 1
ATOM 2192 C C . THR B 1 61 ? -6.195 20.109 -4.176 1 98.75 61 THR B C 1
ATOM 2194 O O . THR B 1 61 ? -6.934 19.5 -3.393 1 98.75 61 THR B O 1
ATOM 2197 N N . ASP B 1 62 ? -5.785 19.609 -5.305 1 98.62 62 ASP B N 1
ATOM 2198 C CA . ASP B 1 62 ? -5.715 18.172 -5.535 1 98.62 62 ASP B CA 1
ATOM 2199 C C . ASP B 1 62 ? -4.379 17.609 -5.055 1 98.62 62 ASP B C 1
ATOM 2201 O O . ASP B 1 62 ? -3.33 17.906 -5.629 1 98.62 62 ASP B O 1
ATOM 2205 N N . VAL B 1 63 ? -4.465 16.766 -4.051 1 98.56 63 VAL B N 1
ATOM 2206 C CA . VAL B 1 63 ? -3.238 16.328 -3.396 1 98.56 63 VAL B CA 1
ATOM 2207 C C . VAL B 1 63 ? -2.492 15.344 -4.297 1 98.56 63 VAL B C 1
ATOM 2209 O O . VAL B 1 63 ? -1.368 14.938 -3.99 1 98.56 63 VAL B O 1
ATOM 2212 N N . THR B 1 64 ? -3.082 14.93 -5.426 1 98.06 64 THR B N 1
ATOM 2213 C CA . THR B 1 64 ? -2.381 14.078 -6.383 1 98.06 64 THR B CA 1
ATOM 2214 C C . THR B 1 64 ? -1.699 14.93 -7.453 1 98.06 64 THR B C 1
ATOM 2216 O O . THR B 1 64 ? -1.058 14.391 -8.359 1 98.06 64 THR B O 1
ATOM 2219 N N . ASP B 1 65 ? -1.825 16.266 -7.363 1 98.38 65 ASP B N 1
ATOM 2220 C CA . ASP B 1 65 ? -1.216 17.203 -8.297 1 98.38 65 ASP B CA 1
ATOM 2221 C C . ASP B 1 65 ? -0.079 17.969 -7.633 1 98.38 65 ASP B C 1
ATOM 2223 O O . ASP B 1 65 ? -0.323 18.891 -6.844 1 98.38 65 ASP B O 1
ATOM 2227 N N . ARG B 1 66 ? 1.109 17.688 -8.062 1 97.56 66 ARG B N 1
ATOM 2228 C CA . ARG B 1 66 ? 2.289 18.25 -7.41 1 97.56 66 ARG B CA 1
ATOM 2229 C C . ARG B 1 66 ? 2.328 19.766 -7.555 1 97.56 66 ARG B C 1
ATOM 2231 O O . ARG B 1 66 ? 2.799 20.469 -6.66 1 97.56 66 ARG B O 1
ATOM 2238 N N . ALA B 1 67 ? 1.914 20.266 -8.633 1 98.19 67 ALA B N 1
ATOM 2239 C CA . ALA B 1 67 ? 1.896 21.719 -8.836 1 98.19 67 ALA B CA 1
ATOM 2240 C C . ALA B 1 67 ? 0.926 22.391 -7.875 1 98.19 67 ALA B C 1
ATOM 2242 O O . ALA B 1 67 ? 1.216 23.469 -7.352 1 98.19 67 ALA B O 1
ATOM 2243 N N . GLN B 1 68 ? -0.2 21.781 -7.629 1 98.81 68 GLN B N 1
ATOM 2244 C CA . GLN B 1 68 ? -1.174 22.344 -6.699 1 98.81 68 GLN B CA 1
ATOM 2245 C C . GLN B 1 68 ? -0.678 22.25 -5.262 1 98.81 68 GLN B C 1
ATOM 2247 O O . GLN B 1 68 ? -0.942 23.141 -4.449 1 98.81 68 GLN B O 1
ATOM 2252 N N . ILE B 1 69 ? 0.073 21.234 -4.965 1 98.81 69 ILE B N 1
ATOM 2253 C CA . ILE B 1 69 ? 0.686 21.078 -3.646 1 98.81 69 ILE B CA 1
ATOM 2254 C C . ILE B 1 69 ? 1.686 22.219 -3.418 1 98.81 69 ILE B C 1
ATOM 2256 O O . ILE B 1 69 ? 1.708 22.828 -2.348 1 98.81 69 ILE B O 1
ATOM 2260 N N . LYS B 1 70 ? 2.457 22.438 -4.43 1 98.62 70 LYS B N 1
ATOM 2261 C CA . LYS B 1 70 ? 3.412 23.531 -4.328 1 98.62 70 LYS B CA 1
ATOM 2262 C C . LYS B 1 70 ? 2.699 24.859 -4.098 1 98.62 70 LYS B C 1
ATOM 2264 O O . LYS B 1 70 ? 3.15 25.688 -3.297 1 98.62 70 LYS B O 1
ATOM 2269 N N . THR B 1 71 ? 1.655 25.109 -4.793 1 98.81 71 THR B N 1
ATOM 2270 C CA . THR B 1 71 ? 0.866 26.312 -4.633 1 98.81 71 THR B CA 1
ATOM 2271 C C . THR B 1 71 ? 0.338 26.438 -3.205 1 98.81 71 THR B C 1
ATOM 2273 O O . THR B 1 71 ? 0.358 27.516 -2.617 1 98.81 71 THR B O 1
ATOM 2276 N N . LEU B 1 72 ? -0.107 25.344 -2.652 1 98.88 72 LEU B N 1
ATOM 2277 C CA . LEU B 1 72 ? -0.605 25.297 -1.282 1 98.88 72 LEU B CA 1
ATOM 2278 C C . LEU B 1 72 ? 0.485 25.703 -0.294 1 98.88 72 LEU B C 1
ATOM 2280 O O . LEU B 1 72 ? 0.259 26.547 0.583 1 98.88 72 LEU B O 1
ATOM 2284 N N . VAL B 1 73 ? 1.661 25.125 -0.452 1 98.94 73 VAL B N 1
ATOM 2285 C CA . VAL B 1 73 ? 2.785 25.375 0.441 1 98.94 73 VAL B CA 1
ATOM 2286 C C . VAL B 1 73 ? 3.209 26.844 0.329 1 98.94 73 VAL B C 1
ATOM 2288 O O . VAL B 1 73 ? 3.373 27.531 1.342 1 98.94 73 VAL B O 1
ATOM 2291 N N . ASP B 1 74 ? 3.311 27.297 -0.901 1 98.88 74 ASP B N 1
ATOM 2292 C CA . ASP B 1 74 ? 3.717 28.688 -1.133 1 98.88 74 ASP B CA 1
ATOM 2293 C C . ASP B 1 74 ? 2.713 29.656 -0.525 1 98.88 74 ASP B C 1
ATOM 2295 O O . ASP B 1 74 ? 3.1 30.625 0.138 1 98.88 74 ASP B O 1
ATOM 2299 N N . ALA B 1 75 ? 1.463 29.422 -0.71 1 98.88 75 ALA B N 1
ATOM 2300 C CA . ALA B 1 75 ? 0.417 30.297 -0.167 1 98.88 75 ALA B CA 1
ATOM 2301 C C . ALA B 1 75 ? 0.464 30.312 1.358 1 98.88 75 ALA B C 1
ATOM 2303 O O . ALA B 1 75 ? 0.262 31.359 1.975 1 98.88 75 ALA B O 1
ATOM 2304 N N . THR B 1 76 ? 0.7 29.156 1.953 1 98.94 76 THR B N 1
ATOM 2305 C CA . THR B 1 76 ? 0.797 29.047 3.404 1 98.94 76 THR B CA 1
ATOM 2306 C C . THR B 1 76 ? 1.966 29.875 3.926 1 98.94 76 THR B C 1
ATOM 2308 O O . THR B 1 76 ? 1.811 30.656 4.875 1 98.94 76 THR B O 1
ATOM 2311 N N . LEU B 1 77 ? 3.078 29.766 3.283 1 98.81 77 LEU B N 1
ATOM 2312 C CA . LEU B 1 77 ? 4.273 30.484 3.703 1 98.81 77 LEU B CA 1
ATOM 2313 C C . LEU B 1 77 ? 4.105 31.984 3.473 1 98.81 77 LEU B C 1
ATOM 2315 O O . LEU B 1 77 ? 4.574 32.781 4.273 1 98.81 77 LEU B O 1
ATOM 2319 N N . ASP B 1 78 ? 3.467 32.312 2.398 1 98.75 78 ASP B N 1
ATOM 2320 C CA . ASP B 1 78 ? 3.229 33.75 2.105 1 98.75 78 ASP B CA 1
ATOM 2321 C C . ASP B 1 78 ? 2.359 34.375 3.182 1 98.75 78 ASP B C 1
ATOM 2323 O O . ASP B 1 78 ? 2.629 35.5 3.615 1 98.75 78 ASP B O 1
ATOM 2327 N N . ARG B 1 79 ? 1.408 33.656 3.646 1 98.56 79 ARG B N 1
ATOM 2328 C CA . ARG B 1 79 ? 0.441 34.25 4.578 1 98.56 79 ARG B CA 1
ATOM 2329 C C . ARG B 1 79 ? 0.953 34.156 6.012 1 98.56 79 ARG B C 1
ATOM 2331 O O . ARG B 1 79 ? 0.766 35.094 6.797 1 98.56 79 ARG B O 1
ATOM 2338 N N . HIS B 1 80 ? 1.535 33.062 6.348 1 98.38 80 HIS B N 1
ATOM 2339 C CA . HIS B 1 80 ? 1.798 32.812 7.758 1 98.38 80 HIS B CA 1
ATOM 2340 C C . HIS B 1 80 ? 3.295 32.781 8.047 1 98.38 80 HIS B C 1
ATOM 2342 O O . HIS B 1 80 ? 3.709 32.844 9.203 1 98.38 80 HIS B O 1
ATOM 2348 N N . GLY B 1 81 ? 4.148 32.656 7.016 1 98.38 81 GLY B N 1
ATOM 2349 C CA . GLY B 1 81 ? 5.594 32.656 7.156 1 98.38 81 GLY B CA 1
ATOM 2350 C C . GLY B 1 81 ? 6.141 31.344 7.715 1 98.38 81 GLY B C 1
ATOM 2351 O O . GLY B 1 81 ? 7.348 31.219 7.938 1 98.38 81 GLY B O 1
ATOM 2352 N N . ARG B 1 82 ? 5.238 30.406 8 1 98.31 82 ARG B N 1
ATOM 2353 C CA . ARG B 1 82 ? 5.652 29.172 8.641 1 98.31 82 ARG B CA 1
ATOM 2354 C C . ARG B 1 82 ? 4.656 28.047 8.352 1 98.31 82 ARG B C 1
ATOM 2356 O O . ARG B 1 82 ? 3.531 28.312 7.922 1 98.31 82 ARG B O 1
ATOM 2363 N N . ILE B 1 83 ? 5.113 26.812 8.469 1 98.88 83 ILE B N 1
ATOM 2364 C CA . ILE B 1 83 ? 4.293 25.609 8.484 1 98.88 83 ILE B CA 1
ATOM 2365 C C . ILE B 1 83 ? 4.645 24.75 9.703 1 98.88 83 ILE B C 1
ATOM 2367 O O . ILE B 1 83 ? 5.672 24.078 9.719 1 98.88 83 ILE B O 1
ATOM 2371 N N . ASP B 1 84 ? 3.74 24.75 10.625 1 98.81 84 ASP B N 1
ATOM 2372 C CA . ASP B 1 84 ? 4.051 24.109 11.898 1 98.81 84 ASP B CA 1
ATOM 2373 C C . ASP B 1 84 ? 3.586 22.656 11.898 1 98.81 84 ASP B C 1
ATOM 2375 O O . ASP B 1 84 ? 4.172 21.812 12.586 1 98.81 84 ASP B O 1
ATOM 2379 N N . ALA B 1 85 ? 2.482 22.375 11.18 1 98.94 85 ALA B N 1
ATOM 2380 C CA . ALA B 1 85 ? 1.953 21.016 11.188 1 98.94 85 ALA B CA 1
ATOM 2381 C C . ALA B 1 85 ? 1.223 20.703 9.883 1 98.94 85 ALA B C 1
ATOM 2383 O O . ALA B 1 85 ? 0.787 21.609 9.18 1 98.94 85 ALA B O 1
ATOM 2384 N N . LEU B 1 86 ? 1.188 19.438 9.578 1 98.94 86 LEU B N 1
ATOM 2385 C CA . LEU B 1 86 ? 0.467 18.875 8.445 1 98.94 86 LEU B CA 1
ATOM 2386 C C . LEU B 1 86 ? -0.423 17.719 8.891 1 98.94 86 LEU B C 1
ATOM 2388 O O . LEU B 1 86 ? 0.039 16.797 9.57 1 98.94 86 LEU B O 1
ATOM 2392 N N . VAL B 1 87 ? -1.713 17.828 8.578 1 98.88 87 VAL B N 1
ATOM 2393 C CA . VAL B 1 87 ? -2.643 16.719 8.75 1 98.88 87 VAL B CA 1
ATOM 2394 C C . VAL B 1 87 ? -3.008 16.141 7.391 1 98.88 87 VAL B C 1
ATOM 2396 O O . VAL B 1 87 ? -3.822 16.703 6.66 1 98.88 87 VAL B O 1
ATOM 2399 N N . ASN B 1 88 ? -2.396 15.031 7.109 1 98.75 88 ASN B N 1
ATOM 2400 C CA . ASN B 1 88 ? -2.783 14.266 5.93 1 98.75 88 ASN B CA 1
ATOM 2401 C C . ASN B 1 88 ? -4.074 13.484 6.172 1 98.75 88 ASN B C 1
ATOM 2403 O O . ASN B 1 88 ? -4.043 12.383 6.723 1 98.75 88 ASN B O 1
ATOM 2407 N N . ASN B 1 89 ? -5.137 14.023 5.625 1 97.56 89 ASN B N 1
ATOM 2408 C CA . ASN B 1 89 ? -6.457 13.445 5.867 1 97.56 89 ASN B CA 1
ATOM 2409 C C . ASN B 1 89 ? -7.184 13.141 4.562 1 97.56 89 ASN B C 1
ATOM 2411 O O . ASN B 1 89 ? -8.086 12.305 4.527 1 97.56 89 ASN B O 1
ATOM 2415 N N . ALA B 1 90 ? -6.77 13.867 3.5 1 96.62 90 ALA B N 1
ATOM 2416 C CA . ALA B 1 90 ? -7.402 13.617 2.207 1 96.62 90 ALA B CA 1
ATOM 2417 C C . ALA B 1 90 ? -7.312 12.141 1.833 1 96.62 90 ALA B C 1
ATOM 2419 O O . ALA B 1 90 ? -6.281 11.5 2.049 1 96.62 90 ALA B O 1
ATOM 2420 N N . GLY B 1 91 ? -8.383 11.602 1.327 1 93.44 91 GLY B N 1
ATOM 2421 C CA . GLY B 1 91 ? -8.422 10.211 0.897 1 93.44 91 GLY B CA 1
ATOM 2422 C C . GLY B 1 91 ? -9.75 9.82 0.277 1 93.44 91 GLY B C 1
ATOM 2423 O O . GLY B 1 91 ? -10.672 10.633 0.199 1 93.44 91 GLY B O 1
ATOM 2424 N N . GLY B 1 92 ? -9.727 8.664 -0.29 1 89.75 92 GLY B N 1
ATOM 2425 C CA . GLY B 1 92 ? -10.922 8.094 -0.886 1 89.75 92 GLY B CA 1
ATOM 2426 C C . GLY B 1 92 ? -11.117 6.625 -0.545 1 89.75 92 GLY B C 1
ATOM 2427 O O . GLY B 1 92 ? -10.148 5.906 -0.311 1 89.75 92 GLY B O 1
ATOM 2428 N N . SER B 1 93 ? -12.375 6.289 -0.551 1 86.31 93 SER B N 1
ATOM 2429 C CA . SER B 1 93 ? -12.711 4.902 -0.253 1 86.31 93 SER B CA 1
ATOM 2430 C C . SER B 1 93 ? -12.828 4.074 -1.529 1 86.31 93 SER B C 1
ATOM 2432 O O . SER B 1 93 ? -12.883 4.629 -2.629 1 86.31 93 SER B O 1
ATOM 2434 N N . LEU B 1 94 ? -12.688 2.805 -1.365 1 87.94 94 LEU B N 1
ATOM 2435 C CA . LEU B 1 94 ? -12.914 1.805 -2.402 1 87.94 94 LEU B CA 1
ATOM 2436 C C . LEU B 1 94 ? -13.531 0.542 -1.812 1 87.94 94 LEU B C 1
ATOM 2438 O O . LEU B 1 94 ? -12.836 -0.269 -1.199 1 87.94 94 LEU B O 1
ATOM 2442 N N . HIS B 1 95 ? -14.828 0.439 -1.981 1 86.75 95 HIS B N 1
ATOM 2443 C CA . HIS B 1 95 ? -15.586 -0.672 -1.416 1 86.75 95 HIS B CA 1
ATOM 2444 C C . HIS B 1 95 ? -16.031 -1.646 -2.502 1 86.75 95 HIS B C 1
ATOM 2446 O O . HIS B 1 95 ? -17.109 -1.492 -3.078 1 86.75 95 HIS B O 1
ATOM 2452 N N . ARG B 1 96 ? -15.305 -2.596 -2.791 1 90.62 96 ARG B N 1
ATOM 2453 C CA . ARG B 1 96 ? -15.562 -3.666 -3.75 1 90.62 96 ARG B CA 1
ATOM 2454 C C . ARG B 1 96 ? -14.797 -4.934 -3.371 1 90.62 96 ARG B C 1
ATOM 2456 O O . ARG B 1 96 ? -13.703 -4.859 -2.818 1 90.62 96 ARG B O 1
ATOM 2463 N N . SER B 1 97 ? -15.516 -6.035 -3.678 1 93.12 97 SER B N 1
ATOM 2464 C CA . SER B 1 97 ? -14.742 -7.266 -3.574 1 93.12 97 SER B CA 1
ATOM 2465 C C . SER B 1 97 ? -13.539 -7.242 -4.516 1 93.12 97 SER B C 1
ATOM 2467 O O . SER B 1 97 ? -13.578 -6.598 -5.566 1 93.12 97 SER B O 1
ATOM 2469 N N . LEU B 1 98 ? -12.492 -7.988 -4.102 1 93.94 98 LEU B N 1
ATOM 2470 C CA . LEU B 1 98 ? -11.234 -7.883 -4.828 1 93.94 98 LEU B CA 1
ATOM 2471 C C . LEU B 1 98 ? -11.391 -8.367 -6.266 1 93.94 98 LEU B C 1
ATOM 2473 O O . LEU B 1 98 ? -10.742 -7.852 -7.176 1 93.94 98 LEU B O 1
ATOM 2477 N N . ASP B 1 99 ? -12.258 -9.297 -6.5 1 95.62 99 ASP B N 1
ATOM 2478 C CA . ASP B 1 99 ? -12.461 -9.805 -7.855 1 95.62 99 ASP B CA 1
ATOM 2479 C C . ASP B 1 99 ? -13.211 -8.781 -8.711 1 95.62 99 ASP B C 1
ATOM 2481 O O . ASP B 1 99 ? -13.219 -8.891 -9.945 1 95.62 99 ASP B O 1
ATOM 2485 N N . ALA B 1 100 ? -13.773 -7.766 -8.055 1 95.81 100 ALA B N 1
ATOM 2486 C CA . ALA B 1 100 ? -14.594 -6.797 -8.781 1 95.81 100 ALA B CA 1
ATOM 2487 C C . ALA B 1 100 ? -13.922 -5.426 -8.82 1 95.81 100 ALA B C 1
ATOM 2489 O O . ALA B 1 100 ? -14.414 -4.504 -9.469 1 95.81 100 ALA B O 1
ATOM 2490 N N . VAL B 1 101 ? -12.836 -5.27 -8.172 1 96.81 101 VAL B N 1
ATOM 2491 C CA . VAL B 1 101 ? -12.125 -3.996 -8.141 1 96.81 101 VAL B CA 1
ATOM 2492 C C . VAL B 1 101 ? -11.555 -3.688 -9.523 1 96.81 101 VAL B C 1
ATOM 2494 O O . VAL B 1 101 ? -10.953 -4.555 -10.164 1 96.81 101 VAL B O 1
ATOM 2497 N N . ASP B 1 102 ? -11.812 -2.492 -10 1 97.56 102 ASP B N 1
ATOM 2498 C CA . ASP B 1 102 ? -11.141 -2.006 -11.203 1 97.56 102 ASP B CA 1
ATOM 2499 C C . ASP B 1 102 ? -9.688 -1.637 -10.906 1 97.56 102 ASP B C 1
ATOM 2501 O O . ASP B 1 102 ? -9.422 -0.729 -10.117 1 97.56 102 ASP B O 1
ATOM 2505 N N . PRO B 1 103 ? -8.75 -2.279 -11.578 1 97.94 103 PRO B N 1
ATOM 2506 C CA . PRO B 1 103 ? -7.336 -2.023 -11.289 1 97.94 103 PRO B CA 1
ATOM 2507 C C . PRO B 1 103 ? -6.949 -0.56 -11.492 1 97.94 103 PRO B C 1
ATOM 2509 O O . PRO B 1 103 ? -6.117 -0.028 -10.75 1 97.94 103 PRO B O 1
ATOM 2512 N N . ASP B 1 104 ? -7.508 0.075 -12.492 1 97.81 104 ASP B N 1
ATOM 2513 C CA . ASP B 1 104 ? -7.211 1.487 -12.711 1 97.81 104 ASP B CA 1
ATOM 2514 C C . ASP B 1 104 ? -7.73 2.342 -11.555 1 97.81 104 ASP B C 1
ATOM 2516 O O . ASP B 1 104 ? -7.082 3.305 -11.148 1 97.81 104 ASP B O 1
ATOM 2520 N N . GLU B 1 105 ? -8.891 2.021 -11.086 1 97.25 105 GLU B N 1
ATOM 2521 C CA . GLU B 1 105 ? -9.43 2.717 -9.922 1 97.25 105 GLU B CA 1
ATOM 2522 C C . GLU B 1 105 ? -8.562 2.48 -8.688 1 97.25 105 GLU B C 1
ATOM 2524 O O . GLU B 1 105 ? -8.312 3.402 -7.906 1 97.25 105 GLU B O 1
ATOM 2529 N N . PHE B 1 106 ? -8.164 1.279 -8.547 1 98.25 106 PHE B N 1
ATOM 2530 C CA . PHE B 1 106 ? -7.297 0.941 -7.426 1 98.25 106 PHE B CA 1
ATOM 2531 C C . PHE B 1 106 ? -6.016 1.764 -7.465 1 98.25 106 PHE B C 1
ATOM 2533 O O . PHE B 1 106 ? -5.59 2.312 -6.445 1 98.25 106 PHE B O 1
ATOM 2540 N N . LEU B 1 107 ? -5.375 1.848 -8.625 1 98.56 107 LEU B N 1
ATOM 2541 C CA . LEU B 1 107 ? -4.156 2.637 -8.766 1 98.56 107 LEU B CA 1
ATOM 2542 C C . LEU B 1 107 ? -4.414 4.098 -8.422 1 98.56 107 LEU B C 1
ATOM 2544 O O . LEU B 1 107 ? -3.592 4.738 -7.762 1 98.56 107 LEU B O 1
ATOM 2548 N N . ARG B 1 108 ? -5.531 4.613 -8.844 1 97.62 108 ARG B N 1
ATOM 2549 C CA . ARG B 1 108 ? -5.887 5.992 -8.539 1 97.62 108 ARG B CA 1
ATOM 2550 C C . ARG B 1 108 ? -6.043 6.195 -7.031 1 97.62 108 ARG B C 1
ATOM 2552 O O . ARG B 1 108 ? -5.613 7.215 -6.488 1 97.62 108 ARG B O 1
ATOM 2559 N N . VAL B 1 109 ? -6.609 5.246 -6.379 1 97.44 109 VAL B N 1
ATOM 2560 C CA . VAL B 1 109 ? -6.824 5.348 -4.941 1 97.44 109 VAL B CA 1
ATOM 2561 C C . VAL B 1 109 ? -5.492 5.219 -4.207 1 97.44 109 VAL B C 1
ATOM 2563 O O . VAL B 1 109 ? -5.273 5.871 -3.184 1 97.44 109 VAL B O 1
ATOM 2566 N N . LEU B 1 110 ? -4.594 4.418 -4.719 1 98.56 110 LEU B N 1
ATOM 2567 C CA . LEU B 1 110 ? -3.244 4.34 -4.168 1 98.56 110 LEU B CA 1
ATOM 2568 C C . LEU B 1 110 ? -2.529 5.68 -4.289 1 98.56 110 LEU B C 1
ATOM 2570 O O . LEU B 1 110 ? -1.834 6.105 -3.365 1 98.56 110 LEU B O 1
ATOM 2574 N N . ASP B 1 111 ? -2.684 6.297 -5.414 1 98.56 111 ASP B N 1
ATOM 2575 C CA . ASP B 1 111 ? -2.094 7.617 -5.609 1 98.56 111 ASP B CA 1
ATOM 2576 C C . ASP B 1 111 ? -2.652 8.617 -4.602 1 98.56 111 ASP B C 1
ATOM 2578 O O . ASP B 1 111 ? -1.894 9.328 -3.936 1 98.56 111 ASP B O 1
ATOM 2582 N N . LEU B 1 112 ? -3.902 8.578 -4.414 1 98.25 112 LEU B N 1
ATOM 2583 C CA . LEU B 1 112 ? -4.617 9.523 -3.559 1 98.25 112 LEU B CA 1
ATOM 2584 C C . LEU B 1 112 ? -4.324 9.258 -2.086 1 98.25 112 LEU B C 1
ATOM 2586 O O . LEU B 1 112 ? -4.082 10.188 -1.317 1 98.25 112 LEU B O 1
ATOM 2590 N N . ASN B 1 113 ? -4.348 8 -1.682 1 98.12 113 ASN B N 1
ATOM 2591 C CA . ASN B 1 113 ? -4.285 7.656 -0.265 1 98.12 113 ASN B CA 1
ATOM 2592 C C . ASN B 1 113 ? -2.842 7.473 0.202 1 98.12 113 ASN B C 1
ATOM 2594 O O . ASN B 1 113 ? -2.543 7.641 1.385 1 98.12 113 ASN B O 1
ATOM 2598 N N . VAL B 1 114 ? -1.968 7.078 -0.693 1 98.62 114 VAL B N 1
ATOM 2599 C CA . VAL B 1 114 ? -0.637 6.656 -0.266 1 98.62 114 VAL B CA 1
ATOM 2600 C C . VAL B 1 114 ? 0.41 7.629 -0.81 1 98.62 114 VAL B C 1
ATOM 2602 O O . VAL B 1 114 ? 1.096 8.305 -0.04 1 98.62 114 VAL B O 1
ATOM 2605 N N . VAL B 1 115 ? 0.456 7.801 -2.107 1 98.75 115 VAL B N 1
ATOM 2606 C CA . VAL B 1 115 ? 1.495 8.625 -2.719 1 98.75 115 VAL B CA 1
ATOM 2607 C C . VAL B 1 115 ? 1.335 10.07 -2.273 1 98.75 115 VAL B C 1
ATOM 2609 O O . VAL B 1 115 ? 2.324 10.773 -2.039 1 98.75 115 VAL B O 1
ATOM 2612 N N . SER B 1 116 ? 0.098 10.484 -2.156 1 98.75 116 SER B N 1
ATOM 2613 C CA . SER B 1 116 ? -0.158 11.867 -1.756 1 98.75 116 SER B CA 1
ATOM 2614 C C . SER B 1 116 ? 0.394 12.148 -0.363 1 98.75 116 SER B C 1
ATOM 2616 O O . SER B 1 116 ? 0.86 13.258 -0.088 1 98.75 116 SER B O 1
ATOM 2618 N N . VAL B 1 117 ? 0.344 11.203 0.571 1 98.62 117 VAL B N 1
ATOM 2619 C CA . VAL B 1 117 ? 0.884 11.352 1.918 1 98.62 117 VAL B CA 1
ATOM 2620 C C . VAL B 1 117 ? 2.383 11.633 1.845 1 98.62 117 VAL B C 1
ATOM 2622 O O . VAL B 1 117 ? 2.887 12.531 2.525 1 98.62 117 VAL B O 1
ATOM 2625 N N . LEU B 1 118 ? 3.059 10.867 1.005 1 98.44 118 LEU B N 1
ATOM 2626 C CA . LEU B 1 118 ? 4.484 11.078 0.795 1 98.44 118 LEU B CA 1
ATOM 2627 C C . LEU B 1 118 ? 4.75 12.461 0.195 1 98.44 118 LEU B C 1
ATOM 2629 O O . LEU B 1 118 ? 5.602 13.203 0.685 1 98.44 118 LEU B O 1
ATOM 2633 N N . THR B 1 119 ? 4.004 12.836 -0.843 1 98.69 119 THR B N 1
ATOM 2634 C CA . THR B 1 119 ? 4.246 14.07 -1.588 1 98.69 119 THR B CA 1
ATOM 2635 C C . THR B 1 119 ? 3.99 15.289 -0.708 1 98.69 119 THR B C 1
ATOM 2637 O O . THR B 1 119 ? 4.781 16.234 -0.708 1 98.69 119 THR B O 1
ATOM 2640 N N . MET B 1 120 ? 2.912 15.25 0.037 1 98.88 120 MET B N 1
ATOM 2641 C CA . MET B 1 120 ? 2.6 16.328 0.96 1 98.88 120 MET B CA 1
ATOM 2642 C C . MET B 1 120 ? 3.67 16.453 2.041 1 98.88 120 MET B C 1
ATOM 2644 O O . MET B 1 120 ? 4.098 17.562 2.375 1 98.88 120 MET B O 1
ATOM 2648 N N . THR B 1 121 ? 4.07 15.328 2.613 1 98.81 121 THR B N 1
ATOM 2649 C CA . THR B 1 121 ? 5.117 15.312 3.627 1 98.81 121 THR B CA 1
ATOM 2650 C C . THR B 1 121 ? 6.398 15.945 3.09 1 98.81 121 THR B C 1
ATOM 2652 O O . THR B 1 121 ? 6.965 16.844 3.717 1 98.81 121 THR B O 1
ATOM 2655 N N . GLN B 1 122 ? 6.785 15.523 1.91 1 98.69 122 GLN B N 1
ATOM 2656 C CA . GLN B 1 122 ? 7.996 16.062 1.298 1 98.69 122 GLN B CA 1
ATOM 2657 C C . GLN B 1 122 ? 7.883 17.562 1.084 1 98.69 122 GLN B C 1
ATOM 2659 O O . GLN B 1 122 ? 8.859 18.297 1.273 1 98.69 122 GLN B O 1
ATOM 2664 N N . ALA B 1 123 ? 6.746 18.031 0.721 1 98.88 123 ALA B N 1
ATOM 2665 C CA . ALA B 1 123 ? 6.527 19.422 0.354 1 98.88 123 ALA B CA 1
ATOM 2666 C C . ALA B 1 123 ? 6.711 20.344 1.558 1 98.88 123 ALA B C 1
ATOM 2668 O O . ALA B 1 123 ? 7.105 21.5 1.407 1 98.88 123 ALA B O 1
ATOM 2669 N N . VAL B 1 124 ? 6.48 19.859 2.785 1 98.88 124 VAL B N 1
ATOM 2670 C CA . VAL B 1 124 ? 6.516 20.734 3.947 1 98.88 124 VAL B CA 1
ATOM 2671 C C . VAL B 1 124 ? 7.867 20.609 4.645 1 98.88 124 VAL B C 1
ATOM 2673 O O . VAL B 1 124 ? 8.195 21.422 5.52 1 98.88 124 VAL B O 1
ATOM 2676 N N . LEU B 1 125 ? 8.664 19.641 4.27 1 98.69 125 LEU B N 1
ATOM 2677 C CA . LEU B 1 125 ? 9.898 19.328 4.98 1 98.69 125 LEU B CA 1
ATOM 2678 C C . LEU B 1 125 ? 10.859 20.516 4.949 1 98.69 125 LEU B C 1
ATOM 2680 O O . LEU B 1 125 ? 11.453 20.859 5.973 1 98.69 125 LEU B O 1
ATOM 2684 N N . PRO B 1 126 ? 11.023 21.172 3.773 1 98.62 126 PRO B N 1
ATOM 2685 C CA . PRO B 1 126 ? 11.984 22.281 3.773 1 98.62 126 PRO B CA 1
ATOM 2686 C C . PRO B 1 126 ? 11.633 23.375 4.785 1 98.62 126 PRO B C 1
ATOM 2688 O O . PRO B 1 126 ? 12.492 23.828 5.539 1 98.62 126 PRO B O 1
ATOM 2691 N N . ALA B 1 127 ? 10.414 23.781 4.879 1 98.75 127 ALA B N 1
ATOM 2692 C CA . ALA B 1 127 ? 9.984 24.812 5.824 1 98.75 127 ALA B CA 1
ATOM 2693 C C . ALA B 1 127 ? 10.148 24.328 7.266 1 98.75 127 ALA B C 1
ATOM 2695 O O . ALA B 1 127 ? 10.641 25.062 8.117 1 98.75 127 ALA B O 1
ATOM 2696 N N . MET B 1 128 ? 9.773 23.062 7.555 1 98.69 128 MET B N 1
ATOM 2697 C CA . MET B 1 128 ? 9.836 22.516 8.906 1 98.69 128 MET B CA 1
ATOM 2698 C C . MET B 1 128 ? 11.281 22.375 9.367 1 98.69 128 MET B C 1
ATOM 2700 O O . MET B 1 128 ? 11.602 22.656 10.531 1 98.69 128 MET B O 1
ATOM 2704 N N . ARG B 1 129 ? 12.102 21.984 8.43 1 98.25 129 ARG B N 1
ATOM 2705 C CA . ARG B 1 129 ? 13.516 21.875 8.758 1 98.25 129 ARG B CA 1
ATOM 2706 C C . ARG B 1 129 ? 14.117 23.234 9.062 1 98.25 129 ARG B C 1
ATOM 2708 O O . ARG B 1 129 ? 14.867 23.391 10.023 1 98.25 129 ARG B O 1
ATOM 2715 N N . GLN B 1 130 ? 13.766 24.156 8.25 1 97.94 130 GLN B N 1
ATOM 2716 C CA . GLN B 1 130 ? 14.266 25.516 8.461 1 97.94 130 GLN B CA 1
ATOM 2717 C C . GLN B 1 130 ? 13.789 26.078 9.797 1 97.94 130 GLN B C 1
ATOM 2719 O O . GLN B 1 130 ? 14.531 26.797 10.477 1 97.94 130 GLN B O 1
ATOM 2724 N N . GLN B 1 131 ? 12.625 25.719 10.211 1 96.62 131 GLN B N 1
ATOM 2725 C CA . GLN B 1 131 ? 11.992 26.219 11.43 1 96.62 131 GLN B CA 1
ATOM 2726 C C . GLN B 1 131 ? 12.477 25.438 12.648 1 96.62 131 GLN B C 1
ATOM 2728 O O . GLN B 1 131 ? 12.188 25.812 13.789 1 96.62 131 GLN B O 1
ATOM 2733 N N . GLY B 1 132 ? 13.109 24.312 12.406 1 96.38 132 GLY B N 1
ATOM 2734 C CA . GLY B 1 132 ? 13.648 23.5 13.484 1 96.38 132 GLY B CA 1
ATOM 2735 C C . GLY B 1 132 ? 12.711 22.391 13.922 1 96.38 132 GLY B C 1
ATOM 2736 O O . GLY B 1 132 ? 12.906 21.797 14.977 1 96.38 132 GLY B O 1
ATOM 2737 N N . GLY B 1 133 ? 11.609 22.172 13.195 1 97.19 133 GLY B N 1
ATOM 2738 C CA . GLY B 1 133 ? 10.727 21.062 13.516 1 97.19 133 GLY B CA 1
ATOM 2739 C C . GLY B 1 133 ? 9.312 21.25 12.992 1 97.19 133 GLY B C 1
ATOM 2740 O O . GLY B 1 133 ? 9.023 22.234 12.32 1 97.19 133 GLY B O 1
ATOM 2741 N N . GLY B 1 134 ? 8.508 20.25 13.32 1 98.12 134 GLY B N 1
ATOM 2742 C CA . GLY B 1 134 ? 7.105 20.25 12.93 1 98.12 134 GLY B CA 1
ATOM 2743 C C . GLY B 1 134 ? 6.383 18.969 13.328 1 98.12 134 GLY B C 1
ATOM 2744 O O . GLY B 1 134 ? 6.969 18.094 13.953 1 98.12 134 GLY B O 1
ATOM 2745 N N . ARG B 1 135 ? 5.062 18.953 13.094 1 98.62 135 ARG B N 1
ATOM 2746 C CA . ARG B 1 135 ? 4.207 17.812 13.352 1 98.62 135 ARG B CA 1
ATOM 2747 C C . ARG B 1 135 ? 3.506 17.344 12.078 1 98.62 135 ARG B C 1
ATOM 2749 O O . ARG B 1 135 ? 3.061 18.172 11.273 1 98.62 135 ARG B O 1
ATOM 2756 N N . ILE B 1 136 ? 3.518 16.078 11.906 1 98.81 136 ILE B N 1
ATOM 2757 C CA . ILE B 1 136 ? 2.773 15.5 10.789 1 98.81 136 ILE B CA 1
ATOM 2758 C C . ILE B 1 136 ? 1.848 14.398 11.305 1 98.81 136 ILE B C 1
ATOM 2760 O O . ILE B 1 136 ? 2.279 13.508 12.039 1 98.81 136 ILE B O 1
ATOM 2764 N N . ILE B 1 137 ? 0.555 14.5 10.977 1 98.81 137 ILE B N 1
ATOM 2765 C CA . ILE B 1 137 ? -0.439 13.477 11.281 1 98.81 137 ILE B CA 1
ATOM 2766 C C . ILE B 1 137 ? -0.88 12.781 10 1 98.81 137 ILE B C 1
ATOM 2768 O O . ILE B 1 137 ? -1.279 13.438 9.031 1 98.81 137 ILE B O 1
ATOM 2772 N N . ASN B 1 138 ? -0.723 11.516 9.961 1 98.56 138 ASN B N 1
ATOM 2773 C CA . ASN B 1 138 ? -1.338 10.711 8.914 1 98.56 138 ASN B CA 1
ATOM 2774 C C . ASN B 1 138 ? -2.58 9.984 9.422 1 98.56 138 ASN B C 1
ATOM 2776 O O . ASN B 1 138 ? -2.539 9.328 10.469 1 98.56 138 ASN B O 1
ATOM 2780 N N . VAL B 1 139 ? -3.688 10.102 8.68 1 96.38 139 VAL B N 1
ATOM 2781 C CA . VAL B 1 139 ? -4.945 9.492 9.094 1 96.38 139 VAL B CA 1
ATOM 2782 C C . VAL B 1 139 ? -5.148 8.172 8.359 1 96.38 139 VAL B C 1
ATOM 2784 O O . VAL B 1 139 ? -5.211 8.148 7.125 1 96.38 139 VAL B O 1
ATOM 2787 N N . SER B 1 140 ? -5.215 7.148 9.07 1 94.06 140 SER B N 1
ATOM 2788 C CA . SER B 1 140 ? -5.434 5.805 8.547 1 94.06 140 SER B CA 1
ATOM 2789 C C . SER B 1 140 ? -6.867 5.344 8.789 1 94.06 140 SER B C 1
ATOM 2791 O O . SER B 1 140 ? -7.809 6.133 8.664 1 94.06 140 SER B O 1
ATOM 2793 N N . SER B 1 141 ? -7.039 4.09 8.891 1 83.69 141 SER B N 1
ATOM 2794 C CA . SER B 1 141 ? -8.367 3.508 9.078 1 83.69 141 SER B CA 1
ATOM 2795 C C . SER B 1 141 ? -8.289 2.225 9.906 1 83.69 141 SER B C 1
ATOM 2797 O O . SER B 1 141 ? -7.328 1.465 9.797 1 83.69 141 SER B O 1
ATOM 2799 N N . GLY B 1 142 ? -9.422 2.053 10.672 1 75.31 142 GLY B N 1
ATOM 2800 C CA . GLY B 1 142 ? -9.539 0.81 11.414 1 75.31 142 GLY B CA 1
ATOM 2801 C C . GLY B 1 142 ? -9.719 -0.405 10.523 1 75.31 142 GLY B C 1
ATOM 2802 O O . GLY B 1 142 ? -9.609 -1.542 10.992 1 75.31 142 GLY B O 1
ATOM 2803 N N . THR B 1 143 ? -10 -0.271 9.289 1 67.44 143 THR B N 1
ATOM 2804 C CA . THR B 1 143 ? -10.211 -1.36 8.344 1 67.44 143 THR B CA 1
ATOM 2805 C C . THR B 1 143 ? -8.945 -2.207 8.203 1 67.44 143 THR B C 1
ATOM 2807 O O . THR B 1 143 ? -9 -3.336 7.715 1 67.44 143 THR B O 1
ATOM 2810 N N . VAL B 1 144 ? -7.867 -1.806 8.609 1 71 144 VAL B N 1
ATOM 2811 C CA . VAL B 1 144 ? -6.605 -2.525 8.453 1 71 144 VAL B CA 1
ATOM 2812 C C . VAL B 1 144 ? -6.539 -3.67 9.461 1 71 144 VAL B C 1
ATOM 2814 O O . VAL B 1 144 ? -5.734 -4.594 9.305 1 71 144 VAL B O 1
ATOM 2817 N N . ARG B 1 145 ? -7.383 -3.658 10.406 1 63.81 145 ARG B N 1
ATOM 2818 C CA . ARG B 1 145 ? -7.293 -4.641 11.484 1 63.81 145 ARG B CA 1
ATOM 2819 C C . ARG B 1 145 ? -8.164 -5.855 11.188 1 63.81 145 ARG B C 1
ATOM 2821 O O . ARG B 1 145 ? -7.969 -6.922 11.773 1 63.81 145 ARG B O 1
ATOM 2828 N N . ARG B 1 146 ? -9.133 -5.711 10.32 1 62.16 146 ARG B N 1
ATOM 2829 C CA . ARG B 1 146 ? -10.109 -6.789 10.266 1 62.16 146 ARG B CA 1
ATOM 2830 C C . ARG B 1 146 ? -10.156 -7.422 8.875 1 62.16 146 ARG B C 1
ATOM 2832 O O . ARG B 1 146 ? -10.719 -8.508 8.703 1 62.16 146 ARG B O 1
ATOM 2839 N N . ASP B 1 147 ? -9.414 -7.035 8.109 1 62.97 147 ASP B N 1
ATOM 2840 C CA . ASP B 1 147 ? -9.445 -7.535 6.738 1 62.97 147 ASP B CA 1
ATOM 2841 C C . ASP B 1 147 ? -10.883 -7.836 6.301 1 62.97 147 ASP B C 1
ATOM 2843 O O . ASP B 1 147 ? -11.172 -8.938 5.836 1 62.97 147 ASP B O 1
ATOM 2847 N N . PRO B 1 148 ? -11.766 -6.875 6.375 1 65.44 148 PRO B N 1
ATOM 2848 C CA . PRO B 1 148 ? -13.133 -7.246 6 1 65.44 148 PRO B CA 1
ATOM 2849 C C . PRO B 1 148 ? -13.289 -7.473 4.496 1 65.44 148 PRO B C 1
ATOM 2851 O O . PRO B 1 148 ? -12.695 -6.75 3.695 1 65.44 148 PRO B O 1
ATOM 2854 N N . PRO B 1 149 ? -14.07 -8.531 4.242 1 72.81 149 PRO B N 1
ATOM 2855 C CA . PRO B 1 149 ? -14.391 -8.703 2.822 1 72.81 149 PRO B CA 1
ATOM 2856 C C . PRO B 1 149 ? -15.047 -7.461 2.217 1 72.81 149 PRO B C 1
ATOM 2858 O O . PRO B 1 149 ? -15.828 -6.785 2.885 1 72.81 149 PRO B O 1
ATOM 2861 N N . GLY B 1 150 ? -14.625 -7.109 1.061 1 83.62 150 GLY B N 1
ATOM 2862 C CA . GLY B 1 150 ? -15.242 -6.027 0.316 1 83.62 150 GLY B CA 1
ATOM 2863 C C . GLY B 1 150 ? -14.508 -4.707 0.463 1 83.62 150 GLY B C 1
ATOM 2864 O O . GLY B 1 150 ? -14.859 -3.721 -0.188 1 83.62 150 GLY B O 1
ATOM 2865 N N . ILE B 1 151 ? -13.445 -4.77 1.323 1 84.81 151 ILE B N 1
ATOM 2866 C CA . ILE B 1 151 ? -12.734 -3.51 1.492 1 84.81 151 ILE B CA 1
ATOM 2867 C C . ILE B 1 151 ? -11.227 -3.76 1.411 1 84.81 151 ILE B C 1
ATOM 2869 O O . ILE B 1 151 ? -10.438 -3.031 2.02 1 84.81 151 ILE B O 1
ATOM 2873 N N . GLY B 1 152 ? -10.867 -4.785 0.735 1 89.94 152 GLY B N 1
ATOM 2874 C CA . GLY B 1 152 ? -9.477 -5.207 0.704 1 89.94 152 GLY B CA 1
ATOM 2875 C C . GLY B 1 152 ? -8.555 -4.188 0.055 1 89.94 152 GLY B C 1
ATOM 2876 O O . GLY B 1 152 ? -7.465 -3.914 0.563 1 89.94 152 GLY B O 1
ATOM 2877 N N . ALA B 1 153 ? -9.039 -3.66 -1.071 1 93.56 153 ALA B N 1
ATOM 2878 C CA . ALA B 1 153 ? -8.219 -2.684 -1.781 1 93.56 153 ALA B CA 1
ATOM 2879 C C . ALA B 1 153 ? -8.023 -1.421 -0.947 1 93.56 153 ALA B C 1
ATOM 2881 O O . ALA B 1 153 ? -6.91 -0.899 -0.849 1 93.56 153 ALA B O 1
ATOM 2882 N N . TYR B 1 154 ? -9.016 -0.934 -0.34 1 92.75 154 TYR B N 1
ATOM 2883 C CA . TYR B 1 154 ? -8.914 0.225 0.54 1 92.75 154 TYR B CA 1
ATOM 2884 C C . TYR B 1 154 ? -8.016 -0.07 1.733 1 92.75 154 TYR B C 1
ATOM 2886 O O . TYR B 1 154 ? -7.113 0.71 2.045 1 92.75 154 TYR B O 1
ATOM 2894 N N . ALA B 1 155 ? -8.258 -1.201 2.404 1 93.25 155 ALA B N 1
ATOM 2895 C CA . ALA B 1 155 ? -7.461 -1.607 3.555 1 93.25 155 ALA B CA 1
ATOM 2896 C C . ALA B 1 155 ? -5.98 -1.688 3.193 1 93.25 155 ALA B C 1
ATOM 2898 O O . ALA B 1 155 ? -5.113 -1.354 4.008 1 93.25 155 ALA B O 1
ATOM 2899 N N . ALA B 1 156 ? -5.711 -2.135 2.012 1 95.88 156 ALA B N 1
ATOM 2900 C CA . ALA B 1 156 ? -4.328 -2.225 1.55 1 95.88 156 ALA B CA 1
ATOM 2901 C C . ALA B 1 156 ? -3.674 -0.848 1.506 1 95.88 156 ALA B C 1
ATOM 2903 O O . ALA B 1 156 ? -2.508 -0.695 1.878 1 95.88 156 ALA B O 1
ATOM 2904 N N . THR B 1 157 ? -4.379 0.167 1.049 1 96.5 157 THR B N 1
ATOM 2905 C CA . THR B 1 157 ? -3.832 1.52 1.013 1 96.5 157 THR B CA 1
ATOM 2906 C C . THR B 1 157 ? -3.498 2.006 2.42 1 96.5 157 THR B C 1
ATOM 2908 O O . THR B 1 157 ? -2.455 2.623 2.639 1 96.5 157 THR B O 1
ATOM 2911 N N . LYS B 1 158 ? -4.371 1.715 3.332 1 95 158 LYS B N 1
ATOM 2912 C CA . LYS B 1 158 ? -4.168 2.209 4.691 1 95 158 LYS B CA 1
ATOM 2913 C C . LYS B 1 158 ? -3.051 1.443 5.395 1 95 158 LYS B C 1
ATOM 2915 O O . LYS B 1 158 ? -2.322 2.008 6.211 1 95 158 LYS B O 1
ATOM 2920 N N . ALA B 1 159 ? -2.893 0.197 5.066 1 94.56 159 ALA B N 1
ATOM 2921 C CA . ALA B 1 159 ? -1.723 -0.532 5.551 1 94.56 159 ALA B CA 1
ATOM 2922 C C . ALA B 1 159 ? -0.431 0.127 5.074 1 94.56 159 ALA B C 1
ATOM 2924 O O . ALA B 1 159 ? 0.54 0.22 5.832 1 94.56 159 ALA B O 1
ATOM 2925 N N . ALA B 1 160 ? -0.438 0.514 3.848 1 96.69 160 ALA B N 1
ATOM 2926 C CA . ALA B 1 160 ? 0.717 1.219 3.297 1 96.69 160 ALA B CA 1
ATOM 2927 C C . ALA B 1 160 ? 0.973 2.521 4.051 1 96.69 160 ALA B C 1
ATOM 2929 O O . ALA B 1 160 ? 2.117 2.838 4.383 1 96.69 160 ALA B O 1
ATOM 2930 N N . VAL B 1 161 ? -0.046 3.248 4.352 1 97.38 161 VAL B N 1
ATOM 2931 C CA . VAL B 1 161 ? 0.065 4.508 5.082 1 97.38 161 VAL B CA 1
ATOM 2932 C C . VAL B 1 161 ? 0.663 4.254 6.465 1 97.38 161 VAL B C 1
ATOM 2934 O O . VAL B 1 161 ? 1.517 5.012 6.926 1 97.38 161 VAL B O 1
ATOM 2937 N N . ASN B 1 162 ? 0.182 3.207 7.125 1 95.88 162 ASN B N 1
ATOM 2938 C CA . ASN B 1 162 ? 0.73 2.855 8.43 1 95.88 162 ASN B CA 1
ATOM 2939 C C . ASN B 1 162 ? 2.242 2.66 8.367 1 95.88 162 ASN B C 1
ATOM 2941 O O . ASN B 1 162 ? 2.973 3.154 9.227 1 95.88 162 ASN B O 1
ATOM 2945 N N . THR B 1 163 ? 2.674 1.979 7.375 1 94.62 163 THR B N 1
ATOM 2946 C CA . THR B 1 163 ? 4.098 1.7 7.211 1 94.62 163 THR B CA 1
ATOM 2947 C C . THR B 1 163 ? 4.871 2.982 6.918 1 94.62 163 THR B C 1
ATOM 2949 O O . THR B 1 163 ? 5.918 3.232 7.516 1 94.62 163 THR B O 1
ATOM 2952 N N . LEU B 1 164 ? 4.352 3.812 6.039 1 96.44 164 LEU B N 1
ATOM 2953 C CA . LEU B 1 164 ? 4.992 5.09 5.738 1 96.44 164 LEU B CA 1
ATOM 2954 C C . LEU B 1 164 ? 5.133 5.934 7 1 96.44 164 LEU B C 1
ATOM 2956 O O . LEU B 1 164 ? 6.16 6.59 7.199 1 96.44 164 LEU B O 1
ATOM 2960 N N . THR B 1 165 ? 4.098 5.887 7.785 1 97.12 165 THR B N 1
ATOM 2961 C CA . THR B 1 165 ? 4.09 6.684 9.008 1 97.12 165 THR B CA 1
ATOM 2962 C C . THR B 1 165 ? 5.199 6.23 9.953 1 97.12 165 THR B C 1
ATOM 2964 O O . THR B 1 165 ? 5.977 7.047 10.445 1 97.12 165 THR B O 1
ATOM 2967 N N . ALA B 1 166 ? 5.258 4.949 10.164 1 95.19 166 ALA B N 1
ATOM 2968 C CA . ALA B 1 166 ? 6.246 4.398 11.078 1 95.19 166 ALA B CA 1
ATOM 2969 C C . ALA B 1 166 ? 7.664 4.711 10.617 1 95.19 166 ALA B C 1
ATOM 2971 O O . ALA B 1 166 ? 8.516 5.098 11.414 1 95.19 166 ALA B O 1
ATOM 2972 N N . VAL B 1 167 ? 7.926 4.598 9.367 1 94.19 167 VAL B N 1
ATOM 2973 C CA . VAL B 1 167 ? 9.258 4.82 8.82 1 94.19 167 VAL B CA 1
ATOM 2974 C C . VAL B 1 167 ? 9.586 6.312 8.859 1 94.19 167 VAL B C 1
ATOM 2976 O O . VAL B 1 167 ? 10.688 6.703 9.25 1 94.19 167 VAL B O 1
ATOM 2979 N N . SER B 1 168 ? 8.656 7.141 8.477 1 96.44 168 SER B N 1
ATOM 2980 C CA . SER B 1 168 ? 8.891 8.578 8.461 1 96.44 168 SER B CA 1
ATOM 2981 C C . SER B 1 168 ? 9.188 9.102 9.867 1 96.44 168 SER B C 1
ATOM 2983 O O . SER B 1 168 ? 10 10.016 10.031 1 96.44 168 SER B O 1
ATOM 2985 N N . ARG B 1 169 ? 8.445 8.586 10.828 1 96.62 169 ARG B N 1
ATOM 2986 C CA . ARG B 1 169 ? 8.68 9.008 12.203 1 96.62 169 ARG B CA 1
ATOM 2987 C C . ARG B 1 169 ? 10.148 8.82 12.594 1 96.62 169 ARG B C 1
ATOM 2989 O O . ARG B 1 169 ? 10.742 9.695 13.219 1 96.62 169 ARG B O 1
ATOM 2996 N N . LYS B 1 170 ? 10.703 7.719 12.156 1 94.88 170 LYS B N 1
ATOM 2997 C CA . LYS B 1 170 ? 12.094 7.43 12.469 1 94.88 170 LYS B CA 1
ATOM 2998 C C . LYS B 1 170 ? 13.039 8.305 11.641 1 94.88 170 LYS B C 1
ATOM 3000 O O . LYS B 1 170 ? 13.961 8.914 12.188 1 94.88 170 LYS B O 1
ATOM 3005 N N . GLU B 1 171 ? 12.836 8.469 10.422 1 95.44 171 GLU B N 1
ATOM 3006 C CA . GLU B 1 171 ? 13.742 9.148 9.508 1 95.44 171 GLU B CA 1
ATOM 3007 C C . GLU B 1 171 ? 13.766 10.648 9.766 1 95.44 171 GLU B C 1
ATOM 3009 O O . GLU B 1 171 ? 14.789 11.305 9.539 1 95.44 171 GLU B O 1
ATOM 3014 N N . LEU B 1 172 ? 12.664 11.148 10.273 1 96.94 172 LEU B N 1
ATOM 3015 C CA . LEU B 1 172 ? 12.562 12.602 10.375 1 96.94 172 LEU B CA 1
ATOM 3016 C C . LEU B 1 172 ? 12.812 13.062 11.812 1 96.94 172 LEU B C 1
ATOM 3018 O O . LEU B 1 172 ? 12.789 14.258 12.094 1 96.94 172 LEU B O 1
ATOM 3022 N N . ALA B 1 173 ? 13.055 12.133 12.672 1 95.81 173 ALA B N 1
ATOM 3023 C CA . ALA B 1 173 ? 13.227 12.438 14.086 1 95.81 173 ALA B CA 1
ATOM 3024 C C . ALA B 1 173 ? 14.383 13.414 14.305 1 95.81 173 ALA B C 1
ATOM 3026 O O . ALA B 1 173 ? 14.273 14.344 15.102 1 95.81 173 ALA B O 1
ATO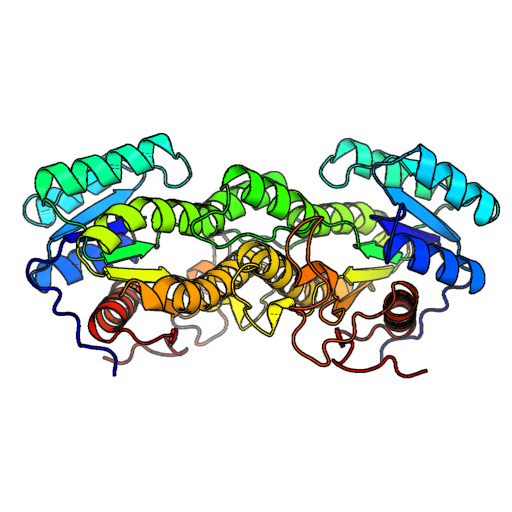M 3027 N N . ALA B 1 174 ? 15.375 13.258 13.539 1 95.38 174 ALA B N 1
ATOM 3028 C CA . ALA B 1 174 ? 16.578 14.078 13.719 1 95.38 174 ALA B CA 1
ATOM 3029 C C . ALA B 1 174 ? 16.312 15.523 13.289 1 95.38 174 ALA B C 1
ATOM 3031 O O . ALA B 1 174 ? 17.031 16.438 13.695 1 95.38 174 ALA B O 1
ATOM 3032 N N . ASP B 1 175 ? 15.32 15.719 12.531 1 96.75 175 ASP B N 1
ATOM 3033 C CA . ASP B 1 175 ? 14.977 17.047 12.047 1 96.75 175 ASP B CA 1
ATOM 3034 C C . ASP B 1 175 ? 14.031 17.766 13.008 1 96.75 175 ASP B C 1
ATOM 3036 O O . ASP B 1 175 ? 13.555 18.859 12.727 1 96.75 175 ASP B O 1
ATOM 3040 N N . GLY B 1 176 ? 13.688 17.094 14.109 1 96.94 176 GLY B N 1
ATOM 3041 C CA . GLY B 1 176 ? 12.719 17.672 15.031 1 96.94 176 GLY B CA 1
ATOM 3042 C C . GLY B 1 176 ? 11.289 17.562 14.539 1 96.94 176 GLY B C 1
ATOM 3043 O O . GLY B 1 176 ? 10.406 18.266 15.031 1 96.94 176 GLY B O 1
ATOM 3044 N N . ILE B 1 177 ? 11.117 16.75 13.562 1 98 177 ILE B N 1
ATOM 3045 C CA . ILE B 1 177 ? 9.789 16.547 13 1 98 177 ILE B CA 1
ATOM 3046 C C . ILE B 1 177 ? 9.18 15.258 13.562 1 98 177 ILE B C 1
ATOM 3048 O O . ILE B 1 177 ? 9.781 14.188 13.469 1 98 177 ILE B O 1
ATOM 3052 N N . VAL B 1 178 ? 8 15.367 14.211 1 98.25 178 VAL B N 1
ATOM 3053 C CA . VAL B 1 178 ? 7.32 14.242 14.836 1 98.25 178 VAL B CA 1
ATOM 3054 C C . VAL B 1 178 ? 6.156 13.789 13.953 1 98.25 178 VAL B C 1
ATOM 3056 O O . VAL B 1 178 ? 5.312 14.594 13.562 1 98.25 178 VAL B O 1
ATOM 3059 N N . VAL B 1 179 ? 6.152 12.516 13.609 1 98.25 179 VAL B N 1
ATOM 3060 C CA . VAL B 1 179 ? 5.113 11.945 12.758 1 98.25 179 VAL B CA 1
ATOM 3061 C C . VAL B 1 179 ? 4.238 11 13.578 1 98.25 179 VAL B C 1
ATOM 3063 O O . VAL B 1 179 ? 4.746 10.117 14.273 1 98.25 179 VAL B O 1
ATOM 3066 N N . SER B 1 180 ? 2.902 11.195 13.508 1 98.38 180 SER B N 1
ATOM 3067 C CA . SER B 1 180 ? 1.95 10.375 14.25 1 98.38 180 SER B CA 1
ATOM 3068 C C . SER B 1 180 ? 0.904 9.766 13.32 1 98.38 180 SER B C 1
ATOM 3070 O O . SER B 1 180 ? 0.616 10.312 12.258 1 98.38 180 SER B O 1
ATOM 3072 N N . LEU B 1 181 ? 0.434 8.633 13.781 1 97.94 181 LEU B N 1
ATOM 3073 C CA . LEU B 1 181 ? -0.641 7.922 13.094 1 97.94 181 LEU B CA 1
ATOM 3074 C C . LEU B 1 181 ? -1.936 7.988 13.898 1 97.94 181 LEU B C 1
ATOM 3076 O O . LEU B 1 181 ? -1.938 7.727 15.102 1 97.94 181 LEU B O 1
ATOM 3080 N N . VAL B 1 182 ? -3.031 8.398 13.242 1 96.69 182 VAL B N 1
ATOM 3081 C CA . VAL B 1 182 ? -4.355 8.305 13.852 1 96.69 182 VAL B CA 1
ATOM 3082 C C . VAL B 1 182 ? -5.195 7.27 13.109 1 96.69 182 VAL B C 1
ATOM 3084 O O . VAL B 1 182 ? -5.316 7.316 11.883 1 96.69 182 VAL B O 1
ATOM 3087 N N . ILE B 1 183 ? -5.785 6.355 13.797 1 93.88 183 ILE B N 1
ATOM 3088 C CA . ILE B 1 183 ? -6.566 5.266 13.219 1 93.88 183 ILE B CA 1
ATOM 3089 C C . ILE B 1 183 ? -8.016 5.367 13.688 1 93.88 183 ILE B C 1
ATOM 3091 O O . ILE B 1 183 ? -8.352 4.918 14.781 1 93.88 183 ILE B O 1
ATOM 3095 N N . PRO B 1 184 ? -8.852 5.949 12.852 1 87.56 184 PRO B N 1
ATOM 3096 C CA . PRO B 1 184 ? -10.273 5.977 13.188 1 87.56 184 PRO B CA 1
ATOM 3097 C C . PRO B 1 184 ? -10.906 4.59 13.195 1 87.56 184 PRO B C 1
ATOM 3099 O O . PRO B 1 184 ? -10.422 3.682 12.516 1 87.56 184 PRO B O 1
ATOM 3102 N N . SER B 1 185 ? -11.938 4.387 14.07 1 75.25 185 SER B N 1
ATOM 3103 C CA . SER B 1 185 ? -12.656 3.113 14.102 1 75.25 185 SER B CA 1
ATOM 3104 C C . SER B 1 185 ? -13.531 2.945 12.867 1 75.25 185 SER B C 1
ATOM 3106 O O . SER B 1 185 ? -13.781 3.908 12.133 1 75.25 185 SER B O 1
ATOM 3108 N N . LEU B 1 186 ? -14 1.772 12.508 1 60.19 186 LEU B N 1
ATOM 3109 C CA . LEU B 1 186 ? -14.859 1.472 11.367 1 60.19 186 LEU B CA 1
ATOM 3110 C C . LEU B 1 186 ? -16.125 2.32 11.406 1 60.19 186 LEU B C 1
ATOM 3112 O O . LEU B 1 186 ? -16.75 2.479 12.461 1 60.19 186 LEU B O 1
ATOM 3116 N N . THR B 1 187 ? -16.234 3.291 10.367 1 51.84 187 THR B N 1
ATOM 3117 C CA . THR B 1 187 ? -17.484 4.031 10.352 1 51.84 187 THR B CA 1
ATOM 3118 C C . THR B 1 187 ? -18.562 3.238 9.625 1 51.84 187 THR B C 1
ATOM 3120 O O . THR B 1 187 ? -18.266 2.316 8.867 1 51.84 187 THR B O 1
ATOM 3123 N N . ALA B 1 188 ? -19.766 3.357 9.969 1 47.38 188 ALA B N 1
ATOM 3124 C CA . ALA B 1 188 ? -20.906 2.748 9.289 1 47.38 188 ALA B CA 1
ATOM 3125 C C . ALA B 1 188 ? -20.75 2.828 7.773 1 47.38 188 ALA B C 1
ATOM 3127 O O . ALA B 1 188 ? -21.172 1.927 7.047 1 47.38 188 ALA B O 1
ATOM 3128 N N . THR B 1 189 ? -20.188 3.859 7.328 1 46.31 189 THR B N 1
ATOM 3129 C CA . THR B 1 189 ? -20.094 4.078 5.891 1 46.31 189 THR B CA 1
ATOM 3130 C C . THR B 1 189 ? -19.141 3.07 5.246 1 46.31 189 THR B C 1
ATOM 3132 O O . THR B 1 189 ? -19.344 2.658 4.102 1 46.31 189 THR B O 1
ATOM 3135 N N . GLU B 1 190 ? -18.094 2.842 5.863 1 46.47 190 GLU B N 1
ATOM 3136 C CA . GLU B 1 190 ? -17.062 2.014 5.266 1 46.47 190 GLU B CA 1
ATOM 3137 C C . GLU B 1 190 ? -17.531 0.57 5.102 1 46.47 190 GLU B C 1
ATOM 3139 O O . GLU B 1 190 ? -17.031 -0.156 4.238 1 46.47 190 GLU B O 1
ATOM 3144 N N . PHE B 1 191 ? -18.375 0.192 5.992 1 45.5 191 PHE B N 1
ATOM 3145 C CA . PHE B 1 191 ? -18.891 -1.165 5.906 1 45.5 191 PHE B CA 1
ATOM 3146 C C . PHE B 1 191 ? -20.047 -1.236 4.918 1 45.5 191 PHE B C 1
ATOM 3148 O O . PHE B 1 191 ? -20.312 -2.289 4.332 1 45.5 191 PHE B O 1
ATOM 3155 N N . ASN B 1 192 ? -21.078 -0.262 5.098 1 42.97 192 ASN B N 1
ATOM 3156 C CA . ASN B 1 192 ? -22.297 -0.529 4.355 1 42.97 192 ASN B CA 1
ATOM 3157 C C . ASN B 1 192 ? -22.109 -0.312 2.859 1 42.97 192 ASN B C 1
ATOM 3159 O O . ASN B 1 192 ? -23.094 -0.266 2.105 1 42.97 192 ASN B O 1
ATOM 3163 N N . GLY B 1 193 ? -21.234 -0.565 2.197 1 41.72 193 GLY B N 1
ATOM 3164 C CA . GLY B 1 193 ? -21.141 -0.375 0.759 1 41.72 193 GLY B CA 1
ATOM 3165 C C . GLY B 1 193 ? -21.5 1.031 0.318 1 41.72 193 GLY B C 1
ATOM 3166 O O . GLY B 1 193 ? -21.812 1.888 1.147 1 41.72 193 GLY B O 1
ATOM 3167 N N . GLY B 1 194 ? -22.047 1.492 -0.976 1 36.84 194 GLY B N 1
ATOM 3168 C CA . GLY B 1 194 ? -22.516 2.701 -1.632 1 36.84 194 GLY B CA 1
ATOM 3169 C C . GLY B 1 194 ? -23.578 3.432 -0.839 1 36.84 194 GLY B C 1
ATOM 3170 O O . GLY B 1 194 ? -23.969 2.986 0.241 1 36.84 194 GLY B O 1
ATOM 3171 N N . ARG B 1 195 ? -24.438 4.441 -1.533 1 35.56 195 ARG B N 1
ATOM 3172 C CA . ARG B 1 195 ? -25.594 5.246 -1.152 1 35.56 195 ARG B CA 1
ATOM 3173 C C . ARG B 1 195 ? -26.609 4.41 -0.39 1 35.56 195 ARG B C 1
ATOM 3175 O O . ARG B 1 195 ? -27.438 4.949 0.354 1 35.56 195 ARG B O 1
ATOM 3182 N N . ASN B 1 196 ? -27.188 3.301 -1.03 1 33.94 196 ASN B N 1
ATOM 3183 C CA . ASN B 1 196 ? -28.391 2.635 -0.561 1 33.94 196 ASN B CA 1
ATOM 3184 C C . ASN B 1 196 ? -28.094 1.627 0.542 1 33.94 196 ASN B C 1
ATOM 3186 O O . ASN B 1 196 ? -28.344 0.431 0.383 1 33.94 196 ASN B O 1
ATOM 3190 N N . ALA B 1 197 ? -27.25 1.721 1.208 1 36.62 197 ALA B N 1
ATOM 3191 C CA . ALA B 1 197 ? -27.125 0.712 2.256 1 36.62 197 ALA B CA 1
ATOM 3192 C C . ALA B 1 197 ? -28.328 0.747 3.201 1 36.62 197 ALA B C 1
ATOM 3194 O O . ALA B 1 197 ? -28.641 1.793 3.77 1 36.62 197 ALA B O 1
ATOM 3195 N N . ASP B 1 198 ? -29.266 -0.132 3.057 1 34.47 198 ASP B N 1
ATOM 3196 C CA . ASP B 1 198 ? -30.25 -0.386 4.102 1 34.47 198 ASP B CA 1
ATOM 3197 C C . ASP B 1 198 ? -29.578 -0.549 5.465 1 34.47 198 ASP B C 1
ATOM 3199 O O . ASP B 1 198 ? -28.703 -1.407 5.633 1 34.47 198 ASP B O 1
ATOM 3203 N N . ARG B 1 199 ? -29.625 0.363 6.32 1 39.12 199 ARG B N 1
ATOM 3204 C CA . ARG B 1 199 ? -29.297 0.493 7.734 1 39.12 199 ARG B CA 1
ATOM 3205 C C . ARG B 1 199 ? -29.344 -0.86 8.438 1 39.12 199 ARG B C 1
ATOM 3207 O O . ARG B 1 199 ? -29.031 -0.965 9.625 1 39.12 199 ARG B O 1
ATOM 3214 N N . SER B 1 200 ? -30.016 -1.799 7.961 1 34.16 200 SER B N 1
ATOM 3215 C CA . SER B 1 200 ? -30.391 -3.055 8.602 1 34.16 200 SER B CA 1
ATOM 3216 C C . SER B 1 200 ? -29.234 -4.055 8.578 1 34.16 200 SER B C 1
ATOM 3218 O O . SER B 1 200 ? -29.266 -5.059 9.289 1 34.16 200 SER B O 1
ATOM 3220 N N . ARG B 1 201 ? -28.391 -3.979 7.66 1 36.66 201 ARG B N 1
ATOM 3221 C CA . ARG B 1 201 ? -27.422 -5.066 7.629 1 36.66 201 ARG B CA 1
ATOM 3222 C C . ARG B 1 201 ? -26.125 -4.672 8.344 1 36.66 201 ARG B C 1
ATOM 3224 O O . ARG B 1 201 ? -25.062 -5.234 8.078 1 36.66 201 ARG B O 1
ATOM 3231 N N . LEU B 1 202 ? -25.984 -3.594 8.977 1 39.06 202 LEU B N 1
ATOM 3232 C CA . LEU B 1 202 ? -24.906 -3.322 9.938 1 39.06 202 LEU B CA 1
ATOM 3233 C C . LEU B 1 202 ? -24.812 -4.441 10.969 1 39.06 202 LEU B C 1
ATOM 3235 O O . LEU B 1 202 ? -25.828 -4.934 11.461 1 39.06 202 LEU B O 1
ATOM 3239 N N . ARG B 1 203 ? -23.734 -5.102 10.992 1 39.22 203 ARG B N 1
ATOM 3240 C CA . ARG B 1 203 ? -23.781 -5.926 12.195 1 39.22 203 ARG B CA 1
ATOM 3241 C C . ARG B 1 203 ? -24.25 -5.117 13.398 1 39.22 203 ARG B C 1
ATOM 3243 O O . ARG B 1 203 ? -23.859 -3.963 13.57 1 39.22 203 ARG B O 1
ATOM 3250 N N . PRO B 1 204 ? -25.062 -5.582 14.227 1 37.38 204 PRO B N 1
ATOM 3251 C CA . PRO B 1 204 ? -25.438 -5.051 15.547 1 37.38 204 PRO B CA 1
ATOM 3252 C C . PRO B 1 204 ? -24.219 -4.66 16.391 1 37.38 204 PRO B C 1
ATOM 3254 O O . PRO B 1 204 ? -23.266 -5.43 16.484 1 37.38 204 PRO B O 1
ATOM 3257 N N . GLY B 1 205 ? -23.906 -3.043 16.547 1 42.16 205 GLY B N 1
ATOM 3258 C CA . GLY B 1 205 ? -22.875 -2.525 17.438 1 42.16 205 GLY B CA 1
ATOM 3259 C C . GLY B 1 205 ? -21.797 -1.744 16.719 1 42.16 205 GLY B C 1
ATOM 3260 O O . GLY B 1 205 ? -20.812 -1.313 17.344 1 42.16 205 GLY B O 1
ATOM 3261 N N . THR B 1 206 ? -21.734 -1.896 15.492 1 46.47 206 THR B N 1
ATOM 3262 C CA . THR B 1 206 ? -20.672 -1.104 14.875 1 46.47 206 THR B CA 1
ATOM 3263 C C . THR B 1 206 ? -21.016 0.382 14.906 1 46.47 206 THR B C 1
ATOM 3265 O O . THR B 1 206 ? -22.016 0.801 14.328 1 46.47 206 THR B O 1
ATOM 3268 N N . VAL B 1 207 ? -20.734 1.075 16.016 1 46.88 207 VAL B N 1
ATOM 3269 C CA . VAL B 1 207 ? -20.922 2.512 16.188 1 46.88 207 VAL B CA 1
ATOM 3270 C C . VAL B 1 207 ? -19.906 3.273 15.336 1 46.88 207 VAL B C 1
ATOM 3272 O O . VAL B 1 207 ? -18.703 3.037 15.43 1 46.88 207 VAL B O 1
ATOM 3275 N N . SER B 1 208 ? -20.391 3.896 14.234 1 63.28 208 SER B N 1
ATOM 3276 C CA . SER B 1 208 ? -19.562 4.828 13.469 1 63.28 208 SER B CA 1
ATOM 3277 C C . SER B 1 208 ? -19.25 6.078 14.281 1 63.28 208 SER B C 1
ATOM 3279 O O . SER B 1 208 ? -20.141 6.688 14.867 1 63.28 208 SER B O 1
ATOM 3281 N N . HIS B 1 209 ? -17.969 6.363 14.445 1 77.56 209 HIS B N 1
ATOM 3282 C CA . HIS B 1 209 ? -17.578 7.562 15.172 1 77.56 209 HIS B CA 1
ATOM 3283 C C . HIS B 1 209 ? -17.875 8.82 14.367 1 77.56 209 HIS B C 1
ATOM 3285 O O . HIS B 1 209 ? -17.828 8.797 13.133 1 77.56 209 HIS B O 1
ATOM 3291 N N . SER B 1 210 ? -18.312 9.891 15.109 1 85.44 210 SER B N 1
ATOM 3292 C CA . SER B 1 210 ? -18.531 11.18 14.469 1 85.44 210 SER B CA 1
ATOM 3293 C C . SER B 1 210 ? -17.219 11.773 13.961 1 85.44 210 SER B C 1
ATOM 3295 O O . SER B 1 210 ? -16.141 11.453 14.477 1 85.44 210 SER B O 1
ATOM 3297 N N . ALA B 1 211 ? -17.312 12.633 12.984 1 91.56 211 ALA B N 1
ATOM 3298 C CA . ALA B 1 211 ? -16.156 13.375 12.477 1 91.56 211 ALA B CA 1
ATOM 3299 C C . ALA B 1 211 ? -15.469 14.156 13.602 1 91.56 211 ALA B C 1
ATOM 3301 O O . ALA B 1 211 ? -14.242 14.211 13.664 1 91.56 211 ALA B O 1
ATOM 3302 N N . GLU B 1 212 ? -16.234 14.672 14.484 1 93 212 GLU B N 1
ATOM 3303 C CA . GLU B 1 212 ? -15.727 15.469 15.594 1 93 212 GLU B CA 1
ATOM 3304 C C . GLU B 1 212 ? -14.914 14.609 16.562 1 93 212 GLU B C 1
ATOM 3306 O O . GLU B 1 212 ? -13.898 15.055 17.094 1 93 212 GLU B O 1
ATOM 3311 N N . TYR B 1 213 ? -15.391 13.438 16.734 1 91.62 213 TYR B N 1
ATOM 3312 C CA . TYR B 1 213 ? -14.688 12.523 17.625 1 91.62 213 TYR B CA 1
ATOM 3313 C C . TYR B 1 213 ? -13.305 12.188 17.094 1 91.62 213 TYR B C 1
ATOM 3315 O O . TYR B 1 213 ? -12.32 12.195 17.828 1 91.62 213 TYR B O 1
ATOM 3323 N N . VAL B 1 214 ? -13.227 11.945 15.852 1 93.25 214 VAL B N 1
ATOM 3324 C CA . VAL B 1 214 ? -11.945 11.641 15.219 1 93.25 214 VAL B CA 1
ATOM 3325 C C . VAL B 1 214 ? -11.062 12.891 15.219 1 93.25 214 VAL B C 1
ATOM 3327 O O . VAL B 1 214 ? -9.859 12.805 15.461 1 93.25 214 VAL B O 1
ATOM 3330 N N . ALA B 1 215 ? -11.656 14.039 15 1 96.44 215 ALA B N 1
ATOM 3331 C CA . ALA B 1 215 ? -10.922 15.297 15.016 1 96.44 215 ALA B CA 1
ATOM 3332 C C . ALA B 1 215 ? -10.242 15.523 16.359 1 96.44 215 ALA B C 1
ATOM 3334 O O . ALA B 1 215 ? -9.109 16 16.422 1 96.44 215 ALA B O 1
ATOM 3335 N N . ARG B 1 216 ? -10.906 15.172 17.422 1 96 216 ARG B N 1
ATOM 3336 C CA . ARG B 1 216 ? -10.32 15.32 18.75 1 96 216 ARG B CA 1
ATOM 3337 C C . ARG B 1 216 ? -9.07 14.461 18.906 1 96 216 ARG B C 1
ATOM 3339 O O . AR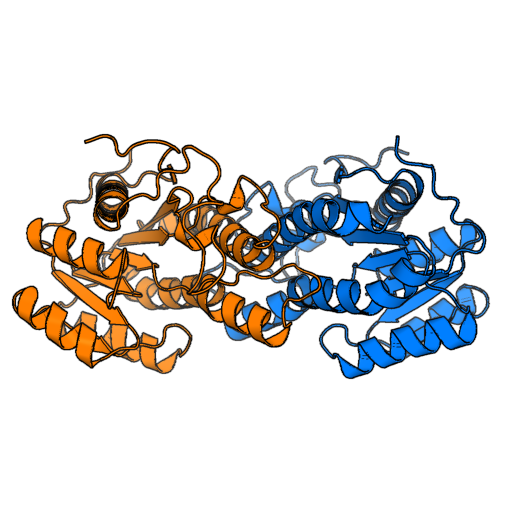G B 1 216 ? -8.094 14.891 19.516 1 96 216 ARG B O 1
ATOM 3346 N N . ALA B 1 217 ? -9.133 13.266 18.344 1 95.44 217 ALA B N 1
ATOM 3347 C CA . ALA B 1 217 ? -7.973 12.375 18.375 1 95.44 217 ALA B CA 1
ATOM 3348 C C . ALA B 1 217 ? -6.812 12.969 17.578 1 95.44 217 ALA B C 1
ATOM 3350 O O . ALA B 1 217 ? -5.648 12.844 17.969 1 95.44 217 ALA B O 1
ATOM 3351 N N . ILE B 1 218 ? -7.137 13.586 16.484 1 97.5 218 ILE B N 1
ATOM 3352 C CA . ILE B 1 218 ? -6.113 14.203 15.641 1 97.5 218 ILE B CA 1
ATOM 3353 C C . ILE B 1 218 ? -5.438 15.344 16.406 1 97.5 218 ILE B C 1
ATOM 3355 O O . ILE B 1 218 ? -4.207 15.422 16.438 1 97.5 218 ILE B O 1
ATOM 3359 N N . VAL B 1 219 ? -6.219 16.203 17.031 1 97.88 219 VAL B N 1
ATOM 3360 C CA . VAL B 1 219 ? -5.672 17.344 17.766 1 97.88 219 VAL B CA 1
ATOM 3361 C C . VAL B 1 219 ? -4.863 16.828 18.953 1 97.88 219 VAL B C 1
ATOM 3363 O O . VAL B 1 219 ? -3.805 17.391 19.281 1 97.88 219 VAL B O 1
ATOM 3366 N N . ARG B 1 220 ? -5.336 15.773 19.578 1 96.38 220 ARG B N 1
ATOM 3367 C CA . ARG B 1 220 ? -4.562 15.156 20.656 1 96.38 220 ARG B CA 1
ATOM 3368 C C . ARG B 1 220 ? -3.207 14.68 20.156 1 96.38 220 ARG B C 1
ATOM 3370 O O . ARG B 1 220 ? -2.178 14.953 20.781 1 96.38 220 ARG B O 1
ATOM 3377 N N . ALA B 1 221 ? -3.23 13.977 19.062 1 97.25 221 ALA B N 1
ATOM 3378 C CA . ALA B 1 221 ? -1.985 13.469 18.484 1 97.25 221 ALA B CA 1
ATOM 3379 C C . ALA B 1 221 ? -1.03 14.609 18.156 1 97.25 221 ALA B C 1
ATOM 3381 O O . ALA B 1 221 ? 0.18 14.5 18.359 1 97.25 221 ALA B O 1
ATOM 3382 N N . LEU B 1 222 ? -1.57 15.68 17.641 1 97.69 222 LEU B N 1
ATOM 3383 C CA . LEU B 1 222 ? -0.767 16.859 17.344 1 97.69 222 LEU B CA 1
ATOM 3384 C C . LEU B 1 222 ? -0.089 17.391 18.594 1 97.69 222 LEU B C 1
ATOM 3386 O O . LEU B 1 222 ? 1.109 17.688 18.578 1 97.69 222 LEU B O 1
ATOM 3390 N N . ARG B 1 223 ? -0.814 17.469 19.641 1 97.38 223 ARG B N 1
ATOM 3391 C CA . ARG B 1 223 ? -0.328 18.062 20.875 1 97.38 223 ARG B CA 1
ATOM 3392 C C . ARG B 1 223 ? 0.671 17.141 21.562 1 97.38 223 ARG B C 1
ATOM 3394 O O . ARG B 1 223 ? 1.699 17.609 22.078 1 97.38 223 ARG B O 1
ATOM 3401 N N . THR B 1 224 ? 0.399 15.828 21.562 1 96.5 224 THR B N 1
ATOM 3402 C CA . THR B 1 224 ? 1.166 14.906 22.406 1 96.5 224 THR B CA 1
ATOM 3403 C C . THR B 1 224 ? 2.34 14.32 21.625 1 96.5 224 THR B C 1
ATOM 3405 O O . THR B 1 224 ? 3.35 13.93 22.219 1 96.5 224 THR B O 1
ATOM 3408 N N . GLY B 1 225 ? 2.162 14.203 20.359 1 97.12 225 GLY B N 1
ATOM 3409 C CA . GLY B 1 225 ? 3.205 13.602 19.547 1 97.12 225 GLY B CA 1
ATOM 3410 C C . GLY B 1 225 ? 3.256 12.086 19.656 1 97.12 225 GLY B C 1
ATOM 3411 O O . GLY B 1 225 ? 4.238 11.461 19.25 1 97.12 225 GLY B O 1
ATOM 3412 N N . GLU B 1 226 ? 2.178 11.516 20.188 1 96.19 226 GLU B N 1
ATOM 3413 C CA . GLU B 1 226 ? 2.109 10.062 20.281 1 96.19 226 GLU B CA 1
ATOM 3414 C C . GLU B 1 226 ? 2.289 9.422 18.906 1 96.19 226 GLU B C 1
ATOM 3416 O O . GLU B 1 226 ? 1.791 9.938 17.891 1 96.19 226 GLU B O 1
ATOM 3421 N N . ALA B 1 227 ? 3.049 8.273 18.953 1 96.56 227 ALA B N 1
ATOM 3422 C CA . ALA B 1 227 ? 3.342 7.609 17.688 1 96.56 227 ALA B CA 1
ATOM 3423 C C . ALA B 1 227 ? 2.061 7.129 17.016 1 96.56 227 ALA B C 1
ATOM 3425 O O . ALA B 1 227 ? 1.947 7.168 15.781 1 96.56 227 ALA B O 1
ATOM 3426 N N . LYS B 1 228 ? 1.194 6.621 17.812 1 95.62 228 LYS B N 1
ATOM 3427 C CA . LYS B 1 228 ? -0.059 6.062 17.312 1 95.62 228 LYS B CA 1
ATOM 3428 C C . LYS B 1 228 ? -1.216 6.379 18.266 1 95.62 228 LYS B C 1
ATOM 3430 O O . LYS B 1 228 ? -1.099 6.199 19.484 1 95.62 228 LYS B O 1
ATOM 3435 N N . VAL B 1 229 ? -2.326 6.93 17.688 1 94.06 229 VAL B N 1
ATOM 3436 C CA . VAL B 1 229 ? -3.586 7.105 18.406 1 94.06 229 VAL B CA 1
ATOM 3437 C C . VAL B 1 229 ? -4.676 6.262 17.75 1 94.06 229 VAL B C 1
ATOM 3439 O O . VAL B 1 229 ? -5.121 6.566 16.641 1 94.06 229 VAL B O 1
ATOM 3442 N N . GLU B 1 230 ? -5.09 5.246 18.359 1 89.5 230 GLU B N 1
ATOM 3443 C CA . GLU B 1 230 ? -6.125 4.344 17.844 1 89.5 230 GLU B CA 1
ATOM 3444 C C . GLU B 1 230 ? -7.453 4.578 18.562 1 89.5 230 GLU B C 1
ATOM 3446 O O . GLU B 1 230 ? -7.527 4.516 19.781 1 89.5 230 GLU B O 1
ATOM 3451 N N . ILE B 1 231 ? -8.438 4.906 17.781 1 83.5 231 ILE B N 1
ATOM 3452 C CA . ILE B 1 231 ? -9.773 5.066 18.344 1 83.5 231 ILE B CA 1
ATOM 3453 C C . ILE B 1 231 ? -10.43 3.699 18.516 1 83.5 231 ILE B C 1
ATOM 3455 O O . ILE B 1 231 ? -10.664 2.992 17.531 1 83.5 231 ILE B O 1
ATOM 3459 N N . PRO B 1 232 ? -10.586 3.314 19.719 1 72.75 232 PRO B N 1
ATOM 3460 C CA . PRO B 1 232 ? -11.156 1.986 19.953 1 72.75 232 PRO B CA 1
ATOM 3461 C C . PRO B 1 232 ? -12.562 1.843 19.359 1 72.75 232 PRO B C 1
ATOM 3463 O O . PRO B 1 232 ? -13.266 2.84 19.188 1 72.75 232 PRO B O 1
ATOM 3466 N N . ARG B 1 233 ? -12.758 0.595 19.078 1 69.56 233 ARG B N 1
ATOM 3467 C CA . ARG B 1 233 ? -14.125 0.301 18.656 1 69.56 233 ARG B CA 1
ATOM 3468 C C . ARG B 1 233 ? -15.102 0.492 19.812 1 69.56 233 ARG B C 1
ATOM 3470 O O . ARG B 1 233 ? -14.742 0.311 20.984 1 69.56 233 ARG B O 1
ATOM 3477 N N . GLY B 1 234 ? -16.21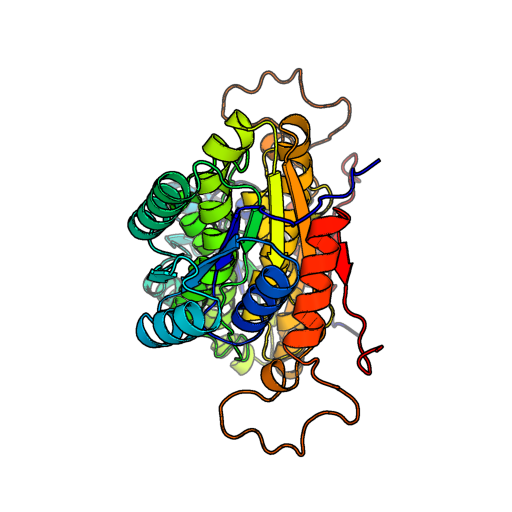9 0.937 19.516 1 65.94 234 GLY B N 1
ATOM 3478 C CA . GLY B 1 234 ? -17.219 1.133 20.531 1 65.94 234 GLY B CA 1
ATOM 3479 C C . GLY B 1 234 ? -17.75 2.557 20.594 1 65.94 234 GLY B C 1
ATOM 3480 O O . GLY B 1 234 ? -17.453 3.365 19.719 1 65.94 234 GLY B O 1
ATOM 3481 N N . PRO B 1 235 ? -18.547 2.777 21.594 1 66.81 235 PRO B N 1
ATOM 3482 C CA . PRO B 1 235 ? -19.172 4.098 21.688 1 66.81 235 PRO B CA 1
ATOM 3483 C C . PRO B 1 235 ? -18.172 5.219 21.906 1 66.81 235 PRO B C 1
ATOM 3485 O O . PRO B 1 235 ? -17.078 4.977 22.438 1 66.81 235 PRO B O 1
ATOM 3488 N N . GLU B 1 236 ? -18.453 6.32 21.422 1 72.38 236 GLU B N 1
ATOM 3489 C CA . GLU B 1 236 ? -17.625 7.5 21.641 1 72.38 236 GLU B CA 1
ATOM 3490 C C . GLU B 1 236 ? -17.5 7.805 23.141 1 72.38 236 GLU B C 1
ATOM 3492 O O . GLU B 1 236 ? -18.469 7.684 23.891 1 72.38 236 GLU B O 1
ATOM 3497 N N . ARG B 1 237 ? -16.25 7.785 23.562 1 59.97 237 ARG B N 1
ATOM 3498 C CA . ARG B 1 237 ? -16.062 8.148 24.969 1 59.97 237 ARG B CA 1
ATOM 3499 C C . ARG B 1 237 ? -15.953 9.656 25.125 1 59.97 237 ARG B C 1
ATOM 3501 O O . ARG B 1 237 ? -15.266 10.328 24.359 1 59.97 237 ARG B O 1
ATOM 3508 N N . THR B 1 238 ? -16.984 10.266 25.672 1 49.75 238 THR B N 1
ATOM 3509 C CA . THR B 1 238 ? -17.047 11.695 25.922 1 49.75 238 THR B CA 1
ATOM 3510 C C . THR B 1 238 ? -15.945 12.125 26.891 1 49.75 238 THR B C 1
ATOM 3512 O O . THR B 1 238 ? -15.562 11.359 27.781 1 49.75 238 THR B O 1
#

Foldseek 3Di:
DDAFDQQAQAEEEFAPCLDFLNVLLCVVSLVSRHQYEYEEQDQVSQVVSCVVSVNRHYAYADLLDLVSLLVSLVVSCVVSVAHAEYEADFADAFFAAPVPDDVVVLVVRLSGLAVSLVSNVVSRLVRQLVVQEHEYEREAEPCLPPVDGRRNSRNVSRVNVLVVQVVCQVVCVVSHYFGAYEYAYDAPDNPQGDDPRDPPPPPPFQHGDGSNLSSVQRVVCRRRSDRYHYDDTGDRDD/DDAFDQQAQAEEEFAPCLDFLNVLLCVVSLVSRHQYEYEEQDQVSQVVSCVVSVNRHYAYADLLDLVSLLVSLVVSCVVSVAHAEYEADFADAFFAAPVPDDVVVLVVRLSGLAVSLVSNVVSRLVRQLVVQEHEYEYEAEPCLPPVDGRRNSRNVSRVNVLVVQVVCQVVCVVSHYFGAYEYAYDAPDNPQDDDPRDPPPPPDFQHGDGSNLSSVQRVVCRRRSDRYHYDDGGDRDD

InterPro domains:
  IPR002347 Short-chain dehydrogenase/reductase SDR [PF00106] (10-198)
  IPR002347 Short-chain dehydrogenase/reductase SDR [PR00080] (81-92)
  IPR002347 Short-chain dehydrogenase/reductase SDR [PR00080] (134-142)
  IPR002347 Short-chain dehydrogenase/reductase SDR [PR00080] (154-173)
  IPR002347 Short-chain dehydrogenase/reductase SDR [PR00081] (11-28)
  IPR002347 Short-chain dehydrogenase/reductase SDR [PR00081] (81-92)
  IPR002347 Short-chain dehydrogenase/reductase SDR [PR00081] (128-144)
  IPR002347 Short-chain dehydrogenase/reductase SDR [PR00081] (154-173)
  IPR002347 Short-chain dehydrogenase/reductase SDR [PR00081] (175-192)
  IPR036291 NAD(P)-binding domain superfamily [SSF51735] (5-226)
  IPR057326 Ketoreductase domain [SM00822] (10-189)

Nearest PDB structures (foldseek):
  4nbu-assembly1_D  TM=9.156E-01  e=2.447E-21  Bacillus sp. SG-1
  2ehd-assembly1_A  TM=9.419E-01  e=6.083E-20  Thermus thermophilus HB8
  2ehd-assembly1_B  TM=9.266E-01  e=5.036E-20  Thermus thermophilus HB8
  4yxf-assembly1_A  TM=8.832E-01  e=3.430E-18  Pseudomonas fluorescens
  3gk3-assembly1_D  TM=8.551E-01  e=4.671E-16  Burkholderia pseudomallei 1710b

Sequence (476 aa):
MLVYFDVVDKAVIVTGASSGIGAATARLLHLAGARPILAARRADRLRDLSAELGGALAVETDVTDRAQIKTLVDATLDRHGRIDALVNNAGGSLHRSLDAVDPDEFLRVLDLNVVSVLTMTQAVLPAMRQQGGGRIINVSSGTVRRDPPGIGAYAATKAAVNTLTAVSRKELAADGIVVSLVIPSLTATEFNGGRNADRSRLRPGTVSHSAEYVARAIVRALRTGEAKVEIPRGPERTMLVYFDVVDKAVIVTGASSGIGAATARLLHLAGARPILAARRADRLRDLSAELGGALAVETDVTDRAQIKTLVDATLDRHGRIDALVNNAGGSLHRSLDAVDPDEFLRVLDLNVVSVLTMTQAVLPAMRQQGGGRIINVSSGTVRRDPPGIGAYAATKAAVNTLTAVSRKELAADGIVVSLVIPSLTATEFNGGRNADRSRLRPGTVSHSAEYVARAIVRALRTGEAKVEIPRGPERT